Protein AF-A0A947HGM8-F1 (afdb_monomer_lite)

Sequence (646 aa):
MRASSTRLSTFVVLLTSCIVPALTVAAPITVQGALRVGALPAPDGNYGVVFALYADETSGSPVWSESVPNLTVNDGLFATELGKAGGAPPDSSLFASGQAAWFGVKVGGEPELPRRPLGSVPYAVAADLASDLACTGCVEPGALSSDTPFAVIKVGSDAITLTKAFPTLTFAATGGASVGLDPTTGVVTIGADVFDPATLTAQDIAVSVPGLPSNLGDALTQLALRNGNPTVGWGASHPVPGADSGEGPPNLWVYTGKRARFIKRRADTLLKITLSDTLRINGTTKWARLEVRINGASVGCWADQYVHTLGSSNNDWHVPHSNICMLGSNTVGAGAHEAELWMYSSGGNGYEGWSTHELVLVEELEPSDRRVYQTFTAVSGEMSGAWAPVPGRQLDYTKKEDGTTLRLTVADTFRVAANLNAVWQYLEVRMDGAMMPQRCYFGRYDHVGGSSGVDFHHPFVTQCIVTGVSKGNHTFTLWRSAEGGSTAYVGWQRASALMMVEELNEATAGLAYSTAGTPTGEYGSVEWAQANGRQVQFAATSVAQVFKVSYSDTIRGSYFCNGGQALVQLELDGQPTHCIRGVHHSTDIGSGQDHHMPFHHTCLLSNLTPGSHTLTVHQRAGGCGTMYLGVNRSYPLLQVEPLAIP

Foldseek 3Di:
DDDDDDDDDDDDDPPPDPPDPDPQPFDWDKDKDFPDDPPAGDDWFFWWKKKFKDLDQDDPDGQAIDIDHGFTADSRIGMDIACDPPGNGRGLVSLQVVGFMWMWMDIDPDDIDRIDTDDCPSNVSNVVVVVPDPDPDDQDPVNPPPPDPDWDFDDDPQDTWTFDDDPDDDDDADDDWDWDADPVRRGIDTDPVPDDVVPDDPVGDDDDDPDDDPCVVVVVVVVCQVVVPQFFQKWKWDFPQPQKQAQDAAQDKGFSNTKIKTFNNALQWKKKKKWKWKKWFWAAQKKKKKFKAKPNHGLQFMFMKHWHFPPRWIKTKIDIAIFMDMHGSNSDHGGIIMITIMMHMNHSGIMIDDRAGTMIMMHTGGDDLLKDKDWDAFDWDWAEQDKDFAPPAKDKHFADDAFWKKKKKWKWKKWPWPQHAFKKKKKWKDKPPHAAPQIQMAMKHKHDFPTSTITIIGIAMGMDMHHRDDGGMIMITMMMHIDDPGIMTIRDPGGRTMIMMGGGHCVVFQKKKDLDADKQPWAWAQDKDFGGGAKIKGFDQDLAWKKKKKKKWKKKFFAFFAFKKKKKFKAKQNHTPSRMDIITIHIPVGTGIIIIDIHMGMDMDGRDDGTMMMITMIMGMDDDTTMMIDDPRRRTMIMMTTRDRD

Radius of gyration: 31.48 Å; chains: 1; bounding box: 82×60×131 Å

Secondary structure (DSSP, 8-state):
--------------------------PPEEEEEE-EETTEEPPSEEEEEEEEEESSTT-SS-SEEEEEEEEEEBTTEEEEEESSSSSPPPPTHHHHT----EEEEEETTSPPPPPEE--HHHHHHHHHHTTS---TT---TTT--TT-SS-EEEE-SS-EEEES--S------SS-PPEEE-TTT--EEE-GGG--TTT--TTS-----TT--THHHHHHHHHHHHTT-----EEEB---TT----SBPTT-EEEEEEEEEEEE--TTSEEEEEEEEEEEEESTTEEEEEEEEETTEEEEEEEEEEE-BSSSPPEEEEEEEEEEEEE-GGGS-SEEEEEEEEEEESSTTEEE-SSS--EEEEEEE---TTEEEEE---------SS-EEEEEEEEEEEE-STTPEEEEEEEEEEEE-BT-SSEEEEEEEEETTEEEEEEEEEEEEEEETT-S-B-EEEEEEEEEEE-SPPSEEEEEEEEEEE-TT---EE--SSB--EEEEEEE-HHHHT-EEE--------B--SS-EEEEEEEEEEEES-TT--EEEEEEEEEEEEEEESSEEEEEEEEETTEEEEEEEEEEEEETT-PPEEEEEEEEEEEEE-SPPSEEEEEEEEEEEESSS-EEE-SSSB--EEEEEE----

Structure (mmCIF, N/CA/C/O backbone):
data_AF-A0A947HGM8-F1
#
_entry.id   AF-A0A947HGM8-F1
#
loop_
_atom_site.group_PDB
_atom_site.id
_atom_site.type_symbol
_atom_site.label_atom_id
_atom_site.label_alt_id
_atom_site.label_comp_id
_atom_site.label_asym_id
_atom_site.label_entity_id
_atom_site.label_seq_id
_atom_site.pdbx_PDB_ins_code
_atom_site.Cartn_x
_atom_site.Cartn_y
_atom_site.Cartn_z
_atom_site.occupancy
_atom_site.B_iso_or_equiv
_atom_site.auth_seq_id
_atom_site.auth_comp_id
_atom_site.auth_asym_id
_atom_site.auth_atom_id
_atom_site.pdbx_PDB_model_num
ATOM 1 N N . MET A 1 1 ? 23.329 -33.423 103.323 1.00 47.56 1 MET A N 1
ATOM 2 C CA . MET A 1 1 ? 24.549 -32.925 102.651 1.00 47.56 1 MET A CA 1
ATOM 3 C C . MET A 1 1 ? 24.786 -33.724 101.381 1.00 47.56 1 MET A C 1
ATOM 5 O O . MET A 1 1 ? 25.091 -34.903 101.484 1.00 47.56 1 MET A O 1
ATOM 9 N N . ARG A 1 2 ? 24.585 -33.090 100.222 1.00 35.94 2 ARG A N 1
ATOM 10 C CA . ARG A 1 2 ? 25.231 -33.322 98.913 1.00 35.94 2 ARG A CA 1
ATOM 11 C C . ARG A 1 2 ? 24.490 -32.420 97.921 1.00 35.94 2 ARG A C 1
ATOM 13 O O . ARG A 1 2 ? 23.399 -32.749 97.473 1.00 35.94 2 ARG A O 1
ATOM 20 N N . ALA A 1 3 ? 25.043 -31.231 97.698 1.00 36.16 3 ALA A N 1
ATOM 21 C CA . ALA A 1 3 ? 24.584 -30.303 96.675 1.00 36.16 3 ALA A CA 1
ATOM 22 C C . ALA A 1 3 ? 25.072 -30.811 95.311 1.00 36.16 3 ALA A C 1
ATOM 24 O O . ALA A 1 3 ? 26.260 -31.083 95.148 1.00 36.16 3 ALA A O 1
ATOM 25 N N . SER A 1 4 ? 24.153 -30.971 94.362 1.00 36.91 4 SER A N 1
ATOM 26 C CA . SER A 1 4 ? 24.437 -31.302 92.965 1.00 36.91 4 SER A CA 1
ATOM 27 C C . SER A 1 4 ? 24.287 -30.028 92.141 1.00 36.91 4 SER A C 1
ATOM 29 O O . SER A 1 4 ? 23.190 -29.481 92.058 1.00 36.91 4 SER A O 1
ATOM 31 N N . SER A 1 5 ? 25.388 -29.546 91.564 1.00 37.75 5 SER A N 1
ATOM 32 C CA . SER A 1 5 ? 25.415 -28.414 90.641 1.00 37.75 5 SER A CA 1
ATOM 33 C C . SER A 1 5 ? 25.005 -28.868 89.237 1.00 37.75 5 SER A C 1
ATOM 35 O O . SER A 1 5 ? 25.731 -29.580 88.546 1.00 37.75 5 SER A O 1
ATOM 37 N N . THR A 1 6 ? 23.822 -28.457 88.793 1.00 39.41 6 THR A N 1
ATOM 38 C CA . THR A 1 6 ? 23.373 -28.622 87.407 1.00 39.41 6 THR A CA 1
ATOM 39 C C . THR A 1 6 ? 23.951 -27.497 86.550 1.00 39.41 6 THR A C 1
ATOM 41 O O . THR A 1 6 ? 23.663 -26.319 86.753 1.00 39.41 6 THR A O 1
ATOM 44 N N . ARG A 1 7 ? 24.816 -27.869 85.600 1.00 40.16 7 ARG A N 1
ATOM 45 C CA . ARG A 1 7 ? 25.403 -26.973 84.598 1.00 40.16 7 ARG A CA 1
ATOM 46 C C . ARG A 1 7 ? 24.333 -26.542 83.592 1.00 40.16 7 ARG A C 1
ATOM 48 O O . ARG A 1 7 ? 23.725 -27.387 82.940 1.00 40.16 7 ARG A O 1
ATOM 55 N N . LEU A 1 8 ? 24.145 -25.234 83.449 1.00 37.16 8 LEU A N 1
ATOM 56 C CA . LEU A 1 8 ? 23.326 -24.613 82.413 1.00 37.16 8 LEU A CA 1
ATOM 57 C C . LEU A 1 8 ? 24.117 -24.659 81.091 1.00 37.16 8 LEU A C 1
ATOM 59 O O . LEU A 1 8 ? 25.147 -24.000 80.973 1.00 37.16 8 LEU A O 1
ATOM 63 N N . SER A 1 9 ? 23.697 -25.488 80.130 1.00 38.22 9 SER A N 1
ATOM 64 C CA . SER A 1 9 ? 24.278 -25.501 78.779 1.00 38.22 9 SER A CA 1
ATOM 65 C C . SER A 1 9 ? 23.534 -24.502 77.899 1.00 38.22 9 SER A C 1
ATOM 67 O O . SER A 1 9 ? 22.366 -24.701 77.574 1.00 38.22 9 SER A O 1
ATOM 69 N N . THR A 1 10 ? 24.219 -23.425 77.530 1.00 39.19 10 THR A N 1
ATOM 70 C CA . THR A 1 10 ? 23.776 -22.431 76.550 1.00 39.19 10 THR A CA 1
ATOM 71 C C . THR A 1 10 ? 23.762 -23.068 75.156 1.00 39.19 10 THR A C 1
ATOM 73 O O . THR A 1 10 ? 24.817 -23.384 74.612 1.00 39.19 10 THR A O 1
ATOM 76 N N . PHE A 1 11 ? 22.578 -23.268 74.572 1.00 38.00 11 PHE A N 1
ATOM 77 C CA . PHE A 1 11 ? 22.432 -23.629 73.158 1.00 38.00 11 PHE A CA 1
ATOM 78 C C . PHE A 1 11 ? 22.641 -22.371 72.303 1.00 38.00 11 PHE A C 1
ATOM 80 O O . PHE A 1 11 ? 21.795 -21.480 72.280 1.00 38.00 11 PHE A O 1
ATOM 87 N N . VAL A 1 12 ? 23.781 -22.284 71.616 1.00 42.16 12 VAL A N 1
ATOM 88 C CA . VAL A 1 12 ? 24.017 -21.297 70.553 1.00 42.16 12 VAL A CA 1
ATOM 89 C C . VAL A 1 12 ? 23.365 -21.836 69.281 1.00 42.16 12 VAL A C 1
ATOM 91 O O . VAL A 1 12 ? 23.826 -22.825 68.715 1.00 42.16 12 VAL A O 1
ATOM 94 N N . VAL A 1 13 ? 22.276 -21.206 68.843 1.00 39.62 13 VAL A N 1
ATOM 95 C CA . VAL A 1 13 ? 21.693 -21.447 67.517 1.00 39.62 13 VAL A CA 1
ATOM 96 C C . VAL A 1 13 ? 22.571 -20.719 66.501 1.00 39.62 13 VAL A C 1
ATOM 98 O O . VAL A 1 13 ? 22.510 -19.498 66.374 1.00 39.62 13 VAL A O 1
ATOM 101 N N . LEU A 1 14 ? 23.433 -21.466 65.812 1.00 36.00 14 LEU A N 1
ATOM 102 C CA . LEU A 1 14 ? 24.202 -20.965 64.678 1.00 36.00 14 LEU A CA 1
ATOM 103 C C . LEU A 1 14 ? 23.242 -20.848 63.479 1.00 36.00 14 LEU A C 1
ATOM 105 O O . LEU A 1 14 ? 22.938 -21.846 62.829 1.00 36.00 14 LEU A O 1
ATOM 109 N N . LEU A 1 15 ? 22.727 -19.645 63.202 1.00 38.31 15 LEU A N 1
ATOM 110 C CA . LEU A 1 15 ? 22.106 -19.348 61.908 1.00 38.31 15 LEU A CA 1
ATOM 111 C C . LEU A 1 15 ? 23.211 -19.370 60.843 1.00 38.31 15 LEU A C 1
ATOM 113 O O . LEU A 1 15 ? 23.902 -18.378 60.616 1.00 38.31 15 LEU A O 1
ATOM 117 N N . THR A 1 16 ? 23.394 -20.508 60.182 1.00 40.19 16 THR A N 1
ATOM 118 C CA . THR A 1 16 ? 24.078 -20.556 58.889 1.00 40.19 16 THR A CA 1
ATOM 119 C C . THR A 1 16 ? 23.208 -19.842 57.862 1.00 40.19 16 THR A C 1
ATOM 121 O O . THR A 1 16 ? 22.245 -20.410 57.349 1.00 40.19 16 THR A O 1
ATOM 124 N N . SER A 1 17 ? 23.542 -18.580 57.590 1.00 38.34 17 SER A N 1
ATOM 125 C CA . SER A 1 17 ? 23.081 -17.861 56.405 1.00 38.34 17 SER A CA 1
ATOM 126 C C . SER A 1 17 ? 23.585 -18.611 55.172 1.00 38.34 17 SER A C 1
ATOM 128 O O . SER A 1 17 ? 24.792 -18.695 54.935 1.00 38.34 17 SER A O 1
ATOM 130 N N . CYS A 1 18 ? 22.669 -19.220 54.423 1.00 29.30 18 CYS A N 1
ATOM 131 C CA . CYS A 1 18 ? 22.963 -19.755 53.105 1.00 29.30 18 CYS A CA 1
ATOM 132 C C . CYS A 1 18 ? 23.077 -18.551 52.166 1.00 29.30 18 CYS A C 1
ATOM 134 O O . CYS A 1 18 ? 22.073 -18.042 51.674 1.00 29.30 18 CYS A O 1
ATOM 136 N N . ILE A 1 19 ? 24.298 -18.042 51.986 1.00 33.81 19 ILE A N 1
ATOM 137 C CA . ILE A 1 19 ? 24.594 -17.107 50.902 1.00 33.81 19 ILE A CA 1
ATOM 138 C C . ILE A 1 19 ? 24.477 -17.931 49.624 1.00 33.81 19 ILE A C 1
ATOM 140 O O . ILE A 1 19 ? 25.372 -18.705 49.290 1.00 33.81 19 ILE A O 1
ATOM 144 N N . VAL A 1 20 ? 23.334 -17.817 48.956 1.00 31.59 20 VAL A N 1
ATOM 145 C CA . VAL A 1 20 ? 23.180 -18.287 47.583 1.00 31.59 20 VAL A CA 1
ATOM 146 C C . VAL A 1 20 ? 24.058 -17.362 46.738 1.00 31.59 20 VAL A C 1
ATOM 148 O O . VAL A 1 20 ? 23.806 -16.156 46.745 1.00 31.59 20 VAL A O 1
ATOM 151 N N . PRO A 1 21 ? 25.123 -17.844 46.072 1.00 35.69 21 PRO A N 1
ATOM 152 C CA . PRO A 1 21 ? 25.822 -17.001 45.117 1.00 35.69 21 PRO A CA 1
ATOM 153 C C . PRO A 1 21 ? 24.826 -16.624 44.017 1.00 35.69 21 PRO A C 1
ATOM 155 O O . PRO A 1 21 ? 24.151 -17.499 43.472 1.00 35.69 21 PRO A O 1
ATOM 158 N N . ALA A 1 22 ? 24.715 -15.327 43.724 1.00 37.62 22 ALA A N 1
ATOM 159 C CA . ALA A 1 22 ? 24.023 -14.861 42.532 1.00 37.62 22 ALA A CA 1
ATOM 160 C C . ALA A 1 22 ? 24.635 -15.590 41.328 1.00 37.62 22 ALA A C 1
ATOM 162 O O . ALA A 1 22 ? 25.853 -15.576 41.134 1.00 37.62 22 ALA A O 1
ATOM 163 N N . LEU A 1 23 ? 23.802 -16.304 40.576 1.00 37.00 23 LEU A N 1
ATOM 164 C CA . LEU A 1 23 ? 24.221 -16.933 39.334 1.00 37.00 23 LEU A CA 1
ATOM 165 C C . LEU A 1 23 ? 24.445 -15.811 38.323 1.00 37.00 23 LEU A C 1
ATOM 167 O O . LEU A 1 23 ? 23.492 -15.191 37.866 1.00 37.00 23 LEU A O 1
ATOM 171 N N . THR A 1 24 ? 25.703 -15.537 37.987 1.00 44.16 24 THR A N 1
ATOM 172 C CA . THR A 1 24 ? 26.034 -14.646 36.877 1.00 44.16 24 THR A CA 1
ATOM 173 C C . THR A 1 24 ? 25.548 -15.287 35.576 1.00 44.16 24 THR A C 1
ATOM 175 O O . THR A 1 24 ? 25.920 -16.416 35.243 1.00 44.16 24 THR A O 1
ATOM 178 N N . VAL A 1 25 ? 24.684 -14.589 34.834 1.00 49.59 25 VAL A N 1
ATOM 179 C CA . VAL A 1 25 ? 24.285 -15.005 33.483 1.00 49.59 25 VAL A CA 1
ATOM 180 C C . VAL A 1 25 ? 25.453 -14.709 32.557 1.00 49.59 25 VAL A C 1
ATOM 182 O O . VAL A 1 25 ? 25.658 -13.589 32.095 1.00 49.59 25 VAL A O 1
ATOM 185 N N . ALA A 1 26 ? 26.270 -15.725 32.324 1.00 57.22 26 ALA A N 1
ATOM 186 C CA . ALA A 1 26 ? 27.408 -15.615 31.441 1.00 57.22 26 ALA A CA 1
ATOM 187 C C . ALA A 1 26 ? 26.984 -16.027 30.019 1.00 57.22 26 ALA A C 1
ATOM 189 O O . ALA A 1 26 ? 26.688 -17.195 29.760 1.00 57.22 26 ALA A O 1
ATOM 190 N N . ALA A 1 27 ? 26.888 -15.049 29.114 1.00 64.56 27 ALA A N 1
ATOM 191 C CA . ALA A 1 27 ? 26.436 -15.250 27.738 1.00 64.56 27 ALA A CA 1
ATOM 192 C C . ALA A 1 27 ? 27.628 -15.342 26.762 1.00 64.56 27 ALA A C 1
ATOM 194 O O . ALA A 1 27 ? 28.596 -14.590 26.906 1.00 64.56 27 ALA A O 1
ATOM 195 N N . PRO A 1 28 ? 27.579 -16.236 25.757 1.00 73.12 28 PRO A N 1
ATOM 196 C CA . PRO A 1 28 ? 28.629 -16.331 24.751 1.00 73.12 28 PRO A CA 1
ATOM 197 C C . PRO A 1 28 ? 28.675 -15.085 23.852 1.00 73.12 28 PRO A C 1
ATOM 199 O O . PRO A 1 28 ? 27.642 -14.506 23.516 1.00 73.12 28 PRO A O 1
ATOM 202 N N . ILE A 1 29 ? 29.877 -14.691 23.418 1.00 80.69 29 ILE A N 1
ATOM 203 C CA . ILE A 1 29 ? 30.090 -13.545 22.519 1.00 80.69 29 ILE A CA 1
ATOM 204 C C . ILE A 1 29 ? 30.316 -14.052 21.097 1.00 80.69 29 ILE A C 1
ATOM 206 O O . ILE A 1 29 ? 31.269 -14.782 20.837 1.00 80.69 29 ILE A O 1
ATOM 210 N N . THR A 1 30 ? 29.476 -13.631 20.151 1.00 84.25 30 THR A N 1
ATOM 211 C CA . THR A 1 30 ? 29.704 -13.923 18.728 1.00 84.25 30 THR A CA 1
ATOM 212 C C . THR A 1 30 ? 30.728 -12.949 18.148 1.00 84.25 30 THR A C 1
ATOM 214 O O . THR A 1 30 ? 30.546 -11.735 18.219 1.00 84.25 30 THR A O 1
ATOM 217 N N . VAL A 1 31 ? 31.787 -13.478 17.536 1.00 85.62 31 VAL A N 1
ATOM 218 C CA . VAL A 1 31 ? 32.835 -12.711 16.855 1.00 85.62 31 VAL A CA 1
ATOM 219 C C . VAL A 1 31 ? 32.912 -13.145 15.400 1.00 85.62 31 VAL A C 1
ATOM 221 O O . VAL A 1 31 ? 33.033 -14.331 15.099 1.00 85.62 31 VAL A O 1
ATOM 224 N N . GLN A 1 32 ? 32.873 -12.173 14.494 1.00 87.88 32 GLN A N 1
ATOM 225 C CA . GLN A 1 32 ? 33.035 -12.388 13.059 1.00 87.88 32 GLN A CA 1
ATOM 226 C C . GLN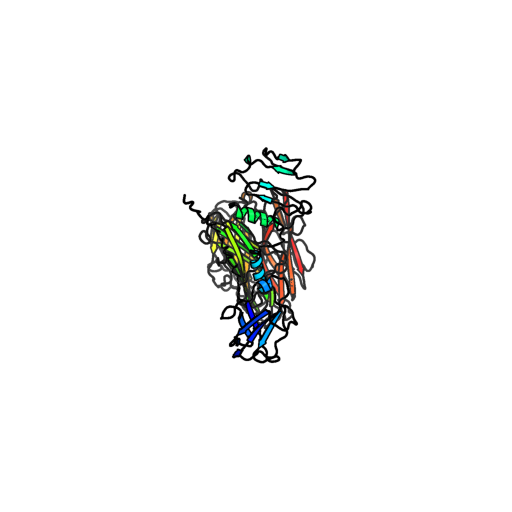 A 1 32 ? 34.061 -11.406 12.505 1.00 87.88 32 GLN A C 1
ATOM 228 O O . GLN A 1 32 ? 34.163 -10.270 12.976 1.00 87.88 32 GLN A O 1
ATOM 233 N N . GLY A 1 33 ? 34.830 -11.828 11.508 1.00 86.06 33 GLY A N 1
ATOM 234 C CA . GLY A 1 33 ? 35.865 -10.977 10.941 1.00 86.06 33 GLY A CA 1
ATOM 235 C C . GLY A 1 33 ? 36.484 -11.523 9.667 1.00 86.06 33 GLY A C 1
ATOM 236 O O . GLY A 1 33 ? 36.166 -12.620 9.215 1.00 86.06 33 GLY A O 1
ATOM 237 N N . ALA A 1 34 ? 37.385 -10.720 9.099 1.00 86.38 34 ALA A N 1
ATOM 238 C CA . ALA A 1 34 ? 38.190 -11.090 7.947 1.00 86.38 34 ALA A CA 1
ATOM 239 C C . ALA A 1 34 ? 39.681 -11.089 8.320 1.00 86.38 34 ALA A C 1
ATOM 241 O O . ALA A 1 34 ? 40.205 -10.065 8.764 1.00 86.38 34 ALA A O 1
ATOM 242 N N . LEU A 1 35 ? 40.367 -12.210 8.115 1.00 86.19 35 LEU A N 1
ATOM 243 C CA . LEU A 1 35 ? 41.820 -12.313 8.151 1.00 86.19 35 LEU A CA 1
ATOM 244 C C . LEU A 1 35 ? 42.401 -12.000 6.771 1.00 86.19 35 LEU A C 1
ATOM 246 O O . LEU A 1 35 ? 41.884 -12.420 5.735 1.00 86.19 35 LEU A O 1
ATOM 250 N N . ARG A 1 36 ? 43.503 -11.251 6.765 1.00 83.31 36 ARG A N 1
ATOM 251 C CA . ARG A 1 36 ? 44.210 -10.833 5.552 1.00 83.31 36 ARG A CA 1
ATOM 252 C C . ARG A 1 36 ? 45.706 -11.055 5.707 1.00 83.31 36 ARG A C 1
ATOM 254 O O . ARG A 1 36 ? 46.250 -10.864 6.792 1.00 83.31 36 ARG A O 1
ATOM 261 N N . VAL A 1 37 ? 46.363 -11.394 4.603 1.00 80.38 37 VAL A N 1
ATOM 262 C CA . VAL A 1 37 ? 47.825 -11.434 4.481 1.00 80.38 37 VAL A CA 1
ATOM 263 C C . VAL A 1 37 ? 48.218 -10.345 3.483 1.00 80.38 37 VAL A C 1
ATOM 265 O O . VAL A 1 37 ? 48.076 -10.497 2.269 1.00 80.38 37 VAL A O 1
ATOM 268 N N . GLY A 1 38 ? 48.639 -9.188 3.999 1.00 80.06 38 GLY A N 1
ATOM 269 C CA . GLY A 1 38 ? 48.801 -7.978 3.188 1.00 80.06 38 GLY A CA 1
ATOM 270 C C . GLY A 1 38 ? 47.456 -7.470 2.652 1.00 80.06 38 GLY A C 1
ATOM 271 O O . GLY A 1 38 ? 46.509 -7.283 3.413 1.00 80.06 38 GLY A O 1
ATOM 272 N N . ALA A 1 39 ? 47.361 -7.238 1.339 1.00 75.81 39 ALA A N 1
ATOM 273 C CA . ALA A 1 39 ? 46.126 -6.773 0.695 1.00 75.81 39 ALA A CA 1
ATOM 274 C C . ALA A 1 39 ? 45.136 -7.906 0.352 1.00 75.81 39 ALA A C 1
ATOM 276 O O . ALA A 1 39 ? 43.976 -7.629 0.037 1.00 75.81 39 ALA A O 1
ATOM 277 N N . LEU A 1 40 ? 45.572 -9.168 0.417 1.00 76.44 40 LEU A N 1
ATOM 278 C CA . LEU A 1 40 ? 44.784 -10.331 0.009 1.00 76.44 40 LEU A CA 1
ATOM 279 C C . LEU A 1 40 ? 44.092 -10.999 1.212 1.00 76.44 40 LEU A C 1
ATOM 281 O O . LEU A 1 40 ? 44.611 -10.916 2.331 1.00 76.44 40 LEU A O 1
ATOM 285 N N . PRO A 1 41 ? 42.936 -11.660 1.011 1.00 84.06 41 PRO A N 1
ATOM 286 C CA . PRO A 1 41 ? 42.342 -12.536 2.020 1.00 84.06 41 PRO A CA 1
ATOM 287 C C . PRO A 1 41 ? 43.328 -13.618 2.477 1.00 84.06 41 PRO A C 1
ATOM 289 O O . PRO A 1 41 ? 44.172 -14.068 1.698 1.00 84.06 41 PRO A O 1
ATOM 292 N N . ALA A 1 42 ? 43.242 -14.017 3.746 1.00 86.81 42 ALA A N 1
ATOM 293 C CA . ALA A 1 42 ? 43.998 -15.162 4.236 1.00 86.81 42 ALA A CA 1
ATOM 294 C C . ALA A 1 42 ? 43.541 -16.449 3.512 1.00 86.81 42 ALA A C 1
ATOM 296 O O . ALA A 1 42 ? 42.343 -16.582 3.255 1.00 86.81 42 ALA A O 1
ATOM 297 N N . PRO A 1 43 ? 44.463 -17.373 3.175 1.00 90.62 43 PRO A N 1
ATOM 298 C CA . PRO A 1 43 ? 44.110 -18.662 2.583 1.00 90.62 43 PRO A CA 1
ATOM 299 C C . PRO A 1 43 ? 43.113 -19.463 3.425 1.00 90.62 43 PRO A C 1
ATOM 301 O O . PRO A 1 43 ? 43.096 -19.358 4.650 1.00 90.62 43 PRO A O 1
ATOM 304 N N . ASP A 1 44 ? 42.334 -20.317 2.768 1.00 92.06 44 ASP A N 1
ATOM 305 C CA . ASP A 1 44 ? 41.412 -21.212 3.462 1.00 92.06 44 ASP A CA 1
ATOM 306 C C . ASP A 1 44 ? 42.171 -22.197 4.350 1.00 92.06 44 ASP A C 1
ATOM 308 O O . ASP A 1 44 ? 43.169 -22.803 3.942 1.00 92.06 44 ASP A O 1
ATOM 312 N N . GLY A 1 45 ? 41.692 -22.376 5.577 1.00 90.88 45 GLY A N 1
ATOM 313 C CA . GLY A 1 45 ? 42.328 -23.272 6.530 1.00 90.88 45 GLY A CA 1
ATOM 314 C C . GLY A 1 45 ? 41.949 -22.999 7.976 1.00 90.88 45 GLY A C 1
ATOM 315 O O . GLY A 1 45 ? 41.099 -22.164 8.282 1.00 90.88 45 GLY A O 1
ATOM 316 N N . ASN A 1 46 ? 42.600 -23.729 8.879 1.00 93.25 46 ASN A N 1
ATOM 317 C CA . ASN A 1 46 ? 42.423 -23.558 10.315 1.00 93.25 46 ASN A CA 1
ATOM 318 C C . ASN A 1 46 ? 43.572 -22.734 10.895 1.00 93.25 46 ASN A C 1
ATOM 320 O O . ASN A 1 46 ? 44.744 -23.051 10.685 1.00 93.25 46 ASN A O 1
ATOM 324 N N . TYR A 1 47 ? 43.219 -21.716 11.670 1.00 91.75 47 TYR A N 1
ATOM 325 C CA . TYR A 1 47 ? 44.155 -20.814 12.326 1.00 91.75 47 TYR A CA 1
ATOM 326 C C . TYR A 1 47 ? 44.014 -20.924 13.842 1.00 91.75 47 TYR A C 1
ATOM 328 O O . TYR A 1 47 ? 42.906 -20.960 14.373 1.00 91.75 47 TYR A O 1
ATOM 336 N N . GLY A 1 48 ? 45.140 -20.941 14.555 1.00 92.69 48 GLY A N 1
ATOM 337 C CA . GLY A 1 48 ? 45.128 -20.733 16.000 1.00 92.69 48 GLY A CA 1
ATOM 338 C C . GLY A 1 48 ? 44.939 -19.248 16.287 1.00 92.69 48 GLY A C 1
ATOM 339 O O . GLY A 1 48 ? 45.780 -18.452 15.877 1.00 92.69 48 GLY A O 1
ATOM 340 N N . VAL A 1 49 ? 43.862 -18.860 16.964 1.00 93.00 49 VAL A N 1
ATOM 341 C CA . VAL A 1 49 ? 43.572 -17.455 17.282 1.00 93.00 49 VAL A CA 1
ATOM 342 C C . VAL A 1 49 ? 43.305 -17.303 18.769 1.00 93.00 49 VAL A C 1
ATOM 344 O O . VAL A 1 49 ? 42.515 -18.045 19.342 1.00 93.00 49 VAL A O 1
ATOM 347 N N . VAL A 1 50 ? 43.963 -16.333 19.395 1.00 92.81 50 VAL A N 1
ATOM 348 C CA . VAL A 1 50 ? 43.694 -15.924 20.772 1.00 92.81 50 VAL A CA 1
ATOM 349 C C . VAL A 1 50 ? 42.897 -14.629 20.733 1.00 92.81 50 VAL A C 1
ATOM 351 O O . VAL A 1 50 ? 43.344 -13.634 20.159 1.00 92.81 50 VAL A O 1
ATOM 354 N N . PHE A 1 51 ? 41.723 -14.660 21.348 1.00 91.88 51 PHE A N 1
ATOM 355 C CA . PHE A 1 51 ? 40.875 -13.498 21.571 1.00 91.88 51 PHE A CA 1
ATOM 356 C C . PHE A 1 51 ? 41.044 -13.032 23.007 1.00 91.88 51 PHE A C 1
ATOM 358 O O . PHE A 1 51 ? 41.110 -13.853 23.921 1.00 91.88 51 PHE A O 1
ATOM 365 N N . ALA A 1 52 ? 41.113 -11.723 23.209 1.00 91.38 52 ALA A N 1
ATOM 366 C CA . ALA A 1 52 ? 41.328 -11.147 24.522 1.00 91.38 52 ALA A CA 1
ATOM 367 C C . ALA A 1 52 ? 40.496 -9.881 24.728 1.00 91.38 52 ALA A C 1
ATOM 369 O O . ALA A 1 52 ? 40.218 -9.131 23.793 1.00 91.38 52 ALA A O 1
ATOM 370 N N . LEU A 1 53 ? 40.108 -9.651 25.977 1.00 88.75 53 LEU A N 1
ATOM 371 C CA . LEU A 1 53 ? 39.489 -8.423 26.445 1.00 88.75 53 LEU A CA 1
ATOM 372 C C . LEU A 1 53 ? 40.441 -7.712 27.395 1.00 88.75 53 LEU A C 1
ATOM 374 O O . LEU A 1 53 ? 41.119 -8.350 28.202 1.00 88.75 53 LEU A O 1
ATOM 378 N N . TYR A 1 54 ? 40.456 -6.387 27.317 1.00 87.94 54 TYR A N 1
ATOM 379 C CA . TYR A 1 54 ? 41.304 -5.504 28.106 1.00 87.94 54 TYR A CA 1
ATOM 380 C C . TYR A 1 54 ? 40.473 -4.367 28.702 1.00 87.94 54 TYR A C 1
ATOM 382 O O . TYR A 1 54 ? 39.512 -3.905 28.088 1.00 87.94 54 TYR A O 1
ATOM 390 N N . ALA A 1 55 ? 40.865 -3.897 29.887 1.00 82.06 55 ALA A N 1
ATOM 391 C CA . ALA A 1 55 ? 40.222 -2.755 30.541 1.00 82.06 55 ALA A CA 1
ATOM 392 C C . ALA A 1 55 ? 40.532 -1.405 29.857 1.00 82.06 55 ALA A C 1
ATOM 394 O O . ALA A 1 55 ? 39.757 -0.464 29.986 1.00 82.06 55 ALA A O 1
ATOM 395 N N . ASP A 1 56 ? 41.649 -1.310 29.126 1.00 80.75 56 ASP A N 1
ATOM 396 C CA . ASP A 1 56 ? 42.052 -0.131 28.354 1.00 80.75 56 ASP A CA 1
ATOM 397 C C . ASP A 1 56 ? 42.913 -0.524 27.132 1.00 80.75 56 ASP A C 1
ATOM 399 O O . ASP A 1 56 ? 43.361 -1.670 27.002 1.00 80.75 56 ASP A O 1
ATOM 403 N N . GLU A 1 57 ? 43.139 0.428 26.223 1.00 81.75 57 GLU A N 1
ATOM 404 C CA . GLU A 1 57 ? 43.869 0.227 24.961 1.00 81.75 57 GLU A CA 1
ATOM 405 C C . GLU A 1 57 ? 45.328 -0.210 25.164 1.00 81.75 57 GLU A C 1
ATOM 407 O O . GLU A 1 57 ? 45.891 -0.908 24.324 1.00 81.75 57 GLU A O 1
ATOM 412 N N . THR A 1 58 ? 45.942 0.167 26.287 1.00 80.50 58 THR A N 1
ATOM 413 C CA . THR A 1 58 ? 47.390 0.059 26.528 1.00 80.50 58 THR A CA 1
ATOM 414 C C . THR A 1 58 ? 47.782 -0.973 27.584 1.00 80.50 58 THR A C 1
ATOM 416 O O . THR A 1 58 ? 48.971 -1.244 27.761 1.00 80.50 58 THR A O 1
ATOM 419 N N . SER A 1 59 ? 46.820 -1.565 28.293 1.00 76.00 59 SER A N 1
ATOM 420 C CA . SER A 1 59 ? 47.105 -2.456 29.416 1.00 76.00 59 SER A CA 1
ATOM 421 C C . SER A 1 59 ? 47.877 -3.708 28.989 1.00 76.00 59 SER A C 1
ATOM 423 O O . SER A 1 59 ? 47.632 -4.303 27.937 1.00 76.00 59 SER A O 1
ATOM 425 N N . GLY A 1 60 ? 48.839 -4.128 29.814 1.00 72.69 60 GLY A N 1
ATOM 426 C CA . GLY A 1 60 ? 49.719 -5.256 29.492 1.00 72.69 60 GLY A CA 1
ATOM 427 C C . GLY A 1 60 ? 49.084 -6.641 29.665 1.00 72.69 60 GLY A C 1
ATOM 428 O O . GLY A 1 60 ? 49.572 -7.600 29.073 1.00 72.69 60 GLY A O 1
ATOM 429 N N . SER A 1 61 ? 48.001 -6.754 30.440 1.00 84.94 61 SER A N 1
ATOM 430 C CA . SER A 1 61 ? 47.378 -8.037 30.796 1.00 84.94 61 SER A CA 1
ATOM 431 C C . SER A 1 61 ? 45.892 -8.057 30.430 1.00 84.94 61 SER A C 1
ATOM 433 O O . SER A 1 61 ? 45.186 -7.106 30.773 1.00 84.94 61 SER A O 1
ATOM 435 N N . PRO A 1 62 ? 45.395 -9.124 29.775 1.00 89.06 62 PRO A N 1
ATOM 436 C CA . PRO A 1 62 ? 43.978 -9.254 29.469 1.00 89.06 62 PRO A CA 1
ATOM 437 C C . PRO A 1 62 ? 43.163 -9.542 30.733 1.00 89.06 62 PRO A C 1
ATOM 439 O O . PRO A 1 62 ? 43.595 -10.290 31.610 1.00 89.06 62 PRO A O 1
ATOM 442 N N . VAL A 1 63 ? 41.965 -8.965 30.808 1.00 87.12 63 VAL A N 1
ATOM 443 C CA . VAL A 1 63 ? 40.962 -9.259 31.850 1.00 87.12 63 VAL A CA 1
ATOM 444 C C . VAL A 1 63 ? 40.199 -10.547 31.554 1.00 87.12 63 VAL A C 1
ATOM 446 O O . VAL A 1 63 ? 39.676 -11.188 32.459 1.00 87.12 63 VAL A O 1
ATOM 449 N N . TRP A 1 64 ? 40.164 -10.945 30.285 1.00 89.25 64 TRP A N 1
ATOM 450 C CA . TRP A 1 64 ? 39.630 -12.219 29.835 1.00 89.25 64 TRP A CA 1
ATOM 451 C C . TRP A 1 64 ? 40.317 -12.622 28.531 1.00 89.25 64 TRP A C 1
ATOM 453 O O . TRP A 1 64 ? 40.659 -11.759 27.724 1.00 89.25 64 TRP A O 1
ATOM 463 N N . SER A 1 65 ? 40.521 -13.918 28.308 1.00 90.00 65 SER A N 1
ATOM 464 C CA . SER A 1 65 ? 41.059 -14.416 27.043 1.00 90.00 65 SER A CA 1
ATOM 465 C C . SER A 1 65 ? 40.613 -15.840 26.752 1.00 90.00 65 SER A C 1
ATOM 467 O O . SER A 1 65 ? 40.541 -16.660 27.667 1.00 90.00 65 SER A O 1
ATOM 469 N N . GLU A 1 66 ? 40.441 -16.156 25.475 1.00 90.75 66 GLU A N 1
ATOM 470 C CA . GLU A 1 66 ? 40.134 -17.497 24.992 1.00 90.75 66 GLU A CA 1
ATOM 471 C C . GLU A 1 66 ? 40.998 -17.842 23.781 1.00 90.75 66 GLU A C 1
ATOM 473 O O . GLU A 1 66 ? 41.190 -17.032 22.873 1.00 90.75 66 GLU A O 1
ATOM 478 N N . SER A 1 67 ? 41.531 -19.064 23.779 1.00 91.12 67 SER A N 1
ATOM 479 C CA . SER A 1 67 ? 42.322 -19.597 22.674 1.00 91.12 67 SER A CA 1
ATOM 480 C C . SER A 1 67 ? 41.469 -20.550 21.847 1.00 91.12 67 SER A C 1
ATOM 482 O O . SER A 1 67 ? 40.988 -21.561 22.358 1.00 91.12 67 SER A O 1
ATOM 484 N N . VAL A 1 68 ? 41.316 -20.236 20.564 1.00 90.94 68 VAL A N 1
ATOM 485 C CA . VAL A 1 68 ? 40.614 -21.045 19.569 1.00 90.94 68 VAL A CA 1
ATOM 486 C C . VAL A 1 68 ? 41.669 -21.688 18.662 1.00 90.94 68 VAL A C 1
ATOM 488 O O . VAL A 1 68 ? 42.152 -21.047 17.728 1.00 90.94 68 VAL A O 1
ATOM 491 N N . PRO A 1 69 ? 42.083 -22.943 18.921 1.00 87.81 69 PRO A N 1
ATOM 492 C CA . PRO A 1 69 ? 43.236 -23.548 18.250 1.00 87.81 69 PRO A CA 1
ATOM 493 C C . PRO A 1 69 ? 42.986 -23.911 16.779 1.00 87.81 69 PRO A C 1
ATOM 495 O O . PRO A 1 69 ? 43.943 -24.053 16.026 1.00 87.81 69 PRO A O 1
ATOM 498 N N . ASN A 1 70 ? 41.722 -24.075 16.375 1.00 89.69 70 ASN A N 1
ATOM 499 C CA . ASN A 1 70 ? 41.325 -24.497 15.030 1.00 89.69 70 ASN A CA 1
ATOM 500 C C . ASN A 1 70 ? 40.189 -23.614 14.486 1.00 89.69 70 ASN A C 1
ATOM 502 O O . ASN A 1 70 ? 39.112 -24.116 14.172 1.00 89.69 70 ASN A O 1
ATOM 506 N N . LEU A 1 71 ? 40.397 -22.297 14.414 1.00 91.88 71 LEU A N 1
ATOM 507 C CA . LEU A 1 71 ? 39.421 -21.381 13.827 1.00 91.88 71 LEU A CA 1
ATOM 508 C C . LEU A 1 71 ? 39.404 -21.553 12.306 1.00 91.88 71 LEU A C 1
ATOM 510 O O . LEU A 1 71 ? 40.381 -21.215 11.638 1.00 91.88 71 LEU A O 1
ATOM 514 N N . THR A 1 72 ? 38.306 -22.077 11.769 1.00 92.38 72 THR A N 1
ATOM 515 C CA . THR A 1 72 ? 38.132 -22.245 10.323 1.00 92.38 72 THR A CA 1
ATOM 516 C C . THR A 1 72 ? 37.909 -20.898 9.646 1.00 92.38 72 THR A C 1
ATOM 518 O O . THR A 1 72 ? 37.031 -20.127 10.035 1.00 92.38 72 THR A O 1
ATOM 521 N N . VAL A 1 73 ? 38.702 -20.642 8.611 1.00 93.00 73 VAL A N 1
ATOM 522 C CA . VAL A 1 73 ? 38.664 -19.441 7.779 1.00 93.00 73 VAL A CA 1
ATOM 523 C C . VAL A 1 73 ? 38.414 -19.875 6.338 1.00 93.00 73 VAL A C 1
ATOM 525 O O . VAL A 1 73 ? 39.116 -20.758 5.848 1.00 93.00 73 VAL A O 1
ATOM 528 N N . ASN A 1 74 ? 37.426 -19.265 5.680 1.00 86.12 74 ASN A N 1
ATOM 529 C CA . ASN A 1 74 ? 37.105 -19.494 4.265 1.00 86.12 74 ASN A CA 1
ATOM 530 C C . ASN A 1 74 ? 36.978 -18.146 3.547 1.00 86.12 74 ASN A C 1
ATOM 532 O O . ASN A 1 74 ? 36.284 -17.257 4.042 1.00 86.12 74 ASN A O 1
ATOM 536 N N . ASP A 1 75 ? 37.661 -17.975 2.419 1.00 83.38 75 ASP A N 1
ATOM 537 C CA . ASP A 1 75 ? 37.817 -16.713 1.688 1.00 83.38 75 ASP A CA 1
ATOM 538 C C . ASP A 1 75 ? 38.271 -15.554 2.597 1.00 83.38 75 ASP A C 1
ATOM 540 O O . ASP A 1 75 ? 37.848 -14.400 2.479 1.00 83.38 75 ASP A O 1
ATOM 544 N N . GLY A 1 76 ? 39.132 -15.873 3.567 1.00 81.38 76 GLY A N 1
ATOM 545 C CA . GLY A 1 76 ? 39.582 -14.951 4.602 1.00 81.38 76 GLY A CA 1
ATOM 546 C C . GLY A 1 76 ? 38.532 -14.601 5.660 1.00 81.38 76 GLY A C 1
ATOM 547 O O . GLY A 1 76 ? 38.856 -13.828 6.550 1.00 81.38 76 GLY A O 1
ATOM 548 N N . LEU A 1 77 ? 37.310 -15.136 5.629 1.00 83.69 77 LEU A N 1
ATOM 549 C CA . LEU A 1 77 ? 36.249 -14.847 6.603 1.00 83.69 77 LEU A CA 1
ATOM 550 C C . LEU A 1 77 ? 36.163 -15.912 7.701 1.00 83.69 77 LEU A C 1
ATOM 552 O O . LEU A 1 77 ? 36.334 -17.101 7.439 1.00 83.69 77 LEU A O 1
ATOM 556 N N . PHE A 1 78 ? 35.832 -15.491 8.923 1.00 89.81 78 PHE A N 1
ATOM 557 C CA . PHE A 1 78 ? 35.552 -16.385 10.048 1.00 89.81 78 PHE A CA 1
ATOM 558 C C . PHE A 1 78 ? 34.368 -15.903 10.890 1.00 89.81 78 PHE A C 1
ATOM 560 O O . PHE A 1 78 ? 34.076 -14.707 10.965 1.00 89.81 78 PHE A O 1
ATOM 567 N N . ALA A 1 79 ? 33.734 -16.850 11.580 1.00 89.81 79 ALA A N 1
ATOM 568 C CA . ALA A 1 79 ? 32.736 -16.614 12.614 1.00 89.81 79 ALA A CA 1
ATOM 569 C C . ALA A 1 79 ? 32.942 -17.627 13.747 1.00 89.81 79 ALA A C 1
ATOM 571 O O . ALA A 1 79 ? 33.083 -18.819 13.485 1.00 89.81 79 ALA A O 1
ATOM 572 N N . THR A 1 80 ? 32.970 -17.166 14.996 1.00 87.62 80 THR A N 1
ATOM 573 C CA . THR A 1 80 ? 33.109 -18.025 16.178 1.00 87.62 80 THR A CA 1
ATOM 574 C C . THR A 1 80 ? 32.304 -17.481 17.349 1.00 87.62 80 THR A C 1
ATOM 576 O O . THR A 1 80 ? 32.108 -16.274 17.472 1.00 87.62 80 THR A O 1
ATOM 579 N N . GLU A 1 81 ? 31.855 -18.372 18.227 1.00 86.12 81 GLU A N 1
ATOM 580 C CA . GLU A 1 81 ? 31.262 -18.016 19.516 1.00 86.12 81 GLU A CA 1
ATOM 581 C C . GLU A 1 81 ? 32.301 -18.239 20.615 1.00 86.12 81 GLU A C 1
ATOM 583 O O . GLU A 1 81 ? 32.844 -19.334 20.752 1.00 86.12 81 GLU A O 1
ATOM 588 N N . LEU A 1 82 ? 32.579 -17.194 21.383 1.00 84.38 82 LEU A N 1
ATOM 589 C CA . LEU A 1 82 ? 33.464 -17.210 22.540 1.00 84.38 82 LEU A CA 1
ATOM 590 C C . LEU A 1 82 ? 32.656 -17.525 23.804 1.00 84.38 82 LEU A C 1
ATOM 592 O O . LEU A 1 82 ? 31.526 -17.059 23.941 1.00 84.38 82 LEU A O 1
ATOM 596 N N . GLY A 1 83 ? 33.215 -18.304 24.729 1.00 79.25 83 GLY A N 1
ATOM 597 C CA . GLY A 1 83 ? 32.579 -18.664 26.000 1.00 79.25 83 GLY A CA 1
ATOM 598 C C . GLY A 1 83 ? 31.648 -19.883 25.956 1.00 79.25 83 GLY A C 1
ATOM 599 O O . GLY A 1 83 ? 30.817 -20.037 26.849 1.00 79.25 83 GLY A O 1
ATOM 600 N N . LYS A 1 84 ? 31.733 -20.735 24.919 1.00 71.88 84 LYS A N 1
ATOM 601 C CA . LYS A 1 84 ? 30.817 -21.884 24.709 1.00 71.88 84 LYS A CA 1
ATOM 602 C C . LYS A 1 84 ? 31.508 -23.254 24.648 1.00 71.88 84 LYS A C 1
ATOM 604 O O . LYS A 1 84 ? 30.962 -24.232 25.152 1.00 71.88 84 LYS A O 1
ATOM 609 N N . ALA A 1 85 ? 32.698 -23.349 24.044 1.00 54.31 85 ALA A N 1
ATOM 610 C CA . ALA A 1 85 ? 33.391 -24.615 23.759 1.00 54.31 85 ALA A CA 1
ATOM 611 C C . ALA A 1 85 ? 34.641 -24.827 24.641 1.00 54.31 85 ALA A C 1
ATOM 613 O O . ALA A 1 85 ? 35.752 -24.982 24.144 1.00 54.31 85 ALA A O 1
ATOM 614 N N . GLY A 1 86 ? 34.462 -24.827 25.967 1.00 59.31 86 GLY A N 1
ATOM 615 C CA . GLY A 1 86 ? 35.545 -25.028 26.945 1.00 59.31 86 GLY A CA 1
ATOM 616 C C . GLY A 1 86 ? 36.250 -23.747 27.411 1.00 59.31 86 GLY A C 1
ATOM 617 O O . GLY A 1 86 ? 37.017 -23.803 28.370 1.00 59.31 86 GLY A O 1
ATOM 618 N N . GLY A 1 87 ? 35.957 -22.598 26.794 1.00 62.81 87 GLY A N 1
ATOM 619 C CA . GLY A 1 87 ? 36.262 -21.274 27.336 1.00 62.81 87 GLY A CA 1
ATOM 620 C C . GLY A 1 87 ? 35.188 -20.836 28.329 1.00 62.81 87 GLY A C 1
ATOM 621 O O . GLY A 1 87 ? 33.996 -20.950 28.042 1.00 62.81 87 GLY A O 1
ATOM 622 N N . ALA A 1 88 ? 35.596 -20.350 29.502 1.00 74.69 88 ALA A N 1
ATOM 623 C CA . ALA A 1 88 ? 34.665 -19.684 30.403 1.00 74.69 88 ALA A CA 1
ATOM 624 C C . ALA A 1 88 ? 34.228 -18.360 29.749 1.00 74.69 88 ALA A C 1
ATOM 626 O O . ALA A 1 88 ? 35.104 -17.620 29.301 1.00 74.69 88 ALA A O 1
ATOM 627 N N . PRO A 1 89 ? 32.928 -18.046 29.662 1.00 76.31 89 PRO A N 1
ATOM 628 C CA . PRO A 1 89 ? 32.465 -16.743 29.183 1.00 76.31 89 PRO A CA 1
ATOM 629 C C . PRO A 1 89 ? 33.062 -15.588 30.014 1.00 76.31 89 PRO A C 1
ATOM 631 O O . PRO A 1 89 ? 33.375 -15.792 31.193 1.00 76.31 89 PRO A O 1
ATOM 634 N N . PRO A 1 90 ? 33.244 -14.386 29.432 1.00 76.38 90 PRO A N 1
ATOM 635 C CA . PRO A 1 90 ? 33.716 -13.228 30.183 1.00 76.38 90 PRO A CA 1
ATOM 636 C C . PRO A 1 90 ? 32.781 -12.900 31.343 1.00 76.38 90 PRO A C 1
ATOM 638 O O . PRO A 1 90 ? 31.560 -12.976 31.207 1.00 76.38 90 PRO A O 1
ATOM 641 N N . ASP A 1 91 ? 33.363 -12.514 32.476 1.00 73.31 91 ASP A N 1
ATOM 642 C CA . ASP A 1 91 ? 32.596 -12.097 33.644 1.00 73.31 91 ASP A CA 1
ATOM 643 C C . ASP A 1 91 ? 31.761 -10.854 33.301 1.00 73.31 91 ASP A C 1
ATOM 645 O O . ASP A 1 91 ? 32.282 -9.857 32.795 1.00 73.31 91 ASP A O 1
ATOM 649 N N . SER A 1 92 ? 30.459 -10.904 33.581 1.00 68.38 92 SER A N 1
ATOM 650 C CA . SER A 1 92 ? 29.520 -9.815 33.310 1.00 68.38 92 SER A CA 1
ATOM 651 C C . SER A 1 92 ? 29.873 -8.518 34.049 1.00 68.38 92 SER A C 1
ATOM 653 O O . SER A 1 92 ? 29.533 -7.431 33.579 1.00 68.38 92 SER A O 1
ATOM 655 N N . SER A 1 93 ? 30.608 -8.600 35.165 1.00 66.56 93 SER A N 1
ATOM 656 C CA . SER A 1 93 ? 31.146 -7.437 35.883 1.00 66.56 93 SER A CA 1
ATOM 657 C C . SER A 1 93 ? 32.105 -6.592 35.037 1.00 66.56 93 SER A C 1
ATOM 659 O O . SER A 1 93 ? 32.198 -5.383 35.259 1.00 66.56 93 SER A O 1
ATOM 661 N N . LEU A 1 94 ? 32.739 -7.179 34.013 1.00 68.06 94 LEU A N 1
ATOM 662 C CA . LEU A 1 94 ? 33.566 -6.450 33.051 1.00 68.06 94 LEU A CA 1
ATOM 663 C C . LEU A 1 94 ? 32.762 -5.399 32.274 1.00 68.06 94 LEU A C 1
ATOM 665 O O . LEU A 1 94 ? 33.300 -4.364 31.891 1.00 68.06 94 LEU A O 1
ATOM 669 N N . PHE A 1 95 ? 31.472 -5.655 32.057 1.00 73.56 95 PHE A N 1
ATOM 670 C CA . PHE A 1 95 ? 30.582 -4.781 31.294 1.00 73.56 95 PHE A CA 1
ATOM 671 C C . PHE A 1 95 ? 29.740 -3.863 32.194 1.00 73.56 95 PHE A C 1
ATOM 673 O O . PHE A 1 95 ? 29.088 -2.947 31.698 1.00 73.56 95 PHE A O 1
ATOM 680 N N . ALA A 1 96 ? 29.767 -4.078 33.514 1.00 63.44 96 ALA A N 1
ATOM 681 C CA . ALA A 1 96 ? 28.932 -3.376 34.489 1.00 63.44 96 ALA A CA 1
ATOM 682 C C . ALA A 1 96 ? 29.471 -1.997 34.907 1.00 63.44 96 ALA A C 1
ATOM 684 O O . ALA A 1 96 ? 28.707 -1.143 35.349 1.00 63.44 96 ALA A O 1
ATOM 685 N N . SER A 1 97 ? 30.779 -1.757 34.780 1.00 60.66 97 SER A N 1
ATOM 686 C CA . SER A 1 97 ? 31.419 -0.513 35.237 1.00 60.66 97 SER A CA 1
ATOM 687 C C . SER A 1 97 ? 31.212 0.683 34.298 1.00 60.66 97 SER A C 1
ATOM 689 O O . SER A 1 97 ? 31.631 1.793 34.625 1.00 60.66 97 SER A O 1
ATOM 691 N N . GLY A 1 98 ? 30.616 0.472 33.116 1.00 56.81 98 GLY A N 1
ATOM 692 C CA . GLY A 1 98 ? 30.505 1.489 32.063 1.00 56.81 98 GLY A CA 1
ATOM 693 C C . GLY A 1 98 ? 31.849 1.909 31.450 1.00 56.81 98 GLY A C 1
ATOM 694 O O . GLY A 1 98 ? 31.888 2.840 30.647 1.00 56.81 98 GLY A O 1
ATOM 695 N N . GLN A 1 99 ? 32.957 1.251 31.815 1.00 62.09 99 GLN A N 1
ATOM 696 C CA . GLN A 1 99 ? 34.268 1.493 31.216 1.00 62.09 99 GLN A CA 1
ATOM 697 C C . GLN A 1 99 ? 34.364 0.808 29.849 1.00 62.09 99 GLN A C 1
ATOM 699 O O . GLN A 1 99 ? 33.908 -0.321 29.673 1.00 62.09 99 GLN A O 1
ATOM 704 N N . ALA A 1 100 ? 34.967 1.496 28.876 1.00 59.59 100 ALA A N 1
ATOM 705 C CA . ALA A 1 100 ? 35.160 0.959 27.536 1.00 59.59 100 ALA A CA 1
ATOM 706 C C . ALA A 1 100 ? 36.143 -0.222 27.568 1.00 59.59 100 ALA A C 1
ATOM 708 O O . ALA A 1 100 ? 37.342 -0.029 27.754 1.00 59.59 100 ALA A O 1
ATOM 709 N N . ALA A 1 101 ? 35.639 -1.436 27.360 1.00 78.56 101 ALA A N 1
ATOM 710 C CA . ALA A 1 101 ? 36.457 -2.624 27.183 1.00 78.56 101 ALA A CA 1
ATOM 711 C C . ALA A 1 101 ? 37.018 -2.696 25.751 1.00 78.56 101 ALA A C 1
ATOM 713 O O . ALA A 1 101 ? 36.354 -2.340 24.770 1.00 78.56 101 ALA A O 1
ATOM 714 N N . TRP A 1 102 ? 38.254 -3.175 25.636 1.00 86.38 102 TRP A N 1
ATOM 715 C CA . TRP A 1 102 ? 39.014 -3.252 24.390 1.00 86.38 102 TRP A CA 1
ATOM 716 C C . TRP A 1 102 ? 39.204 -4.701 23.965 1.00 86.38 102 TRP A C 1
ATOM 718 O O . TRP A 1 102 ? 39.577 -5.549 24.770 1.00 86.38 102 TRP A O 1
ATOM 728 N N . PHE A 1 103 ? 38.965 -4.978 22.690 1.00 89.25 103 PHE A N 1
ATOM 729 C CA . PHE A 1 103 ? 39.059 -6.293 22.079 1.00 89.25 103 PHE A CA 1
ATOM 730 C C . PHE A 1 103 ? 40.382 -6.453 21.331 1.00 89.25 103 PHE A C 1
ATOM 732 O O . PHE A 1 103 ? 40.700 -5.662 20.438 1.00 89.25 103 PHE A O 1
ATOM 739 N N . GLY A 1 104 ? 41.138 -7.480 21.705 1.00 90.44 104 GLY A N 1
ATOM 740 C CA . GLY A 1 104 ? 42.408 -7.867 21.108 1.00 90.44 104 GLY A CA 1
ATOM 741 C C . GLY A 1 104 ? 42.315 -9.207 20.386 1.00 90.44 104 GLY A C 1
ATOM 742 O O . GLY A 1 104 ? 41.566 -10.105 20.783 1.00 90.44 104 GLY A O 1
ATOM 743 N N . VAL A 1 105 ? 43.071 -9.326 19.294 1.00 92.56 105 VAL A N 1
ATOM 744 C CA . VAL A 1 105 ? 43.135 -10.534 18.466 1.00 92.56 105 VAL A CA 1
ATOM 745 C C . VAL A 1 105 ? 44.589 -10.828 18.135 1.00 92.56 105 VAL A C 1
ATOM 747 O O . VAL A 1 105 ? 45.290 -9.989 17.565 1.00 92.56 105 VAL A O 1
ATOM 750 N N . LYS A 1 106 ? 45.029 -12.047 18.442 1.00 92.25 106 LYS A N 1
ATOM 751 C CA . LYS A 1 106 ? 46.355 -12.556 18.095 1.00 92.25 106 LYS A CA 1
ATOM 752 C C . LYS A 1 106 ? 46.221 -13.829 17.270 1.00 92.25 106 LYS A C 1
ATOM 754 O O . LYS A 1 106 ? 45.598 -14.790 17.709 1.00 92.25 106 LYS A O 1
ATOM 759 N N . VAL A 1 107 ? 46.823 -13.846 16.085 1.00 91.50 107 VAL A N 1
ATOM 760 C CA . VAL A 1 107 ? 46.761 -14.985 15.160 1.00 91.50 107 VAL A CA 1
ATOM 761 C C . VAL A 1 107 ? 48.093 -15.733 15.198 1.00 91.50 107 VAL A C 1
ATOM 763 O O . VAL A 1 107 ? 49.131 -15.203 14.811 1.00 91.50 107 VAL A O 1
ATOM 766 N N . GLY A 1 108 ? 48.079 -16.972 15.680 1.00 86.69 108 GLY A N 1
ATOM 767 C CA . GLY A 1 108 ? 49.254 -17.833 15.775 1.00 86.69 108 GLY A CA 1
ATOM 768 C C . GLY A 1 108 ? 50.380 -17.227 16.621 1.00 86.69 108 GLY A C 1
ATOM 769 O O . GLY A 1 108 ? 50.178 -16.825 17.768 1.00 86.69 108 GLY A O 1
ATOM 770 N N . GLY A 1 109 ? 51.589 -17.201 16.053 1.00 82.38 109 GLY A N 1
ATOM 771 C CA . GLY A 1 109 ? 52.790 -16.643 16.685 1.00 82.38 109 GLY A CA 1
ATOM 772 C C . GLY A 1 109 ? 53.017 -15.146 16.441 1.00 82.38 109 GLY A C 1
ATOM 773 O O . GLY A 1 109 ? 53.979 -14.604 16.981 1.00 82.38 109 GLY A O 1
ATOM 774 N N . GLU A 1 110 ? 52.164 -14.488 15.653 1.00 84.94 110 GLU A N 1
ATOM 775 C CA . GLU A 1 110 ? 52.339 -13.087 15.250 1.00 84.94 110 GLU A CA 1
ATOM 776 C C . GLU A 1 110 ? 52.093 -12.103 16.408 1.00 84.94 110 GLU A C 1
ATOM 778 O O . GLU A 1 110 ? 51.435 -12.459 17.394 1.00 84.94 110 GLU A O 1
ATOM 783 N N . PRO A 1 111 ? 52.595 -10.855 16.319 1.00 86.31 111 PRO A N 1
ATOM 784 C CA . PRO A 1 111 ? 52.213 -9.792 17.242 1.00 86.31 111 PRO A CA 1
ATOM 785 C C . PRO A 1 111 ? 50.690 -9.609 17.309 1.00 86.31 111 PRO A C 1
ATOM 787 O O . PRO A 1 111 ? 49.978 -9.814 16.326 1.00 86.31 111 PRO A O 1
ATOM 790 N N . GLU A 1 112 ? 50.189 -9.211 18.479 1.00 89.12 112 GLU A N 1
ATOM 791 C CA . GLU A 1 112 ? 48.774 -8.868 18.640 1.00 89.12 112 GLU A CA 1
ATOM 792 C C . GLU A 1 112 ? 48.401 -7.691 17.721 1.00 89.12 112 GLU A C 1
ATOM 794 O O . GLU A 1 112 ? 49.165 -6.733 17.576 1.00 89.12 112 GLU A O 1
ATOM 799 N N . LEU A 1 113 ? 47.232 -7.772 17.080 1.00 87.69 113 LEU A N 1
ATOM 800 C CA . LEU A 1 113 ? 46.715 -6.699 16.233 1.00 87.69 113 LEU A CA 1
ATOM 801 C C . LEU A 1 113 ? 46.305 -5.477 17.078 1.00 87.69 113 LEU A C 1
ATOM 803 O O . LEU A 1 113 ? 45.997 -5.632 18.262 1.00 87.69 113 LEU A O 1
ATOM 807 N N . PRO A 1 114 ? 46.228 -4.266 16.487 1.00 87.31 114 PRO A N 1
ATOM 808 C CA . PRO A 1 114 ? 45.713 -3.095 17.189 1.00 87.31 114 PRO A CA 1
ATOM 809 C C . PRO A 1 114 ? 44.341 -3.377 17.805 1.00 87.31 114 PRO A C 1
ATOM 811 O O . PRO A 1 114 ? 43.416 -3.819 17.111 1.00 87.31 114 PRO A O 1
ATOM 814 N N . ARG A 1 115 ? 44.227 -3.122 19.110 1.00 90.88 115 ARG A N 1
ATOM 815 C CA . ARG A 1 115 ? 42.997 -3.351 19.866 1.00 90.88 115 ARG A CA 1
ATOM 816 C C . ARG A 1 115 ? 41.899 -2.423 19.374 1.00 90.88 115 ARG A C 1
ATOM 818 O O . ARG A 1 115 ? 42.159 -1.323 18.890 1.00 90.88 115 ARG A O 1
ATOM 825 N N . ARG A 1 116 ? 40.655 -2.867 19.498 1.00 84.94 116 ARG A N 1
ATOM 826 C CA . ARG A 1 116 ? 39.485 -2.081 19.097 1.00 84.94 116 ARG A CA 1
ATOM 827 C C . ARG A 1 116 ? 38.520 -1.930 20.262 1.00 84.94 116 ARG A C 1
ATOM 829 O O . ARG A 1 116 ? 38.355 -2.891 21.009 1.00 84.94 116 ARG A O 1
ATOM 836 N N . PRO A 1 117 ? 37.853 -0.780 20.415 1.00 83.44 117 PRO A N 1
ATOM 837 C CA . PRO A 1 117 ? 36.799 -0.651 21.410 1.00 83.44 117 PRO A CA 1
ATOM 838 C C . PRO A 1 117 ? 35.656 -1.625 21.091 1.00 83.44 117 PRO A C 1
ATOM 840 O O . PRO A 1 117 ? 35.304 -1.825 19.924 1.00 83.44 117 PRO A O 1
ATOM 843 N N . LEU A 1 118 ? 35.077 -2.239 22.121 1.00 78.50 118 LEU A N 1
ATOM 844 C CA . LEU A 1 118 ? 33.887 -3.075 21.971 1.00 78.50 118 LEU A CA 1
ATOM 845 C C . LEU A 1 118 ? 32.647 -2.228 21.643 1.00 78.50 118 LEU A C 1
ATOM 847 O O . LEU A 1 118 ? 32.440 -1.163 22.221 1.00 78.50 118 LEU A O 1
ATOM 851 N N . GLY A 1 119 ? 31.807 -2.726 20.728 1.00 70.62 119 GLY A N 1
ATOM 852 C CA . GLY A 1 119 ? 30.506 -2.129 20.391 1.00 70.62 119 GLY A CA 1
ATOM 853 C C . GLY A 1 119 ? 29.425 -2.404 21.444 1.00 70.62 119 GLY A C 1
ATOM 854 O O . GLY A 1 119 ? 29.678 -3.085 22.428 1.00 70.62 119 GLY A O 1
ATOM 855 N N . SER A 1 120 ? 28.201 -1.911 21.234 1.00 67.88 120 SER A N 1
ATOM 856 C CA . SER A 1 120 ? 27.104 -1.939 22.224 1.00 67.88 120 SER A CA 1
ATOM 857 C C . SER A 1 120 ? 26.557 -3.333 22.573 1.00 67.88 120 SER A C 1
ATOM 859 O O . SER A 1 120 ? 25.971 -3.499 23.640 1.00 67.88 120 SER A O 1
ATOM 861 N N . VAL A 1 121 ? 26.753 -4.339 21.713 1.00 70.50 121 VAL A N 1
ATOM 862 C CA . VAL A 1 121 ? 26.131 -5.671 21.857 1.00 70.50 121 VAL A CA 1
ATOM 863 C C . VAL A 1 121 ? 26.593 -6.424 23.122 1.00 70.50 121 VAL A C 1
ATOM 865 O O . VAL A 1 121 ? 25.724 -6.854 23.875 1.00 70.50 121 VAL A O 1
ATOM 868 N N . PRO A 1 122 ? 27.897 -6.544 23.452 1.00 65.56 122 PRO A N 1
ATOM 869 C CA . PRO A 1 122 ? 28.330 -7.172 24.709 1.00 65.56 122 PRO A CA 1
ATOM 870 C C . PRO A 1 122 ? 27.905 -6.420 25.981 1.00 65.56 122 PRO A C 1
ATOM 872 O O . PRO A 1 122 ? 27.737 -7.044 27.024 1.00 65.56 122 PRO A O 1
ATOM 875 N N . TYR A 1 123 ? 27.663 -5.104 25.904 1.00 63.59 123 TYR A N 1
ATOM 876 C CA . TYR A 1 123 ? 27.157 -4.322 27.043 1.00 63.59 123 TYR A CA 1
ATOM 877 C C . TYR A 1 123 ? 25.666 -4.553 27.315 1.00 63.59 123 TYR A C 1
ATOM 879 O O . TYR A 1 123 ? 25.192 -4.216 28.397 1.00 63.59 123 TYR A O 1
ATOM 887 N N . ALA A 1 124 ? 24.919 -5.166 26.390 1.00 65.00 124 ALA A N 1
ATOM 888 C CA . ALA A 1 124 ? 23.519 -5.517 26.628 1.00 65.00 124 ALA A CA 1
ATOM 889 C C . ALA A 1 124 ? 23.361 -6.542 27.769 1.00 65.00 124 ALA A C 1
ATOM 891 O O . ALA A 1 124 ? 22.345 -6.531 28.456 1.00 65.00 124 ALA A O 1
ATOM 892 N N . VAL A 1 125 ? 24.385 -7.364 28.038 1.00 60.44 125 VAL A N 1
ATOM 893 C CA . VAL A 1 125 ? 24.402 -8.309 29.174 1.00 60.44 125 VAL A CA 1
ATOM 894 C C . VAL A 1 125 ? 24.486 -7.572 30.521 1.00 60.44 125 VAL A C 1
ATOM 896 O O . VAL A 1 125 ? 23.970 -8.054 31.524 1.00 60.44 125 VAL A O 1
ATOM 899 N N . ALA A 1 126 ? 25.050 -6.357 30.557 1.00 56.66 126 ALA A N 1
ATOM 900 C CA . ALA A 1 126 ? 25.051 -5.524 31.762 1.00 56.66 126 ALA A CA 1
ATOM 901 C C . ALA A 1 126 ? 23.648 -5.002 32.129 1.00 56.66 126 ALA A C 1
ATOM 903 O O . ALA A 1 126 ? 23.406 -4.690 33.293 1.00 56.66 126 ALA A O 1
ATOM 904 N N . ALA A 1 127 ? 22.714 -4.940 31.168 1.00 55.09 127 ALA A N 1
ATOM 905 C CA . ALA A 1 127 ? 21.326 -4.565 31.436 1.00 55.09 127 ALA A CA 1
ATOM 906 C C . ALA A 1 127 ? 20.581 -5.636 32.251 1.00 55.09 127 ALA A C 1
ATOM 908 O O . ALA A 1 127 ? 19.705 -5.288 33.037 1.00 55.09 127 ALA A O 1
ATOM 909 N N . ASP A 1 128 ? 20.971 -6.908 32.118 1.00 55.47 128 ASP A N 1
ATOM 910 C CA . ASP A 1 128 ? 20.454 -8.002 32.949 1.00 55.47 128 ASP A CA 1
ATOM 911 C C . ASP A 1 128 ? 21.066 -7.944 34.361 1.00 55.47 128 ASP A C 1
ATOM 913 O O . ASP A 1 128 ? 20.382 -8.159 35.350 1.00 55.47 128 ASP A O 1
ATOM 917 N N . LEU A 1 129 ? 22.325 -7.498 34.503 1.00 52.81 129 LEU A N 1
ATOM 918 C CA . LEU A 1 129 ? 22.960 -7.294 35.816 1.00 52.81 129 LEU A CA 1
ATOM 919 C C . LEU A 1 129 ? 22.277 -6.204 36.672 1.00 52.81 129 LEU A C 1
ATOM 921 O O . LEU A 1 129 ? 22.451 -6.171 37.892 1.00 52.81 129 LEU A O 1
ATOM 925 N N . ALA A 1 130 ? 21.491 -5.317 36.053 1.00 49.00 130 ALA A N 1
ATOM 926 C CA . ALA A 1 130 ? 20.692 -4.320 36.761 1.00 49.00 130 ALA A CA 1
ATOM 927 C C . ALA A 1 130 ? 19.459 -4.919 37.469 1.00 49.00 130 ALA A C 1
ATOM 929 O O . ALA A 1 130 ? 18.878 -4.235 38.312 1.00 49.00 130 ALA A O 1
ATOM 930 N N . SER A 1 131 ? 19.068 -6.171 37.180 1.00 49.25 131 SER A N 1
ATOM 931 C CA . SER A 1 131 ? 17.958 -6.837 37.880 1.00 49.25 131 SER A CA 1
ATOM 932 C C . SER A 1 131 ? 18.321 -7.283 39.299 1.00 49.25 131 SER A C 1
ATOM 934 O O . SER A 1 131 ? 17.434 -7.365 40.147 1.00 49.25 131 SER A O 1
ATOM 936 N N . ASP A 1 132 ? 19.613 -7.511 39.570 1.00 48.62 132 ASP A N 1
ATOM 937 C CA . ASP A 1 132 ? 20.094 -8.166 40.797 1.00 48.62 132 ASP A CA 1
ATOM 938 C C . ASP A 1 132 ? 20.962 -7.251 41.683 1.00 48.62 132 ASP A C 1
ATOM 940 O O . ASP A 1 132 ? 21.537 -7.686 42.687 1.00 48.62 132 ASP A O 1
ATOM 944 N N . LEU A 1 133 ? 21.071 -5.961 41.344 1.00 43.66 133 LEU A N 1
ATOM 945 C CA . LEU A 1 133 ? 21.878 -5.013 42.105 1.00 43.66 133 LEU A CA 1
ATOM 946 C C . LEU A 1 133 ? 21.234 -4.720 43.473 1.00 43.66 133 LEU A C 1
ATOM 948 O O . LEU A 1 133 ? 20.367 -3.857 43.603 1.00 43.66 133 LEU A O 1
ATOM 952 N N . ALA A 1 134 ? 21.733 -5.368 44.529 1.00 50.88 134 ALA A N 1
ATOM 953 C CA . ALA A 1 134 ? 21.581 -4.888 45.903 1.00 50.88 134 ALA A CA 1
ATOM 954 C C . ALA A 1 134 ? 22.413 -3.604 46.070 1.00 50.88 134 ALA A C 1
ATOM 956 O O . ALA A 1 134 ? 23.543 -3.619 46.556 1.00 50.88 134 ALA A O 1
ATOM 957 N N . CYS A 1 135 ? 21.900 -2.481 45.579 1.00 48.47 135 CYS A N 1
ATOM 958 C CA . CYS A 1 135 ? 22.638 -1.230 45.595 1.00 48.47 135 CYS A CA 1
ATOM 959 C C . CYS A 1 135 ? 22.757 -0.667 47.016 1.00 48.47 135 CYS A C 1
ATOM 961 O O . CYS A 1 135 ? 21.797 -0.219 47.643 1.00 48.47 135 CYS A O 1
ATOM 963 N N . THR A 1 136 ? 23.984 -0.570 47.509 1.00 45.03 136 THR A N 1
ATOM 964 C CA . THR A 1 136 ? 24.313 0.349 48.597 1.00 45.03 136 THR A CA 1
ATOM 965 C C . THR A 1 136 ? 24.385 1.759 48.017 1.00 45.03 136 THR A C 1
ATOM 967 O O . THR A 1 136 ? 25.442 2.195 47.567 1.00 45.03 136 THR A O 1
ATOM 970 N N . GLY A 1 137 ? 23.235 2.437 47.963 1.00 46.09 137 GLY A N 1
ATOM 971 C CA . GLY A 1 137 ? 23.120 3.814 47.476 1.00 46.09 137 GLY A CA 1
ATOM 972 C C . GLY A 1 137 ? 21.931 4.108 46.559 1.00 46.09 137 GLY A C 1
ATOM 973 O O . GLY A 1 137 ? 21.798 5.259 46.147 1.00 46.09 137 GLY A O 1
ATOM 974 N N . CYS A 1 138 ? 21.055 3.142 46.241 1.00 49.25 138 CYS A N 1
ATOM 975 C CA . CYS A 1 138 ? 19.794 3.533 45.610 1.00 49.25 138 CYS A CA 1
ATOM 976 C C . CYS A 1 138 ? 18.912 4.284 46.593 1.00 49.25 138 CYS A C 1
ATOM 978 O O . CYS A 1 138 ? 18.852 4.004 47.791 1.00 49.25 138 CYS A O 1
ATOM 980 N N . VAL A 1 139 ? 18.173 5.219 46.025 1.00 49.53 139 VAL A N 1
ATOM 981 C CA . VAL A 1 139 ? 17.109 5.939 46.692 1.00 49.53 139 VAL A CA 1
ATOM 982 C C . VAL A 1 139 ? 15.893 5.007 46.753 1.00 49.53 139 VAL A C 1
ATOM 984 O O . VAL A 1 139 ? 15.186 4.836 45.765 1.00 49.53 139 VAL A O 1
ATOM 987 N N . GLU A 1 140 ? 15.666 4.373 47.904 1.00 45.28 140 GLU A N 1
ATOM 988 C CA . GLU A 1 140 ? 14.408 3.679 48.231 1.00 45.28 140 GLU A CA 1
ATOM 989 C C . GLU A 1 140 ? 13.197 4.620 48.010 1.00 45.28 140 GLU A C 1
ATOM 991 O O . GLU A 1 140 ? 13.356 5.840 48.104 1.00 45.28 140 GLU A O 1
ATOM 996 N N . PRO A 1 141 ? 11.957 4.132 47.795 1.00 43.97 141 PRO A N 1
ATOM 997 C CA . PRO A 1 141 ? 10.770 4.981 47.581 1.00 43.97 141 PRO A CA 1
ATOM 998 C C . PRO A 1 141 ? 10.483 6.029 48.677 1.00 43.97 141 PRO A C 1
ATOM 1000 O O . PRO A 1 141 ? 9.660 6.926 48.460 1.00 43.97 141 PRO A O 1
ATOM 1003 N N . GLY A 1 142 ? 11.127 5.904 49.846 1.00 47.47 142 GLY A N 1
ATOM 1004 C CA . GLY A 1 142 ? 11.115 6.871 50.949 1.00 47.47 142 GLY A CA 1
ATOM 1005 C C . GLY A 1 142 ? 12.296 7.855 50.991 1.00 47.47 142 GLY A C 1
ATOM 1006 O O . GLY A 1 142 ? 12.269 8.779 51.794 1.00 47.47 142 GLY A O 1
ATOM 1007 N N . ALA A 1 143 ? 13.318 7.688 50.148 1.00 45.66 143 ALA A N 1
ATOM 1008 C CA . ALA A 1 143 ? 14.496 8.557 50.071 1.00 45.66 143 ALA A CA 1
ATOM 1009 C C . ALA A 1 143 ? 14.381 9.651 48.988 1.00 45.66 143 ALA A C 1
ATOM 1011 O O . ALA A 1 143 ? 15.261 10.505 48.878 1.00 45.66 143 ALA A O 1
ATOM 1012 N N . LEU A 1 144 ? 13.290 9.673 48.212 1.00 47.84 144 LEU A N 1
ATOM 1013 C CA . LEU A 1 144 ? 12.930 10.827 47.389 1.00 47.84 144 LEU A CA 1
ATOM 1014 C C . LEU A 1 144 ? 12.476 11.953 48.327 1.00 47.84 144 LEU A C 1
ATOM 1016 O O . LEU A 1 144 ? 11.317 11.995 48.744 1.00 47.84 144 LEU A O 1
ATOM 1020 N N . SER A 1 145 ? 13.400 12.838 48.706 1.00 46.09 145 SER A N 1
ATOM 1021 C CA . SER A 1 145 ? 13.043 14.064 49.412 1.00 46.09 145 SER A CA 1
ATOM 1022 C C . SER A 1 145 ? 12.158 14.937 48.518 1.00 46.09 145 SER A C 1
ATOM 1024 O O . SER A 1 145 ? 12.254 14.930 47.289 1.00 46.09 145 SER A O 1
ATOM 1026 N N . SER A 1 146 ? 11.264 15.680 49.160 1.00 44.72 146 SER A N 1
ATOM 1027 C CA . SER A 1 146 ? 10.158 16.458 48.598 1.00 44.72 146 SER A CA 1
ATOM 1028 C C . SER A 1 146 ? 10.540 17.658 47.710 1.00 44.72 146 SER A C 1
ATOM 1030 O O . SER A 1 146 ? 9.707 18.536 47.517 1.00 44.72 146 SER A O 1
ATOM 1032 N N . ASP A 1 147 ? 11.760 17.703 47.169 1.00 41.81 147 ASP A N 1
ATOM 1033 C CA . ASP A 1 147 ? 12.321 18.863 46.456 1.00 41.81 147 ASP A CA 1
ATOM 1034 C C . ASP A 1 147 ? 12.712 18.574 44.993 1.00 41.81 147 ASP A C 1
ATOM 1036 O O . ASP A 1 147 ? 13.473 19.326 44.382 1.00 41.81 147 ASP A O 1
ATOM 1040 N N . THR A 1 148 ? 12.190 17.507 44.379 1.00 38.53 148 THR A N 1
ATOM 1041 C CA . THR A 1 148 ? 12.400 17.279 42.938 1.00 38.53 148 THR A CA 1
ATOM 1042 C C . THR A 1 148 ? 11.317 17.962 42.082 1.00 38.53 148 THR A C 1
ATOM 1044 O O . THR A 1 148 ? 10.140 17.910 42.430 1.00 38.53 148 THR A O 1
ATOM 1047 N N . PRO A 1 149 ? 11.674 18.609 40.951 1.00 37.19 149 PRO A N 1
ATOM 1048 C CA . PRO A 1 149 ? 10.756 19.425 40.142 1.00 37.19 149 PRO A CA 1
ATOM 1049 C C . PRO A 1 149 ? 9.867 18.622 39.172 1.00 37.19 149 PRO A C 1
ATOM 1051 O O . PRO A 1 149 ? 9.258 19.203 38.275 1.00 37.19 149 PRO A O 1
ATOM 1054 N N . PHE A 1 150 ? 9.807 17.297 39.301 1.00 35.59 150 PHE A N 1
ATOM 1055 C CA . PHE A 1 150 ? 9.044 16.423 38.411 1.00 35.59 150 PHE A CA 1
ATOM 1056 C C . PHE A 1 150 ? 7.865 15.779 39.141 1.00 35.59 150 PHE A C 1
ATOM 1058 O O . PHE A 1 150 ? 7.978 15.342 40.284 1.00 35.59 150 PHE A O 1
ATOM 1065 N N . ALA A 1 151 ? 6.724 15.705 38.453 1.00 43.09 151 ALA A N 1
ATOM 1066 C CA . ALA A 1 151 ? 5.533 15.043 38.960 1.00 43.09 151 ALA A CA 1
ATOM 1067 C C . ALA A 1 151 ? 5.809 13.546 39.161 1.00 43.09 151 ALA A C 1
ATOM 1069 O O . ALA A 1 151 ? 6.085 12.818 38.207 1.00 43.09 151 ALA A O 1
ATOM 1070 N N . VAL A 1 152 ? 5.712 13.081 40.405 1.00 38.78 152 VAL A N 1
ATOM 1071 C CA . VAL A 1 152 ? 5.765 11.655 40.734 1.00 38.78 152 VAL A CA 1
ATOM 1072 C C . VAL A 1 152 ? 4.333 11.128 40.749 1.00 38.78 152 VAL A C 1
ATOM 1074 O O . VAL A 1 152 ? 3.541 11.495 41.616 1.00 38.78 152 VAL A O 1
ATOM 1077 N N . ILE A 1 153 ? 3.999 10.266 39.788 1.00 43.28 153 ILE A N 1
ATOM 1078 C CA . ILE A 1 153 ? 2.743 9.510 39.786 1.00 43.28 153 ILE A CA 1
ATOM 1079 C C . ILE A 1 153 ? 3.018 8.187 40.499 1.00 43.28 153 ILE A C 1
ATOM 1081 O O . ILE A 1 153 ? 3.720 7.329 39.963 1.00 43.28 153 ILE A O 1
ATOM 1085 N N . LYS A 1 154 ? 2.481 8.014 41.711 1.00 37.56 154 LYS A N 1
ATOM 1086 C CA . LYS A 1 154 ? 2.468 6.705 42.380 1.00 37.56 154 LYS A CA 1
ATOM 1087 C C . LYS A 1 154 ? 1.130 6.030 42.091 1.00 37.56 154 LYS A C 1
ATOM 1089 O O . LYS A 1 154 ? 0.080 6.569 42.441 1.00 37.56 154 LYS A O 1
ATOM 1094 N N . VAL A 1 155 ? 1.182 4.862 41.454 1.00 39.19 155 VAL A N 1
ATOM 1095 C CA . VAL A 1 155 ? 0.013 4.007 41.208 1.00 39.19 155 VAL A CA 1
ATOM 1096 C C . VAL A 1 155 ? 0.077 2.834 42.184 1.00 39.19 155 VAL A C 1
ATOM 1098 O O . VAL A 1 155 ? 0.960 1.985 42.073 1.00 39.19 155 VAL A O 1
ATOM 1101 N N . GLY A 1 156 ? -0.814 2.831 43.177 1.00 35.84 156 GLY A N 1
ATOM 1102 C CA . GLY A 1 156 ? -1.059 1.684 44.054 1.00 35.84 156 GLY A CA 1
ATOM 1103 C C . GLY A 1 156 ? -2.189 0.811 43.507 1.00 35.84 156 GLY A C 1
ATOM 1104 O O . GLY A 1 156 ? -2.868 1.207 42.563 1.00 35.84 156 GLY A O 1
ATOM 1105 N N . SER A 1 157 ? -2.424 -0.353 44.119 1.00 31.42 157 SER A N 1
ATOM 1106 C CA . SER A 1 157 ? -3.546 -1.243 43.773 1.00 31.42 157 SER A CA 1
ATOM 1107 C C . SER A 1 157 ? -4.913 -0.555 43.840 1.00 31.42 157 SER A C 1
ATOM 1109 O O . SER A 1 157 ? -5.804 -0.926 43.086 1.00 31.42 157 SER A O 1
ATOM 1111 N N . ASP A 1 158 ? -5.053 0.461 44.700 1.00 32.59 158 ASP A N 1
ATOM 1112 C CA . ASP A 1 158 ? -6.356 1.021 45.083 1.00 32.59 158 ASP A CA 1
ATOM 1113 C C . ASP A 1 158 ? -6.453 2.551 44.920 1.00 32.59 158 ASP A C 1
ATOM 1115 O O . ASP A 1 158 ? -7.503 3.133 45.185 1.00 32.59 158 ASP A O 1
ATOM 1119 N N . ALA A 1 159 ? -5.375 3.237 44.513 1.00 35.50 159 ALA A N 1
ATOM 1120 C CA . ALA A 1 159 ? -5.387 4.691 44.329 1.00 35.50 159 ALA A CA 1
ATOM 1121 C C . ALA A 1 159 ? -4.253 5.202 43.424 1.00 35.50 159 ALA A C 1
ATOM 1123 O O . ALA A 1 159 ? -3.149 4.651 43.394 1.00 35.50 159 ALA A O 1
ATOM 1124 N N . ILE A 1 160 ? -4.513 6.330 42.754 1.00 38.09 160 ILE A N 1
ATOM 1125 C CA . ILE A 1 160 ? -3.503 7.156 42.082 1.00 38.09 160 ILE A CA 1
ATOM 1126 C C . ILE A 1 160 ? -3.232 8.361 42.981 1.00 38.09 160 ILE A C 1
ATOM 1128 O O . ILE A 1 160 ? -4.139 9.138 43.270 1.00 38.09 160 ILE A O 1
ATOM 1132 N N . THR A 1 161 ? -1.992 8.526 43.438 1.00 39.62 161 THR A N 1
ATOM 1133 C CA . THR A 1 161 ? -1.591 9.677 44.260 1.00 39.62 161 THR A CA 1
ATOM 1134 C C . THR A 1 161 ? -0.674 10.594 43.454 1.00 39.62 161 THR A C 1
ATOM 1136 O O . THR A 1 161 ? 0.352 10.152 42.933 1.00 39.62 161 THR A O 1
ATOM 1139 N N . LEU A 1 162 ? -1.051 11.873 43.356 1.00 42.09 162 LEU A N 1
ATOM 1140 C CA . LEU A 1 162 ? -0.278 12.941 42.717 1.00 42.09 162 LEU A CA 1
ATOM 1141 C C . LEU A 1 162 ? 0.267 13.886 43.793 1.00 42.09 162 LEU A C 1
ATOM 1143 O O . LEU A 1 162 ? -0.505 14.386 44.608 1.00 42.09 162 LEU A O 1
ATOM 1147 N N . THR A 1 163 ? 1.566 14.190 43.768 1.00 39.62 163 THR A N 1
ATOM 1148 C CA . THR A 1 163 ? 2.192 15.100 44.745 1.00 39.62 163 THR A CA 1
ATOM 1149 C C . THR A 1 163 ? 2.771 16.345 44.039 1.00 39.62 163 THR A C 1
ATOM 1151 O O . THR A 1 163 ? 3.845 16.245 43.465 1.00 39.62 163 THR A O 1
ATOM 1154 N N . LYS A 1 164 ? 2.001 17.464 44.081 1.00 42.97 164 LYS A N 1
ATOM 1155 C CA . LYS A 1 164 ? 2.198 18.924 43.749 1.00 42.97 164 LYS A CA 1
ATOM 1156 C C . LYS A 1 164 ? 3.118 19.368 42.570 1.00 42.97 164 LYS A C 1
ATOM 1158 O O . LYS A 1 164 ? 4.158 18.785 42.344 1.00 42.97 164 LYS A O 1
ATOM 1163 N N . ALA A 1 165 ? 2.899 20.472 41.830 1.00 38.12 165 ALA A N 1
ATOM 1164 C CA . ALA A 1 165 ? 1.908 21.559 41.859 1.00 38.12 165 ALA A CA 1
ATOM 1165 C C . ALA A 1 165 ? 1.621 22.084 40.429 1.00 38.12 165 ALA A C 1
ATOM 1167 O O . ALA A 1 165 ? 2.537 22.527 39.742 1.00 38.12 165 ALA A O 1
ATOM 1168 N N . PHE A 1 166 ? 0.350 22.148 40.026 1.00 36.03 166 PHE A N 1
ATOM 1169 C CA . PHE A 1 166 ? -0.114 23.105 39.014 1.00 36.03 166 PHE A CA 1
ATOM 1170 C C . PHE A 1 166 ? -1.076 24.088 39.697 1.00 36.03 166 PHE A C 1
ATOM 1172 O O . PHE A 1 166 ? -1.777 23.684 40.628 1.00 36.03 166 PHE A O 1
ATOM 1179 N N . PRO A 1 167 ? -1.134 25.366 39.281 1.00 35.66 167 PRO A N 1
ATOM 1180 C CA . PRO A 1 167 ? -2.010 26.358 39.906 1.00 35.66 167 PRO A CA 1
ATOM 1181 C C . PRO A 1 167 ? -3.506 26.069 39.698 1.00 35.66 167 PRO A C 1
ATOM 1183 O O . PRO A 1 167 ? -4.335 26.602 40.432 1.00 35.66 167 PRO A O 1
ATOM 1186 N N . THR A 1 168 ? -3.887 25.222 38.737 1.00 36.72 168 THR A N 1
ATOM 1187 C CA . THR A 1 168 ? -5.268 24.743 38.586 1.00 36.72 168 THR A CA 1
ATOM 1188 C C . THR A 1 168 ? -5.268 23.396 37.865 1.00 36.72 168 THR A C 1
ATOM 1190 O O . THR A 1 168 ? -4.645 23.262 36.814 1.00 36.72 168 THR A O 1
ATOM 1193 N N . LEU A 1 169 ? -5.951 22.401 38.432 1.00 35.84 169 LEU A N 1
ATOM 1194 C CA . LEU A 1 169 ? -6.221 21.101 37.817 1.00 35.84 169 LEU A CA 1
ATOM 1195 C C . LEU A 1 169 ? -7.745 20.946 37.814 1.00 35.84 169 LEU A C 1
ATOM 1197 O O . LEU A 1 169 ? -8.354 20.832 38.876 1.00 35.84 169 LEU A O 1
ATOM 1201 N N . THR A 1 170 ? -8.368 21.056 36.642 1.00 34.91 170 THR A N 1
ATOM 1202 C CA . THR A 1 170 ? -9.832 21.050 36.512 1.00 34.91 170 THR A CA 1
ATOM 1203 C C . THR A 1 170 ? -10.286 19.676 36.039 1.00 34.91 170 THR A C 1
ATOM 1205 O O . THR A 1 170 ? -9.978 19.279 34.919 1.00 34.91 170 THR A O 1
ATOM 1208 N N . PHE A 1 171 ? -11.038 18.960 36.873 1.00 37.25 171 PHE A N 1
ATOM 1209 C CA . PHE A 1 171 ? -11.740 17.743 36.473 1.00 37.25 171 PHE A CA 1
ATOM 1210 C C . PHE A 1 171 ? -13.164 18.121 36.059 1.00 37.25 171 PHE A C 1
ATOM 1212 O O . PHE A 1 171 ? -13.922 18.648 36.872 1.00 37.25 171 PHE A O 1
ATOM 1219 N N . ALA A 1 172 ? -13.536 17.872 34.805 1.00 35.53 172 ALA A N 1
ATOM 1220 C CA . ALA A 1 172 ? -14.922 17.963 34.361 1.00 35.53 172 ALA A CA 1
ATOM 1221 C C . ALA A 1 172 ? -15.518 16.550 34.358 1.00 35.53 172 ALA A C 1
ATOM 1223 O O . ALA A 1 172 ? -15.443 15.844 33.359 1.00 35.53 172 ALA A O 1
ATOM 1224 N N . ALA A 1 173 ? -16.069 16.115 35.493 1.00 36.09 173 ALA A N 1
ATOM 1225 C CA . ALA A 1 173 ? -16.893 14.913 35.533 1.00 36.09 173 ALA A CA 1
ATOM 1226 C C . ALA A 1 173 ? -18.329 15.297 35.163 1.00 36.09 173 ALA A C 1
ATOM 1228 O O . ALA A 1 173 ? -18.954 16.125 35.831 1.00 36.09 173 ALA A O 1
ATOM 1229 N N . THR A 1 174 ? -18.870 14.691 34.113 1.00 35.09 174 THR A N 1
ATOM 1230 C CA . THR A 1 174 ? -20.301 14.796 33.806 1.00 35.09 174 THR A CA 1
ATOM 1231 C C . THR A 1 174 ? -20.945 13.593 34.483 1.00 35.09 174 THR A C 1
ATOM 1233 O O . THR A 1 174 ? -20.700 12.474 34.058 1.00 35.09 174 THR A O 1
ATOM 1236 N N . GLY A 1 175 ? -21.684 13.795 35.582 1.00 40.88 175 GLY A N 1
ATOM 1237 C CA . GLY A 1 175 ? -22.340 12.674 36.282 1.00 40.88 175 GLY A CA 1
ATOM 1238 C C . GLY A 1 175 ? -22.262 12.628 37.812 1.00 40.88 175 GLY A C 1
ATOM 1239 O O . GLY A 1 175 ? -22.486 11.569 38.381 1.00 40.88 175 GLY A O 1
ATOM 1240 N N . GLY A 1 176 ? -21.982 13.735 38.509 1.00 37.47 176 GLY A N 1
ATOM 1241 C CA . GLY A 1 176 ? -22.181 13.800 39.968 1.00 37.47 176 GLY A CA 1
ATOM 1242 C C . GLY A 1 176 ? -21.095 13.153 40.839 1.00 37.47 176 GLY A C 1
ATOM 1243 O O . GLY A 1 176 ? -21.318 12.975 42.033 1.00 37.47 176 GLY A O 1
ATOM 1244 N N . ALA A 1 177 ? -19.917 12.845 40.291 1.00 44.19 177 ALA A N 1
ATOM 1245 C CA . ALA A 1 177 ? -18.772 12.409 41.089 1.00 44.19 177 ALA A CA 1
ATOM 1246 C C . ALA A 1 177 ? -18.294 13.531 42.034 1.00 44.19 177 ALA A C 1
ATOM 1248 O O . ALA A 1 177 ? -18.016 14.650 41.592 1.00 44.19 177 ALA A O 1
ATOM 1249 N N . SER A 1 178 ? -18.156 13.244 43.331 1.00 39.97 178 SER A N 1
ATOM 1250 C CA . SER A 1 178 ? -17.502 14.155 44.275 1.00 39.97 178 SER A CA 1
ATOM 1251 C C . SER A 1 178 ? -15.990 13.931 44.261 1.00 39.97 178 SER A C 1
ATOM 1253 O O . SER A 1 178 ? -15.519 12.848 44.609 1.00 39.97 178 SER A O 1
ATOM 1255 N N . VAL A 1 179 ? -15.235 14.966 43.894 1.00 43.41 179 VAL A N 1
ATOM 1256 C CA . VAL A 1 179 ? -13.771 14.999 43.997 1.00 43.41 179 VAL A CA 1
ATOM 1257 C C . VAL A 1 179 ? -13.401 15.673 45.316 1.00 43.41 179 VAL A C 1
ATOM 1259 O O . VAL A 1 179 ? -13.719 16.844 45.528 1.00 43.41 179 VAL A O 1
ATOM 1262 N N . GLY A 1 180 ? -12.757 14.932 46.218 1.00 42.19 180 GLY A N 1
ATOM 1263 C CA . GLY A 1 180 ? -12.239 15.471 47.473 1.00 42.19 180 GLY A CA 1
ATOM 1264 C C . GLY A 1 180 ? -10.814 15.989 47.298 1.00 42.19 180 GLY A C 1
ATOM 1265 O O . GLY A 1 180 ? -9.977 15.292 46.732 1.00 42.19 180 GLY A O 1
ATOM 1266 N N . LEU A 1 181 ? -10.534 17.194 47.794 1.00 39.56 181 LEU A N 1
ATOM 1267 C CA . LEU A 1 181 ? -9.184 17.749 47.917 1.00 39.56 181 LEU A CA 1
ATOM 1268 C C . LEU A 1 181 ? -8.846 17.863 49.401 1.00 39.56 181 LEU A C 1
ATOM 1270 O O . LEU A 1 181 ? -9.539 18.578 50.125 1.00 39.56 181 LEU A O 1
ATOM 1274 N N . ASP A 1 182 ? -7.779 17.206 49.849 1.00 41.62 182 ASP A N 1
ATOM 1275 C CA . ASP A 1 182 ? -7.193 17.500 51.157 1.00 41.62 182 ASP A CA 1
ATOM 1276 C C . ASP A 1 182 ? -6.273 18.729 51.022 1.00 41.62 182 ASP A C 1
ATOM 1278 O O . ASP A 1 182 ? -5.213 18.644 50.393 1.00 41.62 182 ASP A O 1
ATOM 1282 N N . PRO A 1 183 ? -6.637 19.888 51.600 1.00 35.28 183 PRO A N 1
ATOM 1283 C CA . PRO A 1 183 ? -5.871 21.124 51.447 1.00 35.28 183 PRO A CA 1
ATOM 1284 C C . PRO A 1 183 ? -4.514 21.093 52.168 1.00 35.28 183 PRO A C 1
ATOM 1286 O O . PRO A 1 183 ? -3.675 21.962 51.935 1.00 35.28 183 PRO A O 1
ATOM 1289 N N . THR A 1 184 ? -4.289 20.105 53.033 1.00 36.66 184 THR A N 1
ATOM 1290 C CA . THR A 1 184 ? -3.070 19.947 53.835 1.00 36.66 184 THR A CA 1
ATOM 1291 C C . THR A 1 184 ? -2.036 19.095 53.111 1.00 36.66 184 THR A C 1
ATOM 1293 O O . THR A 1 184 ? -0.847 19.408 53.130 1.00 36.66 184 THR A O 1
ATOM 1296 N N . THR A 1 185 ? -2.487 18.027 52.454 1.00 40.50 185 THR A N 1
ATOM 1297 C CA . THR A 1 185 ? -1.618 17.051 51.776 1.00 40.50 185 THR A CA 1
ATOM 1298 C C . THR A 1 185 ? -1.609 17.215 50.256 1.00 40.50 185 THR A C 1
ATOM 1300 O O . THR A 1 185 ? -0.715 16.702 49.587 1.00 40.50 185 THR A O 1
ATOM 1303 N N . GLY A 1 186 ? -2.573 17.952 49.695 1.00 40.03 186 GLY A N 1
ATOM 1304 C CA . GLY A 1 186 ? -2.774 18.086 48.252 1.00 40.03 186 GLY A CA 1
ATOM 1305 C C . GLY A 1 186 ? -3.313 16.817 47.587 1.00 40.03 186 GLY A C 1
ATOM 1306 O O . GLY A 1 186 ? -3.351 16.754 46.360 1.00 40.03 186 GLY A O 1
ATOM 1307 N N . VAL A 1 187 ? -3.709 15.811 48.375 1.00 39.75 187 VAL A N 1
ATOM 1308 C CA . VAL A 1 187 ? -4.234 14.540 47.876 1.00 39.75 187 VAL A CA 1
ATOM 1309 C C . VAL A 1 187 ? -5.629 14.759 47.297 1.00 39.75 187 VAL A C 1
ATOM 1311 O O . VAL A 1 187 ? -6.513 15.316 47.951 1.00 39.75 187 VAL A O 1
ATOM 1314 N N . VAL A 1 188 ? -5.804 14.310 46.054 1.00 42.38 188 VAL A N 1
ATOM 1315 C CA . VAL A 1 188 ? -7.098 14.231 45.377 1.00 42.38 188 VAL A CA 1
ATOM 1316 C C . VAL A 1 188 ? -7.643 12.823 45.579 1.00 42.38 188 VAL A C 1
ATOM 1318 O O . VAL A 1 188 ? -7.026 11.858 45.131 1.00 42.38 188 VAL A O 1
ATOM 1321 N N . THR A 1 189 ? -8.796 12.700 46.227 1.00 41.03 189 THR A N 1
ATOM 1322 C CA . THR A 1 189 ? -9.490 11.420 46.407 1.00 41.03 189 THR A CA 1
ATOM 1323 C C . THR A 1 189 ? -10.689 11.365 45.467 1.00 41.03 189 THR A C 1
ATOM 1325 O O . THR A 1 189 ? -11.553 12.245 45.505 1.00 41.03 189 THR A O 1
ATOM 1328 N N . ILE A 1 190 ? -10.752 10.328 44.632 1.00 45.91 190 ILE A N 1
ATOM 1329 C CA . ILE A 1 190 ? -11.928 9.995 43.819 1.00 45.91 190 ILE A CA 1
ATOM 1330 C C . ILE A 1 190 ? -12.618 8.820 44.521 1.00 45.91 190 ILE A C 1
ATOM 1332 O O . ILE A 1 190 ? -11.965 7.818 44.808 1.00 45.91 190 ILE A O 1
ATOM 1336 N N . GLY A 1 191 ? -13.899 8.970 44.872 1.00 40.72 191 GLY A N 1
ATOM 1337 C CA . GLY A 1 191 ? -14.657 7.937 45.590 1.00 40.72 191 GLY A CA 1
ATOM 1338 C C . GLY A 1 191 ? -14.727 6.616 44.813 1.00 40.72 191 GLY A C 1
ATOM 1339 O O . GLY A 1 191 ? -14.865 6.620 43.592 1.00 40.72 191 GLY A O 1
ATOM 1340 N N . ALA A 1 192 ? -14.625 5.490 45.526 1.00 37.31 192 ALA A N 1
ATOM 1341 C CA . ALA A 1 192 ? -14.595 4.134 44.962 1.00 37.31 192 ALA A CA 1
ATOM 1342 C C . ALA A 1 192 ? -15.919 3.703 44.294 1.00 37.31 192 ALA A C 1
ATOM 1344 O O . ALA A 1 192 ? -15.948 2.741 43.534 1.00 37.31 192 ALA A O 1
ATOM 1345 N N . ASP A 1 193 ? -16.993 4.457 44.513 1.00 41.25 193 ASP A N 1
ATOM 1346 C CA . ASP A 1 193 ? -18.336 4.289 43.951 1.00 41.25 193 ASP A CA 1
ATOM 1347 C C . ASP A 1 193 ? -18.371 4.455 42.410 1.00 41.25 193 ASP A C 1
ATOM 1349 O O . ASP A 1 193 ? -19.416 4.294 41.786 1.00 41.25 193 ASP A O 1
ATOM 1353 N N . VAL A 1 194 ? -17.231 4.808 41.803 1.00 39.62 194 VAL A N 1
ATOM 1354 C CA . VAL A 1 194 ? -17.054 5.177 40.388 1.00 39.62 194 VAL A CA 1
ATOM 1355 C C . VAL A 1 194 ? -16.458 4.033 39.543 1.00 39.62 194 VAL A C 1
ATOM 1357 O O . VAL A 1 194 ? -16.396 4.138 38.321 1.00 39.62 194 VAL A O 1
ATOM 1360 N N . PHE A 1 195 ? -16.048 2.916 40.151 1.00 39.59 195 PHE A N 1
ATOM 1361 C CA . PHE A 1 195 ? -15.387 1.811 39.445 1.00 39.59 195 PHE A CA 1
ATOM 1362 C C . PHE A 1 195 ? -16.283 0.573 39.322 1.00 39.59 195 PHE A C 1
ATOM 1364 O O . PHE A 1 195 ? -16.025 -0.454 39.946 1.00 39.59 195 PHE A O 1
ATOM 1371 N N . ASP A 1 196 ? -17.312 0.650 38.476 1.00 38.31 196 ASP A N 1
ATOM 1372 C CA . ASP A 1 196 ? -17.864 -0.557 37.856 1.00 38.31 196 ASP A CA 1
ATOM 1373 C C . ASP A 1 196 ? -17.143 -0.790 36.509 1.00 38.31 196 ASP A C 1
ATOM 1375 O O . ASP A 1 196 ? -17.348 -0.033 35.553 1.00 38.31 196 ASP A O 1
ATOM 1379 N N . PRO A 1 197 ? -16.269 -1.810 36.394 1.00 36.50 197 PRO A N 1
ATOM 1380 C CA . PRO A 1 197 ? -15.569 -2.119 35.148 1.00 36.50 197 PRO A CA 1
ATOM 1381 C C . PRO A 1 197 ? -16.508 -2.519 33.996 1.00 36.50 197 PRO A C 1
ATOM 1383 O O . PRO A 1 197 ? -16.055 -2.579 32.855 1.00 36.50 197 PRO A O 1
ATOM 1386 N N . ALA A 1 198 ? -17.798 -2.767 34.256 1.00 33.62 198 ALA A N 1
ATOM 1387 C CA . ALA A 1 198 ? -18.797 -3.035 33.225 1.00 33.62 198 ALA A CA 1
ATOM 1388 C C . ALA A 1 198 ? -19.368 -1.768 32.555 1.00 33.62 198 ALA A C 1
ATOM 1390 O O . ALA A 1 198 ? -20.007 -1.889 31.510 1.00 33.62 198 ALA A O 1
ATOM 1391 N N . THR A 1 199 ? -19.163 -0.571 33.123 1.00 37.16 199 THR A N 1
ATOM 1392 C CA . THR A 1 199 ? -19.800 0.675 32.643 1.00 37.16 199 THR A CA 1
ATOM 1393 C C . THR A 1 199 ? -18.829 1.735 32.123 1.00 37.16 199 THR A C 1
ATOM 1395 O O . THR A 1 199 ? -19.282 2.780 31.664 1.00 37.16 199 THR A O 1
ATOM 1398 N N . LEU A 1 200 ? -17.515 1.497 32.173 1.00 35.84 200 LEU A N 1
ATOM 1399 C CA . LEU A 1 200 ? -16.510 2.436 31.662 1.00 35.84 200 LEU A CA 1
ATOM 1400 C C . LEU A 1 200 ? -16.493 2.454 30.129 1.00 35.84 200 LEU A C 1
ATOM 1402 O O . LEU A 1 200 ? -16.235 1.432 29.490 1.00 35.84 200 LEU A O 1
ATOM 1406 N N . THR A 1 201 ? -16.684 3.633 29.538 1.00 32.44 201 THR A N 1
ATOM 1407 C CA . THR A 1 201 ? -16.438 3.866 28.108 1.00 32.44 201 THR A CA 1
ATOM 1408 C C . THR A 1 201 ? -15.218 4.771 27.933 1.00 32.44 201 THR A C 1
ATOM 1410 O O . THR A 1 201 ? -14.848 5.528 28.830 1.00 32.44 201 THR A O 1
ATOM 1413 N N . ALA A 1 202 ? -14.564 4.731 26.768 1.00 32.66 202 ALA A N 1
ATOM 1414 C CA . ALA A 1 202 ? -13.398 5.577 26.473 1.00 32.66 202 ALA A CA 1
ATOM 1415 C C . ALA A 1 202 ? -13.684 7.100 26.558 1.00 32.66 202 ALA A C 1
ATOM 1417 O O . ALA A 1 202 ? -12.756 7.903 26.476 1.00 32.66 202 ALA A O 1
ATOM 1418 N N . GLN A 1 203 ? -14.947 7.508 26.740 1.00 33.16 203 GLN A N 1
ATOM 1419 C CA . GLN A 1 203 ? -15.359 8.894 26.980 1.00 33.16 203 GLN A CA 1
ATOM 1420 C C . GLN A 1 203 ? -15.051 9.410 28.396 1.00 33.16 203 GLN A C 1
ATOM 1422 O O . GLN A 1 203 ? -14.997 10.626 28.577 1.00 33.16 203 GLN A O 1
ATOM 1427 N N . ASP A 1 204 ? -14.807 8.537 29.378 1.00 29.78 204 ASP A N 1
ATOM 1428 C CA . ASP A 1 204 ? -14.806 8.929 30.797 1.00 29.78 204 ASP A CA 1
ATOM 1429 C C . ASP A 1 204 ? -13.451 9.446 31.322 1.00 29.78 204 ASP A C 1
ATOM 1431 O O . ASP A 1 204 ? -13.374 9.987 32.426 1.00 29.78 204 ASP A O 1
ATOM 1435 N N . ILE A 1 205 ? -12.370 9.337 30.535 1.00 33.06 205 ILE A N 1
ATOM 1436 C CA . ILE A 1 205 ? -11.038 9.854 30.897 1.00 33.06 205 ILE A CA 1
ATOM 1437 C C . ILE A 1 205 ? -10.403 10.558 29.692 1.00 33.06 205 ILE A C 1
ATOM 1439 O O . ILE A 1 205 ? -9.607 9.988 28.949 1.00 33.06 205 ILE A O 1
ATOM 1443 N N . ALA A 1 206 ? -10.721 11.840 29.515 1.00 30.27 206 ALA A N 1
ATOM 1444 C CA . ALA A 1 206 ? -9.982 12.721 28.616 1.00 30.27 206 ALA A CA 1
ATOM 1445 C C . ALA A 1 206 ? -8.916 13.494 29.411 1.00 30.27 206 ALA A C 1
ATOM 1447 O O . ALA A 1 206 ? -9.220 14.479 30.082 1.00 30.27 206 ALA A O 1
ATOM 1448 N N . VAL A 1 207 ? -7.650 13.069 29.330 1.00 31.56 207 VAL A N 1
ATOM 1449 C CA . VAL A 1 207 ? -6.514 13.872 29.815 1.00 31.56 207 VAL A CA 1
ATOM 1450 C C . VAL A 1 207 ? -5.987 14.700 28.647 1.00 31.56 207 VAL A C 1
ATOM 1452 O O . VAL A 1 207 ? -5.193 14.234 27.836 1.00 31.56 207 VAL A O 1
ATOM 1455 N N . SER A 1 208 ? -6.451 15.943 28.549 1.00 30.72 208 SER A N 1
ATOM 1456 C CA . SER A 1 208 ? -5.912 16.939 27.622 1.00 30.72 208 SER A CA 1
ATOM 1457 C C . SER A 1 208 ? -4.898 17.806 28.368 1.00 30.72 208 SER A C 1
ATOM 1459 O O . SER A 1 208 ? -5.288 18.648 29.179 1.00 30.72 208 SER A O 1
ATOM 1461 N N . VAL A 1 209 ? -3.607 17.644 28.071 1.00 30.55 209 VAL A N 1
ATOM 1462 C CA . VAL A 1 209 ? -2.573 18.622 28.442 1.00 30.55 209 VAL A CA 1
ATOM 1463 C C . VAL A 1 209 ? -1.848 19.050 27.162 1.00 30.55 209 VAL A C 1
ATOM 1465 O O . VAL A 1 209 ? -1.250 18.204 26.496 1.00 30.55 209 VAL A O 1
ATOM 1468 N N . PRO A 1 210 ? -1.888 20.337 26.782 1.00 28.06 210 PRO A N 1
ATOM 1469 C CA . PRO A 1 210 ? -1.141 20.828 25.629 1.00 28.06 210 PRO A CA 1
ATOM 1470 C C . PRO A 1 210 ? 0.373 20.654 25.834 1.00 28.06 210 PRO A C 1
ATOM 1472 O O . PRO A 1 210 ? 0.913 21.115 26.838 1.00 28.06 210 PRO A O 1
ATOM 1475 N N . GLY A 1 211 ? 1.062 20.028 24.871 1.00 33.06 211 GLY A N 1
ATOM 1476 C CA . GLY A 1 211 ? 2.532 20.002 24.804 1.00 33.06 211 GLY A CA 1
ATOM 1477 C C . GLY A 1 211 ? 3.252 18.773 25.381 1.00 33.06 211 GLY A C 1
ATOM 1478 O O . GLY A 1 211 ? 4.441 18.874 25.675 1.00 33.06 211 GLY A O 1
ATOM 1479 N N . LEU A 1 212 ? 2.590 17.623 25.544 1.00 34.00 212 LEU A N 1
ATOM 1480 C CA . LEU A 1 212 ? 3.246 16.386 26.001 1.00 34.00 212 LEU A CA 1
ATOM 1481 C C . LEU A 1 212 ? 3.841 15.543 24.846 1.00 34.00 212 LEU A C 1
ATOM 1483 O O . LEU A 1 212 ? 3.257 15.501 23.762 1.00 34.00 212 LEU A O 1
ATOM 1487 N N . PRO A 1 213 ? 4.978 14.847 25.068 1.00 30.72 213 PRO A N 1
ATOM 1488 C CA . PRO A 1 213 ? 5.582 13.940 24.091 1.00 30.72 213 PRO A CA 1
ATOM 1489 C C . PRO A 1 213 ? 4.738 12.672 23.833 1.00 30.72 213 PRO A C 1
ATOM 1491 O O . PRO A 1 213 ? 3.944 12.226 24.662 1.00 30.72 213 PRO A O 1
ATOM 1494 N N . SER A 1 214 ? 4.922 12.095 22.641 1.00 37.22 214 SER A N 1
ATOM 1495 C CA . SER A 1 214 ? 4.142 11.013 22.002 1.00 37.22 214 SER A CA 1
ATOM 1496 C C . SER A 1 214 ? 4.117 9.657 22.727 1.00 37.22 214 SER A C 1
ATOM 1498 O O . SER A 1 214 ? 3.372 8.758 22.348 1.00 37.22 214 SER A O 1
ATOM 1500 N N . ASN A 1 215 ? 4.894 9.502 23.791 1.00 35.03 215 ASN A N 1
ATOM 1501 C CA . ASN A 1 215 ? 5.086 8.276 24.566 1.00 35.03 215 ASN A CA 1
ATOM 1502 C C . ASN A 1 215 ? 3.999 8.013 25.631 1.00 35.03 215 ASN A C 1
ATOM 1504 O O . ASN A 1 215 ? 3.942 6.917 26.188 1.00 35.03 215 ASN A O 1
ATOM 1508 N N . LEU A 1 216 ? 3.104 8.970 25.911 1.00 34.91 216 LEU A N 1
ATOM 1509 C CA . LEU A 1 216 ? 2.006 8.763 26.870 1.00 34.91 216 LEU A CA 1
ATOM 1510 C C . LEU A 1 216 ? 0.824 7.969 26.274 1.00 34.91 216 LEU A C 1
ATOM 1512 O O . LEU A 1 216 ? 0.156 7.228 26.994 1.00 34.91 216 LEU A O 1
ATOM 1516 N N . GLY A 1 217 ? 0.599 8.063 24.957 1.00 36.19 217 GLY A N 1
ATOM 1517 C CA . GLY A 1 217 ? -0.382 7.228 24.245 1.00 36.19 217 GLY A CA 1
ATOM 1518 C C . GLY A 1 217 ? -0.007 5.743 24.274 1.00 36.19 217 GLY A C 1
ATOM 1519 O O . GLY A 1 217 ? -0.869 4.881 24.439 1.00 36.19 217 GLY A O 1
ATOM 1520 N N . ASP A 1 218 ? 1.295 5.456 24.238 1.00 38.03 218 ASP A N 1
ATOM 1521 C CA . ASP A 1 218 ? 1.868 4.124 24.437 1.00 38.03 218 ASP A CA 1
ATOM 1522 C C . ASP A 1 218 ? 1.631 3.612 25.863 1.00 38.03 218 ASP A C 1
ATOM 1524 O O . ASP A 1 218 ? 1.265 2.457 26.059 1.00 38.03 218 ASP A O 1
ATOM 1528 N N . ALA A 1 219 ? 1.780 4.475 26.873 1.00 34.03 219 ALA A N 1
ATOM 1529 C CA . ALA A 1 219 ? 1.523 4.118 28.266 1.00 34.03 219 ALA A CA 1
ATOM 1530 C C . ALA A 1 219 ? 0.036 3.816 28.523 1.00 34.03 219 ALA A C 1
ATOM 1532 O O . ALA A 1 219 ? -0.276 2.855 29.222 1.00 34.03 219 ALA A O 1
ATOM 1533 N N . LEU A 1 220 ? -0.883 4.579 27.920 1.00 37.22 220 LEU A N 1
ATOM 1534 C CA . LEU A 1 220 ? -2.330 4.340 28.007 1.00 37.22 220 LEU A CA 1
ATOM 1535 C C . LEU A 1 220 ? -2.757 3.082 27.240 1.00 37.22 220 LEU A C 1
ATOM 1537 O O . LEU A 1 220 ? -3.571 2.308 27.741 1.00 37.22 220 LEU A O 1
ATOM 1541 N N . THR A 1 221 ? -2.150 2.821 26.079 1.00 37.69 221 THR A N 1
ATOM 1542 C CA . THR A 1 221 ? -2.345 1.576 25.322 1.00 37.69 221 THR A CA 1
ATOM 1543 C C . THR A 1 221 ? -1.793 0.382 26.103 1.00 37.69 221 THR A C 1
ATOM 1545 O O . THR A 1 221 ? -2.469 -0.632 26.237 1.00 37.69 221 THR A O 1
ATOM 1548 N N . GLN A 1 222 ? -0.617 0.505 26.726 1.00 39.47 222 GLN A N 1
ATOM 1549 C CA . GLN A 1 222 ? -0.068 -0.514 27.626 1.00 39.47 222 GLN A CA 1
ATOM 1550 C C . GLN A 1 222 ? -0.921 -0.721 28.886 1.00 39.47 222 GLN A C 1
ATOM 1552 O O . GLN A 1 222 ? -1.006 -1.850 29.366 1.00 39.47 222 GLN A O 1
ATOM 1557 N N . LEU A 1 223 ? -1.576 0.321 29.406 1.00 35.81 223 LEU A N 1
ATOM 1558 C CA . LEU A 1 223 ? -2.486 0.236 30.552 1.00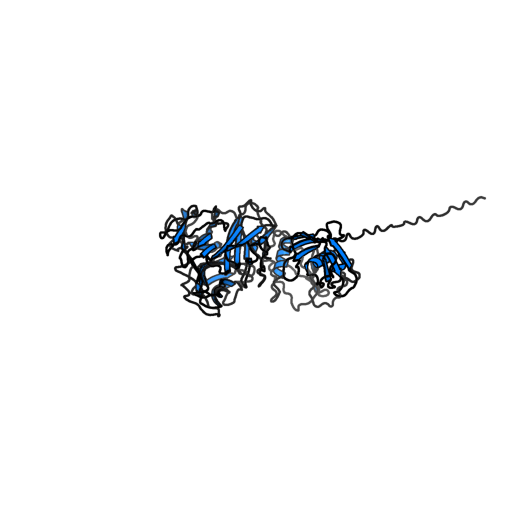 35.81 223 LEU A CA 1
ATOM 1559 C C . LEU A 1 223 ? -3.806 -0.462 30.177 1.00 35.81 223 LEU A C 1
ATOM 1561 O O . LEU A 1 223 ? -4.270 -1.326 30.920 1.00 35.81 223 LEU A O 1
ATOM 1565 N N . ALA A 1 224 ? -4.367 -0.168 28.999 1.00 37.12 224 ALA A N 1
ATOM 1566 C CA . ALA A 1 224 ? -5.539 -0.858 28.454 1.00 37.12 224 ALA A CA 1
ATOM 1567 C C . ALA A 1 224 ? -5.246 -2.338 28.129 1.00 37.12 224 ALA A C 1
ATOM 1569 O O . ALA A 1 224 ? -6.058 -3.211 28.441 1.00 37.12 224 ALA A O 1
ATOM 1570 N N . LEU A 1 225 ? -4.054 -2.624 27.585 1.00 37.78 225 LEU A N 1
ATOM 1571 C CA . LEU A 1 225 ? -3.558 -3.977 27.305 1.00 37.78 225 LEU A CA 1
ATOM 1572 C C . LEU A 1 225 ? -3.264 -4.781 28.589 1.00 37.78 225 LEU A C 1
ATOM 1574 O O . LEU A 1 225 ? -3.522 -5.982 28.616 1.00 37.78 225 LEU A O 1
ATOM 1578 N N . ARG A 1 226 ? -2.747 -4.150 29.660 1.00 34.56 226 ARG A N 1
ATOM 1579 C CA . ARG A 1 226 ? -2.456 -4.817 30.950 1.00 34.56 226 ARG A CA 1
ATOM 1580 C C . ARG A 1 226 ? -3.697 -5.072 31.805 1.00 34.56 226 ARG A C 1
ATOM 1582 O O . ARG A 1 226 ? -3.720 -6.068 32.519 1.00 34.56 226 ARG A O 1
ATOM 1589 N N . ASN A 1 227 ? -4.719 -4.222 31.713 1.00 32.38 227 ASN A N 1
ATOM 1590 C CA . ASN A 1 227 ? -5.961 -4.372 32.481 1.00 32.38 227 ASN A CA 1
ATOM 1591 C C . ASN A 1 227 ? -7.041 -5.190 31.751 1.00 32.38 227 ASN A C 1
ATOM 1593 O O . ASN A 1 227 ? -8.172 -5.259 32.224 1.00 32.38 227 ASN A O 1
ATOM 1597 N N . GLY A 1 228 ? -6.716 -5.813 30.610 1.00 32.03 228 GLY A N 1
ATOM 1598 C CA . GLY A 1 228 ? -7.657 -6.661 29.877 1.00 32.03 228 GLY A CA 1
ATOM 1599 C C . GLY A 1 228 ? -8.886 -5.909 29.365 1.00 32.03 228 GLY A C 1
ATOM 1600 O O . GLY A 1 228 ? -9.962 -6.497 29.316 1.00 32.03 228 GLY A O 1
ATOM 1601 N N . ASN A 1 229 ? -8.751 -4.627 28.999 1.00 37.34 229 ASN A N 1
ATOM 1602 C CA . ASN A 1 229 ? -9.859 -3.858 28.440 1.00 37.34 229 ASN A CA 1
ATOM 1603 C C . ASN A 1 229 ? -10.074 -4.274 26.962 1.00 37.34 229 ASN A C 1
ATOM 1605 O O . ASN A 1 229 ? -9.211 -4.001 26.126 1.00 37.34 229 ASN A O 1
ATOM 1609 N N . PRO A 1 230 ? -11.181 -4.957 26.609 1.00 39.22 230 PRO A N 1
ATOM 1610 C CA . PRO A 1 230 ? -11.376 -5.637 25.320 1.00 39.22 230 PRO A CA 1
ATOM 1611 C C . PRO A 1 230 ? -11.761 -4.695 24.159 1.00 39.22 230 PRO A C 1
ATOM 1613 O O . PRO A 1 230 ? -12.346 -5.125 23.165 1.00 39.22 230 PRO A O 1
ATOM 1616 N N . THR A 1 231 ? -11.474 -3.400 24.270 1.00 46.81 231 THR A N 1
ATOM 1617 C CA . THR A 1 231 ? -12.117 -2.339 23.479 1.00 46.81 231 THR A CA 1
ATOM 1618 C C . THR A 1 231 ? -11.286 -1.813 22.308 1.00 46.81 231 THR A C 1
ATOM 1620 O O . THR A 1 231 ? -11.648 -0.806 21.715 1.00 46.81 231 THR A O 1
ATOM 1623 N N . VAL A 1 232 ? -10.203 -2.474 21.892 1.00 51.56 232 VAL A N 1
ATOM 1624 C CA . VAL A 1 232 ? -9.496 -2.061 20.664 1.00 51.56 232 VAL A CA 1
ATOM 1625 C C . VAL A 1 232 ? -9.305 -3.256 19.739 1.00 51.56 232 VAL A C 1
ATOM 1627 O O . VAL A 1 232 ? -8.306 -3.969 19.795 1.00 51.56 232 VAL A O 1
ATOM 1630 N N . GLY A 1 233 ? -10.300 -3.464 18.870 1.00 55.69 233 GLY A N 1
ATOM 1631 C CA . GLY A 1 233 ? -10.271 -4.440 17.775 1.00 55.69 233 GLY A CA 1
ATOM 1632 C C . GLY A 1 233 ? -9.376 -4.010 16.609 1.00 55.69 233 GLY A C 1
ATOM 1633 O O . GLY A 1 233 ? -9.585 -4.437 15.484 1.00 55.69 233 GLY A O 1
ATOM 1634 N N . TRP A 1 234 ? -8.416 -3.116 16.823 1.00 69.31 234 TRP A N 1
ATOM 1635 C CA . TRP A 1 234 ? -7.449 -2.712 15.811 1.00 69.31 234 TRP A CA 1
ATOM 1636 C C . TRP A 1 234 ? -6.128 -2.317 16.472 1.00 69.31 234 TRP A C 1
ATOM 1638 O O . TRP A 1 234 ? -6.060 -2.087 17.676 1.00 69.31 234 TRP A O 1
ATOM 1648 N N . GLY A 1 235 ? -5.056 -2.275 15.694 1.00 62.50 235 GLY A N 1
ATOM 1649 C CA . GLY A 1 235 ? -3.750 -1.825 16.158 1.00 62.50 235 GLY A CA 1
ATOM 1650 C C . GLY A 1 235 ? -2.933 -1.294 15.002 1.00 62.50 235 GLY A C 1
ATOM 1651 O O . GLY A 1 235 ? -3.050 -1.788 13.882 1.00 62.50 235 GLY A O 1
ATOM 1652 N N . ALA A 1 236 ? -2.098 -0.297 15.262 1.00 67.38 236 ALA A N 1
ATOM 1653 C CA . ALA A 1 236 ? -1.258 0.318 14.248 1.00 67.38 236 ALA A CA 1
ATOM 1654 C C . ALA A 1 236 ? 0.184 0.439 14.730 1.00 67.38 236 ALA A C 1
ATOM 1656 O O . ALA A 1 236 ? 0.431 0.596 15.926 1.00 67.38 236 ALA A O 1
ATOM 1657 N N . SER A 1 237 ? 1.137 0.367 13.804 1.00 67.88 237 SER A N 1
ATOM 1658 C CA . SER A 1 237 ? 2.522 0.699 14.104 1.00 67.88 237 SER A CA 1
ATOM 1659 C C . SER A 1 237 ? 2.671 2.193 14.319 1.00 67.88 237 SER A C 1
ATOM 1661 O O . SER A 1 237 ? 2.141 2.988 13.542 1.00 67.88 237 SER A O 1
ATOM 1663 N N . HIS A 1 238 ? 3.438 2.580 15.336 1.00 57.78 238 HIS A N 1
ATOM 1664 C CA . HIS A 1 238 ? 3.828 3.972 15.490 1.00 57.78 238 HIS A CA 1
ATOM 1665 C C . HIS A 1 238 ? 4.771 4.370 14.347 1.00 57.78 238 HIS A C 1
ATOM 1667 O O . HIS A 1 238 ? 5.807 3.720 14.173 1.00 57.78 238 HIS A O 1
ATOM 1673 N N . PRO A 1 239 ? 4.457 5.430 13.581 1.00 49.41 239 PRO A N 1
ATOM 1674 C CA . PRO A 1 239 ? 5.453 6.048 12.728 1.00 49.41 239 PRO A CA 1
ATOM 1675 C C . PRO A 1 239 ? 6.482 6.685 13.662 1.00 49.41 239 PRO A C 1
ATOM 1677 O O . PRO A 1 239 ? 6.171 7.627 14.389 1.00 49.41 239 PRO A O 1
ATOM 1680 N N . VAL A 1 240 ? 7.694 6.141 13.702 1.00 46.81 240 VAL A N 1
ATOM 1681 C CA . VAL A 1 240 ? 8.833 6.837 14.304 1.00 46.81 240 VAL A CA 1
ATOM 1682 C C . VAL A 1 240 ? 9.471 7.623 13.162 1.00 46.81 240 VAL A C 1
ATOM 1684 O O . VAL A 1 240 ? 10.047 6.997 12.270 1.00 46.81 240 VAL A O 1
ATOM 1687 N N . PRO A 1 241 ? 9.348 8.964 13.123 1.00 41.88 241 PRO A N 1
ATOM 1688 C CA . PRO A 1 241 ? 9.890 9.746 12.020 1.00 41.88 241 PRO A CA 1
ATOM 1689 C C . PRO A 1 241 ? 11.394 9.490 11.868 1.00 41.88 241 PRO A C 1
ATOM 1691 O O . PRO A 1 241 ? 12.157 9.723 12.805 1.00 41.88 241 PRO A O 1
ATOM 1694 N N . GLY A 1 242 ? 11.813 8.995 10.700 1.00 42.56 242 GLY A N 1
ATOM 1695 C CA . GLY A 1 242 ? 13.219 8.699 10.398 1.00 42.56 242 GLY A CA 1
ATOM 1696 C C . GLY A 1 242 ? 13.761 7.383 10.972 1.00 42.56 242 GLY A C 1
ATOM 1697 O O . GLY A 1 242 ? 14.972 7.170 10.924 1.00 42.56 242 GLY A O 1
ATOM 1698 N N . ALA A 1 243 ? 12.912 6.502 11.513 1.00 49.34 243 ALA A N 1
ATOM 1699 C CA . ALA A 1 243 ? 13.310 5.132 11.836 1.00 49.34 243 ALA A CA 1
ATOM 1700 C C . ALA A 1 243 ? 13.279 4.270 10.574 1.00 49.34 243 ALA A C 1
ATOM 1702 O O . ALA A 1 243 ? 12.347 3.497 10.349 1.00 49.34 243 ALA A O 1
ATOM 1703 N N . ASP A 1 244 ? 14.301 4.437 9.751 1.00 57.16 244 ASP A N 1
ATOM 1704 C CA . ASP A 1 244 ? 14.534 3.567 8.611 1.00 57.16 244 ASP A CA 1
ATOM 1705 C C . ASP A 1 244 ? 15.147 2.238 9.089 1.00 57.16 244 ASP A C 1
ATOM 1707 O O . ASP A 1 244 ? 15.885 2.205 10.081 1.00 57.16 244 ASP A O 1
ATOM 1711 N N . SER A 1 245 ? 14.889 1.133 8.382 1.00 57.03 245 SER A N 1
ATOM 1712 C CA . SER A 1 245 ? 15.409 -0.188 8.779 1.00 57.03 245 SER A CA 1
ATOM 1713 C C . SER A 1 245 ? 16.940 -0.296 8.734 1.00 57.03 245 SER A C 1
ATOM 1715 O O . SER A 1 245 ? 17.509 -1.281 9.207 1.00 57.03 245 SER A O 1
ATOM 1717 N N . GLY A 1 246 ? 17.609 0.674 8.101 1.00 62.50 246 GLY A N 1
ATOM 1718 C CA . GLY A 1 246 ? 18.970 0.514 7.604 1.00 62.50 246 GLY A CA 1
ATOM 1719 C C . GLY A 1 246 ? 19.034 -0.499 6.455 1.00 62.50 246 GLY A C 1
ATOM 1720 O O . GLY A 1 246 ? 18.025 -1.089 6.060 1.00 62.50 246 GLY A O 1
ATOM 1721 N N . GLU A 1 247 ? 20.230 -0.694 5.897 1.00 68.56 247 GLU A N 1
ATOM 1722 C CA . GLU A 1 247 ? 20.461 -1.749 4.902 1.00 68.56 247 GLU A CA 1
ATOM 1723 C C . GLU A 1 247 ? 20.343 -3.118 5.578 1.00 68.56 247 GLU A C 1
ATOM 1725 O O . GLU A 1 247 ? 21.109 -3.450 6.488 1.00 68.56 247 GLU A O 1
ATOM 1730 N N . GLY A 1 248 ? 19.383 -3.926 5.131 1.00 60.75 248 GLY A N 1
ATOM 1731 C CA . GLY A 1 248 ? 19.213 -5.282 5.634 1.00 60.75 248 GLY A CA 1
ATOM 1732 C C . GLY A 1 248 ? 20.362 -6.190 5.172 1.00 60.75 248 GLY A C 1
ATOM 1733 O O . GLY A 1 248 ? 20.672 -6.189 3.976 1.00 60.75 248 GLY A O 1
ATOM 1734 N N . PRO A 1 249 ? 20.996 -6.995 6.053 1.00 64.94 249 PRO A N 1
ATOM 1735 C CA . PRO A 1 249 ? 21.953 -8.015 5.638 1.00 64.94 249 PRO A CA 1
ATOM 1736 C C . PRO A 1 249 ? 21.384 -8.940 4.549 1.00 64.94 249 PRO A C 1
ATOM 1738 O O . PRO A 1 249 ? 20.220 -9.343 4.616 1.00 64.94 249 PRO A O 1
ATOM 1741 N N . PRO A 1 250 ? 22.208 -9.322 3.554 1.00 75.88 250 PRO A N 1
ATOM 1742 C CA . PRO A 1 250 ? 21.776 -10.196 2.475 1.00 75.88 250 PRO A CA 1
ATOM 1743 C C . PRO A 1 250 ? 21.280 -11.540 3.005 1.00 75.88 250 PRO A C 1
ATOM 1745 O O . PRO A 1 250 ? 21.958 -12.198 3.790 1.00 75.88 250 PRO A O 1
ATOM 1748 N N . ASN A 1 251 ? 20.151 -11.995 2.470 1.00 82.31 251 ASN A N 1
ATOM 1749 C CA . ASN A 1 251 ? 19.564 -13.310 2.709 1.00 82.31 251 ASN A CA 1
ATOM 1750 C C . ASN A 1 251 ? 19.210 -13.599 4.175 1.00 82.31 251 ASN A C 1
ATOM 1752 O O . ASN A 1 251 ? 19.209 -14.756 4.600 1.00 82.31 251 ASN A O 1
ATOM 1756 N N . LEU A 1 252 ? 18.888 -12.558 4.943 1.00 82.25 252 LEU A N 1
ATOM 1757 C CA . LEU A 1 252 ? 18.461 -12.676 6.329 1.00 82.25 252 LEU A CA 1
ATOM 1758 C C . LEU A 1 252 ? 17.153 -11.915 6.551 1.00 82.25 252 LEU A C 1
ATOM 1760 O O . LEU A 1 252 ? 16.934 -10.845 5.993 1.00 82.25 252 LEU A O 1
ATOM 1764 N N . TRP A 1 253 ? 16.285 -12.486 7.385 1.00 83.56 253 TRP A N 1
ATOM 1765 C CA . TRP A 1 253 ? 15.094 -11.802 7.871 1.00 83.56 253 TRP A CA 1
ATOM 1766 C C . TRP A 1 253 ? 15.460 -10.812 8.970 1.00 83.56 253 TRP A C 1
ATOM 1768 O O . TRP A 1 253 ? 16.085 -11.186 9.961 1.00 83.56 253 TRP A O 1
ATOM 1778 N N . VAL A 1 254 ? 15.018 -9.571 8.811 1.00 80.81 254 VAL A N 1
ATOM 1779 C CA . VAL A 1 254 ? 15.291 -8.467 9.729 1.00 80.81 254 VAL A CA 1
ATOM 1780 C C . VAL A 1 254 ? 13.971 -7.850 10.150 1.00 80.81 254 VAL A C 1
ATOM 1782 O O . VAL A 1 254 ? 13.127 -7.541 9.313 1.00 80.81 254 VAL A O 1
ATOM 1785 N N . TYR A 1 255 ? 13.783 -7.671 11.450 1.00 80.38 255 TYR A N 1
ATOM 1786 C CA . TYR A 1 255 ? 12.664 -6.901 11.973 1.00 80.38 255 TYR A CA 1
ATOM 1787 C C . TYR A 1 255 ? 12.892 -5.413 11.680 1.00 80.38 255 TYR A C 1
ATOM 1789 O O . TYR A 1 255 ? 13.946 -4.882 12.024 1.00 80.38 255 TYR A O 1
ATOM 1797 N N . THR A 1 256 ? 11.924 -4.731 11.062 1.00 76.00 256 THR A N 1
ATOM 1798 C CA . THR A 1 256 ? 12.099 -3.329 10.624 1.00 76.00 256 THR A CA 1
ATOM 1799 C C . THR A 1 256 ? 11.904 -2.310 11.750 1.00 76.00 256 THR A C 1
ATOM 1801 O O . THR A 1 256 ? 11.961 -1.104 11.525 1.00 76.00 256 THR A O 1
ATOM 1804 N N . GLY A 1 257 ? 11.618 -2.765 12.973 1.00 72.94 257 GLY A N 1
ATOM 1805 C CA . GLY A 1 257 ? 11.240 -1.883 14.077 1.00 72.94 257 GLY A CA 1
ATOM 1806 C C . GLY A 1 257 ? 9.751 -1.521 14.096 1.00 72.94 257 GLY A C 1
ATOM 1807 O O . GLY A 1 257 ? 9.288 -0.977 15.099 1.00 72.94 257 GLY A O 1
ATOM 1808 N N . LYS A 1 258 ? 8.985 -1.842 13.041 1.00 76.50 258 LYS A N 1
ATOM 1809 C CA . LYS A 1 258 ? 7.555 -1.512 12.945 1.00 76.50 258 LYS A CA 1
ATOM 1810 C C . LYS A 1 258 ? 6.679 -2.621 13.518 1.00 76.50 258 LYS A C 1
ATOM 1812 O O . LYS A 1 258 ? 6.764 -3.783 13.118 1.00 76.50 258 LYS A O 1
ATOM 1817 N N . ARG A 1 259 ? 5.788 -2.236 14.431 1.00 78.06 259 ARG A N 1
ATOM 1818 C CA . ARG A 1 259 ? 4.940 -3.167 15.177 1.00 78.06 259 ARG A CA 1
ATOM 1819 C C . ARG A 1 259 ? 3.613 -2.554 15.579 1.00 78.06 259 ARG A C 1
ATOM 1821 O O . ARG A 1 259 ? 3.598 -1.511 16.218 1.00 78.06 259 ARG A O 1
ATOM 1828 N N . ALA A 1 260 ? 2.531 -3.261 15.286 1.00 80.50 260 ALA A N 1
ATOM 1829 C CA . ALA A 1 260 ? 1.178 -2.970 15.730 1.00 80.50 260 ALA A CA 1
ATOM 1830 C C . ALA A 1 260 ? 0.757 -3.964 16.822 1.00 80.50 260 ALA A C 1
ATOM 1832 O O . ALA A 1 260 ? 0.786 -5.175 16.611 1.00 80.50 260 ALA A O 1
ATOM 1833 N N . ARG A 1 261 ? 0.329 -3.468 17.984 1.00 74.69 261 ARG A N 1
ATOM 1834 C CA . ARG A 1 261 ? -0.273 -4.298 19.041 1.00 74.69 261 ARG A CA 1
ATOM 1835 C C . ARG A 1 261 ? -1.787 -4.177 18.980 1.00 74.69 261 ARG A C 1
ATOM 1837 O O . ARG A 1 261 ? -2.293 -3.068 18.850 1.00 74.69 261 ARG A O 1
ATOM 1844 N N . PHE A 1 262 ? -2.495 -5.298 19.069 1.00 76.94 262 PHE A N 1
ATOM 1845 C CA . PHE A 1 262 ? -3.955 -5.330 18.981 1.00 76.94 262 PHE A CA 1
ATOM 1846 C C . PHE A 1 262 ? -4.545 -6.450 19.841 1.00 76.94 262 PHE A C 1
ATOM 1848 O O . PHE A 1 262 ? -3.865 -7.425 20.169 1.00 76.94 262 PHE A O 1
ATOM 1855 N N . ILE A 1 263 ? -5.827 -6.322 20.186 1.00 75.62 263 ILE A N 1
ATOM 1856 C CA . ILE A 1 263 ? -6.605 -7.402 20.794 1.00 75.62 263 ILE A CA 1
ATOM 1857 C C . ILE A 1 263 ? -7.582 -7.917 19.743 1.00 75.62 263 ILE A C 1
ATOM 1859 O O . ILE A 1 263 ? -8.444 -7.184 19.267 1.00 75.62 263 ILE A O 1
ATOM 1863 N N . LYS A 1 264 ? -7.477 -9.200 19.400 1.00 82.38 264 LYS A N 1
ATOM 1864 C CA . LYS A 1 264 ? -8.512 -9.888 18.634 1.00 82.38 264 LYS A CA 1
ATOM 1865 C C . LYS A 1 264 ? -9.625 -10.290 19.596 1.00 82.38 264 LYS A C 1
ATOM 1867 O O . LYS A 1 264 ? -9.426 -11.173 20.431 1.00 82.38 264 LYS A O 1
ATOM 1872 N N . ARG A 1 265 ? -10.781 -9.631 19.515 1.00 81.69 265 ARG A N 1
ATOM 1873 C CA . ARG A 1 265 ? -11.893 -9.808 20.462 1.00 81.69 265 ARG A CA 1
ATOM 1874 C C . ARG A 1 265 ? -12.523 -11.189 20.349 1.00 81.69 265 ARG A C 1
ATOM 1876 O O . ARG A 1 265 ? -12.885 -11.781 21.363 1.00 81.69 265 ARG A O 1
ATOM 1883 N N . ARG A 1 266 ? -12.655 -11.715 19.130 1.00 84.00 266 ARG A N 1
ATOM 1884 C CA . ARG A 1 266 ? -13.286 -13.018 18.885 1.00 84.00 266 ARG A CA 1
ATOM 1885 C C . ARG A 1 266 ? -12.469 -13.875 17.928 1.00 84.00 266 ARG A C 1
ATOM 1887 O O . ARG A 1 266 ? -11.851 -13.390 16.985 1.00 84.00 266 ARG A O 1
ATOM 1894 N N . ALA A 1 267 ? -12.500 -15.185 18.143 1.00 84.81 267 ALA A N 1
ATOM 1895 C CA . ALA A 1 267 ? -11.814 -16.135 17.270 1.00 84.81 267 ALA A CA 1
ATOM 1896 C C . ALA A 1 267 ? -12.516 -16.297 15.909 1.00 84.81 267 ALA A C 1
ATOM 1898 O O . ALA A 1 267 ? -11.900 -16.755 14.963 1.00 84.81 267 ALA A O 1
ATOM 1899 N N . ASP A 1 268 ? -13.792 -15.927 15.782 1.00 85.56 268 ASP A N 1
ATOM 1900 C CA . ASP A 1 268 ? -14.564 -16.090 14.546 1.00 85.56 268 ASP A CA 1
ATOM 1901 C C . ASP A 1 268 ? -14.559 -14.850 13.630 1.00 85.56 268 ASP A C 1
ATOM 1903 O O . ASP A 1 268 ? -15.062 -14.920 12.510 1.00 85.56 268 ASP A O 1
ATOM 1907 N N . THR A 1 269 ? -13.968 -13.733 14.061 1.00 88.56 269 THR A N 1
ATOM 1908 C CA . THR A 1 269 ? -13.820 -12.499 13.265 1.00 88.56 269 THR A CA 1
ATOM 1909 C C . THR A 1 269 ? -12.649 -12.594 12.289 1.00 88.56 269 THR A C 1
ATOM 1911 O O . THR A 1 269 ? -11.748 -13.413 12.453 1.00 88.56 269 THR A O 1
ATOM 1914 N N . LEU A 1 270 ? -12.619 -11.749 11.265 1.00 91.56 270 LEU A N 1
ATOM 1915 C CA . LEU A 1 270 ? -11.511 -11.666 10.308 1.00 91.56 270 LEU A CA 1
ATOM 1916 C C . LEU A 1 270 ? -10.465 -10.649 10.782 1.00 91.56 270 LEU A C 1
ATOM 1918 O O . LEU A 1 270 ? -10.776 -9.785 11.600 1.00 91.56 270 LEU A O 1
ATOM 1922 N N . LEU A 1 271 ? -9.247 -10.715 10.240 1.00 92.69 271 LEU A N 1
ATOM 1923 C CA . LEU A 1 271 ? -8.279 -9.616 10.345 1.00 92.69 271 LEU A CA 1
ATOM 1924 C C . LEU A 1 271 ? -7.961 -9.073 8.951 1.00 92.69 271 LEU A C 1
ATOM 1926 O O . LEU A 1 271 ? -7.634 -9.842 8.048 1.00 92.69 271 LEU A O 1
ATOM 1930 N N . LYS A 1 272 ? -8.019 -7.753 8.787 1.00 93.75 272 LYS A N 1
ATOM 1931 C CA . LYS A 1 272 ? -7.505 -7.038 7.617 1.00 93.75 272 LYS A CA 1
ATOM 1932 C C . LYS A 1 272 ? -6.193 -6.378 7.997 1.00 93.75 272 LYS A C 1
ATOM 1934 O O . LYS A 1 272 ? -6.144 -5.586 8.931 1.00 93.75 272 LYS A O 1
ATOM 1939 N N . ILE A 1 273 ? -5.137 -6.721 7.276 1.00 93.88 273 ILE A N 1
ATOM 1940 C CA . ILE A 1 273 ? -3.806 -6.156 7.474 1.00 93.88 273 ILE A CA 1
ATOM 1941 C C . ILE A 1 273 ? -3.529 -5.221 6.309 1.00 93.88 273 ILE A C 1
ATOM 1943 O O . ILE A 1 273 ? -3.586 -5.645 5.157 1.00 93.88 273 ILE A O 1
ATOM 1947 N N . THR A 1 274 ? -3.225 -3.966 6.613 1.00 92.38 274 THR A N 1
ATOM 1948 C CA . THR A 1 274 ? -2.800 -2.961 5.642 1.00 92.38 274 THR A CA 1
ATOM 1949 C C . THR A 1 274 ? -1.342 -2.623 5.902 1.00 92.38 274 THR A C 1
ATOM 1951 O O . THR A 1 274 ? -0.993 -2.156 6.983 1.00 92.38 274 THR A O 1
ATOM 1954 N N . LEU A 1 275 ? -0.505 -2.863 4.899 1.00 89.94 275 LEU A N 1
ATOM 1955 C CA . LEU A 1 275 ? 0.873 -2.403 4.830 1.00 89.94 275 LEU A CA 1
ATOM 1956 C C . LEU A 1 275 ? 0.925 -1.208 3.881 1.00 89.94 275 LEU A C 1
ATOM 1958 O O . LEU A 1 275 ? 0.470 -1.302 2.740 1.00 89.94 275 LEU A O 1
ATOM 1962 N N . SER A 1 276 ? 1.492 -0.102 4.343 1.00 87.00 276 SER A N 1
ATOM 1963 C CA . SER A 1 276 ? 1.757 1.082 3.534 1.00 87.00 276 SER A CA 1
ATOM 1964 C C . SER A 1 276 ? 3.167 1.563 3.845 1.00 87.00 276 SER A C 1
ATOM 1966 O O . SER A 1 276 ? 3.394 2.225 4.855 1.00 87.00 276 SER A O 1
ATOM 1968 N N . ASP A 1 277 ? 4.108 1.296 2.948 1.00 84.06 277 ASP A N 1
ATOM 1969 C CA . ASP A 1 277 ? 5.534 1.549 3.153 1.00 84.06 277 ASP A CA 1
ATOM 1970 C C . ASP A 1 277 ? 6.241 2.045 1.879 1.00 84.06 277 ASP A C 1
ATOM 1972 O O . ASP A 1 277 ? 5.631 2.152 0.814 1.00 84.06 277 ASP A O 1
ATOM 1976 N N . THR A 1 278 ? 7.500 2.452 2.002 1.00 80.62 278 THR A N 1
ATOM 1977 C CA . THR A 1 278 ? 8.415 2.743 0.901 1.00 80.62 278 THR A CA 1
ATOM 1978 C C . THR A 1 278 ? 9.538 1.723 0.975 1.00 80.62 278 THR A C 1
ATOM 1980 O O . THR A 1 278 ? 10.249 1.649 1.973 1.00 80.62 278 THR A O 1
ATOM 1983 N N . LEU A 1 279 ? 9.709 0.942 -0.088 1.00 82.12 279 LEU A N 1
ATOM 1984 C CA . LEU A 1 279 ? 10.769 -0.054 -0.158 1.00 82.12 279 LEU A CA 1
ATOM 1985 C C . LEU A 1 279 ? 11.819 0.398 -1.165 1.00 82.12 279 LEU A C 1
ATOM 1987 O O . LEU A 1 279 ? 11.521 0.688 -2.330 1.00 82.12 279 LEU A O 1
ATOM 1991 N N . ARG A 1 280 ? 13.061 0.452 -0.697 1.00 81.69 280 ARG A N 1
ATOM 1992 C CA . ARG A 1 280 ? 14.234 0.669 -1.524 1.00 81.69 280 ARG A CA 1
ATOM 1993 C C . ARG A 1 280 ? 14.857 -0.661 -1.907 1.00 81.69 280 ARG A C 1
ATOM 1995 O O . ARG A 1 280 ? 15.049 -1.542 -1.067 1.00 81.69 280 ARG A O 1
ATOM 2002 N N . ILE A 1 281 ? 15.221 -0.765 -3.180 1.00 77.94 281 ILE A N 1
ATOM 2003 C CA . ILE A 1 281 ? 16.075 -1.834 -3.691 1.00 77.94 281 ILE A CA 1
ATOM 2004 C C . ILE A 1 281 ? 17.270 -1.210 -4.394 1.00 77.94 281 ILE A C 1
ATOM 2006 O O . ILE A 1 281 ? 17.113 -0.477 -5.372 1.00 77.94 281 ILE A O 1
ATOM 2010 N N . ASN A 1 282 ? 18.457 -1.550 -3.901 1.00 76.50 282 ASN A N 1
ATOM 2011 C CA . ASN A 1 282 ? 19.725 -1.289 -4.559 1.00 76.50 282 ASN A CA 1
ATOM 2012 C C . ASN A 1 282 ? 20.149 -2.534 -5.387 1.00 76.50 282 ASN A C 1
ATOM 2014 O O . ASN A 1 282 ? 19.874 -3.672 -4.998 1.00 76.50 282 ASN A O 1
ATOM 2018 N N . GLY A 1 283 ? 20.815 -2.412 -6.533 1.00 74.81 283 GLY A N 1
ATOM 2019 C CA . GLY A 1 283 ? 21.210 -3.597 -7.324 1.00 74.81 283 GLY A CA 1
ATOM 2020 C C . GLY A 1 283 ? 20.345 -3.921 -8.538 1.00 74.81 283 GLY A C 1
ATOM 2021 O O . GLY A 1 283 ? 19.124 -3.791 -8.518 1.00 74.81 283 GLY A O 1
ATOM 2022 N N . THR A 1 284 ? 20.980 -4.459 -9.583 1.00 77.19 284 THR A N 1
ATOM 2023 C CA . THR A 1 284 ? 20.286 -5.216 -10.640 1.00 77.19 284 THR A CA 1
ATOM 2024 C C . THR A 1 284 ? 20.088 -6.675 -10.215 1.00 77.19 284 THR A C 1
ATOM 2026 O O . THR A 1 284 ? 20.916 -7.233 -9.490 1.00 77.19 284 THR A O 1
ATOM 2029 N N . THR A 1 285 ? 19.002 -7.315 -10.662 1.00 80.56 285 THR A N 1
ATOM 2030 C CA . THR A 1 285 ? 18.587 -8.694 -10.311 1.00 80.56 285 THR A CA 1
ATOM 2031 C C . THR A 1 285 ? 18.282 -8.920 -8.825 1.00 80.56 285 THR A C 1
ATOM 2033 O O . THR A 1 285 ? 18.249 -10.064 -8.363 1.00 80.56 285 THR A O 1
ATOM 2036 N N . LYS A 1 286 ? 18.054 -7.851 -8.056 1.00 82.06 286 LYS A N 1
ATOM 2037 C CA . LYS A 1 286 ? 17.777 -7.932 -6.617 1.00 82.06 286 LYS A CA 1
ATOM 2038 C C . LYS A 1 286 ? 16.288 -7.829 -6.329 1.00 82.06 286 LYS A C 1
ATOM 2040 O O . LYS A 1 286 ? 15.530 -7.206 -7.072 1.00 82.06 286 LYS A O 1
ATOM 2045 N N . TRP A 1 287 ? 15.876 -8.461 -5.237 1.00 84.62 287 TRP A N 1
ATOM 2046 C CA . TRP A 1 287 ? 14.548 -8.294 -4.668 1.00 84.62 287 TRP A CA 1
ATOM 2047 C C . TRP A 1 287 ? 14.612 -8.108 -3.162 1.00 84.62 287 TRP A C 1
ATOM 2049 O O . TRP A 1 287 ? 15.534 -8.587 -2.497 1.00 84.62 287 TRP A O 1
ATOM 2059 N N . ALA A 1 288 ? 13.589 -7.441 -2.646 1.00 86.00 288 ALA A N 1
ATOM 2060 C CA . ALA A 1 288 ? 13.295 -7.375 -1.230 1.00 86.00 288 ALA A CA 1
ATOM 2061 C C . ALA A 1 288 ? 11.816 -7.699 -1.001 1.00 86.00 288 ALA A C 1
ATOM 2063 O O . ALA A 1 288 ? 10.970 -7.448 -1.861 1.00 86.00 288 ALA A O 1
ATOM 2064 N N . ARG A 1 289 ? 11.536 -8.305 0.147 1.00 88.50 289 ARG A N 1
ATOM 2065 C CA . ARG A 1 289 ? 10.222 -8.722 0.618 1.00 88.50 289 ARG A CA 1
ATOM 2066 C C . ARG A 1 289 ? 9.922 -7.999 1.911 1.00 88.50 289 ARG A C 1
ATOM 2068 O O . ARG A 1 289 ? 10.756 -8.021 2.811 1.00 88.50 289 ARG A O 1
ATOM 2075 N N . LEU A 1 290 ? 8.717 -7.461 2.009 1.00 89.12 290 LEU A N 1
ATOM 2076 C CA . LEU A 1 290 ? 8.098 -7.094 3.270 1.00 89.12 290 LEU A CA 1
ATOM 2077 C C . LEU A 1 290 ? 7.062 -8.154 3.639 1.00 89.12 290 LEU A C 1
ATOM 2079 O O . LEU A 1 290 ? 6.265 -8.581 2.804 1.00 89.12 290 LEU A O 1
ATOM 2083 N N . GLU A 1 291 ? 7.084 -8.598 4.887 1.00 91.56 291 GLU A N 1
ATOM 2084 C CA . GLU A 1 291 ? 6.170 -9.601 5.418 1.00 91.56 291 GLU A CA 1
ATOM 2085 C C . GLU A 1 291 ? 5.685 -9.192 6.801 1.00 91.56 291 GLU A C 1
ATOM 2087 O O . GLU A 1 291 ? 6.479 -8.889 7.690 1.00 91.56 291 GLU A O 1
ATOM 2092 N N . VAL A 1 292 ? 4.368 -9.228 6.989 1.00 92.44 292 VAL A N 1
ATOM 2093 C CA . VAL A 1 292 ? 3.770 -9.078 8.309 1.00 92.44 292 VAL A CA 1
ATOM 2094 C C . VAL A 1 292 ? 3.749 -10.438 8.991 1.00 92.44 292 VAL A C 1
ATOM 2096 O O . VAL A 1 292 ? 3.237 -11.422 8.448 1.00 92.44 292 VAL A O 1
ATOM 2099 N N . ARG A 1 293 ? 4.290 -10.480 10.205 1.00 91.81 293 ARG A N 1
ATOM 2100 C CA . ARG A 1 293 ? 4.279 -11.645 11.089 1.00 91.81 293 ARG A CA 1
ATOM 2101 C C . ARG A 1 293 ? 3.451 -11.343 12.319 1.00 91.81 293 ARG A C 1
ATOM 2103 O O . ARG A 1 293 ? 3.524 -10.238 12.835 1.00 91.81 293 ARG A O 1
ATOM 2110 N N . ILE A 1 294 ? 2.680 -12.311 12.798 1.00 89.94 294 ILE A N 1
ATOM 2111 C CA . ILE A 1 294 ? 1.930 -12.174 14.047 1.00 89.94 294 ILE A CA 1
ATOM 2112 C C . ILE A 1 294 ? 2.592 -13.046 15.104 1.00 89.94 294 ILE A C 1
ATOM 2114 O O . ILE A 1 294 ? 2.736 -14.253 14.913 1.00 89.94 294 ILE A O 1
ATOM 2118 N N . ASN A 1 295 ? 3.010 -12.430 16.210 1.00 86.25 295 ASN A N 1
ATOM 2119 C CA . ASN A 1 295 ? 3.755 -13.066 17.297 1.00 86.25 295 ASN A CA 1
ATOM 2120 C C . ASN A 1 295 ? 5.000 -13.820 16.777 1.00 86.25 295 ASN A C 1
ATOM 2122 O O . ASN A 1 295 ? 5.256 -14.962 17.159 1.00 86.25 295 ASN A O 1
ATOM 2126 N N . GLY A 1 296 ? 5.726 -13.209 15.834 1.00 84.62 296 GLY A N 1
ATOM 2127 C CA . GLY A 1 296 ? 6.900 -13.790 15.174 1.00 84.62 296 GLY A CA 1
ATOM 2128 C C . GLY A 1 296 ? 6.609 -14.847 14.096 1.00 84.62 296 GLY A C 1
ATOM 2129 O O . GLY A 1 296 ? 7.526 -15.233 13.369 1.00 84.62 296 GLY A O 1
ATOM 2130 N N . ALA A 1 297 ? 5.361 -15.298 13.933 1.00 88.94 297 ALA A N 1
ATOM 2131 C CA . ALA A 1 297 ? 4.980 -16.299 12.937 1.00 88.94 297 ALA A CA 1
ATOM 2132 C C . ALA A 1 297 ? 4.482 -15.664 11.630 1.00 88.94 297 ALA A C 1
ATOM 2134 O O . ALA A 1 297 ? 3.732 -14.689 11.640 1.00 88.94 297 ALA A O 1
ATOM 2135 N N . SER A 1 298 ? 4.859 -16.249 10.489 1.00 91.62 298 SER A N 1
ATOM 2136 C CA . SER A 1 298 ? 4.316 -15.852 9.185 1.00 91.62 298 SER A CA 1
ATOM 2137 C C . SER A 1 298 ? 2.811 -16.097 9.127 1.00 91.62 298 SER A C 1
ATOM 2139 O O . SER A 1 298 ? 2.346 -17.192 9.445 1.00 91.62 298 SER A O 1
ATOM 2141 N N . VAL A 1 299 ? 2.057 -15.100 8.664 1.00 91.12 299 VAL A N 1
ATOM 2142 C CA . VAL A 1 299 ? 0.604 -15.209 8.438 1.00 91.12 299 VAL A CA 1
ATOM 2143 C C . VAL A 1 299 ? 0.233 -15.130 6.960 1.00 91.12 299 VAL A C 1
ATOM 2145 O O . VAL A 1 299 ? -0.924 -14.917 6.609 1.00 91.12 299 VAL A O 1
ATOM 2148 N N . GLY A 1 300 ? 1.218 -15.289 6.070 1.00 88.31 300 GLY A N 1
ATOM 2149 C CA . GLY A 1 300 ? 0.981 -15.259 4.629 1.00 88.31 300 GLY A CA 1
ATOM 2150 C C . GLY A 1 300 ? 0.561 -13.885 4.103 1.00 88.31 300 GLY A C 1
ATOM 2151 O O . GLY A 1 300 ? -0.068 -13.823 3.050 1.00 88.31 300 GLY A O 1
ATOM 2152 N N . CYS A 1 301 ? 0.903 -12.799 4.803 1.00 91.31 301 CYS A N 1
ATOM 2153 C CA . CYS A 1 301 ? 0.747 -11.429 4.320 1.00 91.31 301 CYS A CA 1
ATOM 2154 C C . CYS A 1 301 ? 2.114 -10.842 3.967 1.00 91.31 301 CYS A C 1
ATOM 2156 O O . CYS A 1 301 ? 2.837 -10.369 4.842 1.00 91.31 301 CYS A O 1
ATOM 2158 N N . TRP A 1 302 ? 2.488 -10.913 2.692 1.00 90.25 302 TRP A N 1
ATOM 2159 C CA . TRP A 1 302 ? 3.794 -10.470 2.213 1.00 90.25 302 TRP A CA 1
ATOM 2160 C C . TRP A 1 302 ? 3.707 -9.895 0.804 1.00 90.25 302 TRP A C 1
ATOM 2162 O O . TRP A 1 302 ? 2.769 -10.173 0.053 1.00 90.25 302 TRP A O 1
ATOM 2172 N N . ALA A 1 303 ? 4.687 -9.074 0.453 1.00 88.94 303 ALA A N 1
ATOM 2173 C CA . ALA A 1 303 ? 4.863 -8.529 -0.878 1.00 88.94 303 ALA A CA 1
ATOM 2174 C C . ALA A 1 303 ? 6.351 -8.336 -1.194 1.00 88.94 303 ALA A C 1
ATOM 2176 O O . ALA A 1 303 ? 7.140 -7.897 -0.362 1.00 88.94 303 ALA A O 1
ATOM 2177 N N . ASP A 1 304 ? 6.714 -8.676 -2.423 1.00 87.25 304 ASP A N 1
ATOM 2178 C CA . ASP A 1 304 ? 8.053 -8.648 -2.980 1.00 87.25 304 ASP A CA 1
ATOM 2179 C C . ASP A 1 304 ? 8.109 -7.578 -4.044 1.00 87.25 304 ASP A C 1
ATOM 2181 O O . ASP A 1 304 ? 7.264 -7.511 -4.939 1.00 87.25 304 ASP A O 1
ATOM 2185 N N . GLN A 1 305 ? 9.192 -6.827 -4.022 1.00 85.19 305 GLN A N 1
ATOM 2186 C CA . GLN A 1 305 ? 9.581 -5.985 -5.128 1.00 85.19 305 GLN A CA 1
ATOM 2187 C C . GLN A 1 305 ? 10.859 -6.545 -5.743 1.00 85.19 305 GLN A C 1
ATOM 2189 O O . GLN A 1 305 ? 11.760 -6.993 -5.037 1.00 85.19 305 GLN A O 1
ATOM 2194 N N . TYR A 1 306 ? 10.934 -6.548 -7.070 1.00 85.44 306 TYR A N 1
ATOM 2195 C CA . TYR A 1 306 ? 12.094 -7.006 -7.830 1.00 85.44 306 TYR A CA 1
ATOM 2196 C C . TYR A 1 306 ? 12.434 -5.997 -8.912 1.00 85.44 306 TYR A C 1
ATOM 2198 O O . TYR A 1 306 ? 11.554 -5.577 -9.669 1.00 85.44 306 TYR A O 1
ATOM 2206 N N . VAL A 1 307 ? 13.718 -5.652 -8.988 1.00 78.69 307 VAL A N 1
ATOM 2207 C CA . VAL A 1 307 ? 14.241 -4.681 -9.945 1.00 78.69 307 VAL A CA 1
ATOM 2208 C C . VAL A 1 307 ? 15.338 -5.332 -10.786 1.00 78.69 307 VAL A C 1
ATOM 2210 O O . VAL A 1 307 ? 16.329 -5.851 -10.264 1.00 78.69 307 VAL A O 1
ATOM 2213 N N . HIS A 1 308 ? 15.172 -5.300 -12.107 1.00 81.00 308 HIS A N 1
ATOM 2214 C CA . HIS A 1 308 ? 16.165 -5.777 -13.061 1.00 81.00 308 HIS A CA 1
ATOM 2215 C C . HIS A 1 308 ? 16.240 -4.886 -14.297 1.00 81.00 308 HIS A C 1
ATOM 2217 O O . HIS A 1 308 ? 15.227 -4.525 -14.891 1.00 81.00 308 HIS A O 1
ATOM 2223 N N . THR A 1 309 ? 17.465 -4.580 -14.704 1.00 75.62 309 THR A N 1
ATOM 2224 C CA . THR A 1 309 ? 17.809 -3.878 -15.942 1.00 75.62 309 THR A CA 1
ATOM 2225 C C . THR A 1 309 ? 18.759 -4.770 -16.740 1.00 75.62 309 THR A C 1
ATOM 2227 O O . THR A 1 309 ? 19.685 -5.334 -16.160 1.00 75.62 309 THR A O 1
ATOM 2230 N N . LEU A 1 310 ? 18.546 -4.913 -18.056 1.00 67.38 310 LEU A N 1
ATOM 2231 C CA . LEU A 1 310 ? 19.388 -5.756 -18.925 1.00 67.38 310 LEU A CA 1
ATOM 2232 C C . LEU A 1 310 ? 20.797 -5.179 -19.151 1.00 67.38 310 LEU A C 1
ATOM 2234 O O . LEU A 1 310 ? 21.714 -5.918 -19.506 1.00 67.38 310 LEU A O 1
ATOM 2238 N N . GLY A 1 311 ? 20.985 -3.875 -18.931 1.00 62.22 311 GLY A N 1
ATOM 2239 C CA . GLY A 1 311 ? 22.307 -3.269 -18.766 1.00 62.22 311 GLY A CA 1
ATOM 2240 C C . GLY A 1 311 ? 22.833 -3.494 -17.347 1.00 62.22 311 GLY A C 1
ATOM 2241 O O . GLY A 1 311 ? 22.053 -3.519 -16.396 1.00 62.22 311 GLY A O 1
ATOM 2242 N N . SER A 1 312 ? 24.153 -3.614 -17.184 1.00 61.62 312 SER A N 1
ATOM 2243 C CA . SER A 1 312 ? 24.840 -3.798 -15.892 1.00 61.62 312 SER A CA 1
ATOM 2244 C C . SER A 1 312 ? 24.717 -2.607 -14.924 1.00 61.62 312 SER A C 1
ATOM 2246 O O . SER A 1 312 ? 25.553 -2.462 -14.038 1.00 61.62 312 SER A O 1
ATOM 2248 N N . SER A 1 313 ? 23.722 -1.738 -15.115 1.00 68.19 313 SER A N 1
ATOM 2249 C CA . SER A 1 313 ? 23.475 -0.565 -14.295 1.00 68.19 313 SER A CA 1
ATOM 2250 C C . SER A 1 313 ? 22.962 -0.958 -12.920 1.00 68.19 313 SER A C 1
ATOM 2252 O O . SER A 1 313 ? 21.979 -1.694 -12.784 1.00 68.19 313 SER A O 1
ATOM 2254 N N . ASN A 1 314 ? 23.617 -0.440 -11.895 1.00 75.00 314 ASN A N 1
ATOM 2255 C CA . ASN A 1 314 ? 23.134 -0.493 -10.536 1.00 75.00 314 ASN A CA 1
ATOM 2256 C C . ASN A 1 314 ? 21.970 0.494 -10.351 1.00 75.00 314 ASN A C 1
ATOM 2258 O O . ASN A 1 314 ? 22.078 1.670 -10.698 1.00 75.00 314 ASN A O 1
ATOM 2262 N N . ASN A 1 315 ? 20.858 0.010 -9.803 1.00 75.56 315 ASN A N 1
ATOM 2263 C CA . ASN A 1 315 ? 19.644 0.793 -9.573 1.00 75.56 315 ASN A CA 1
ATOM 2264 C C . ASN A 1 315 ? 19.563 1.162 -8.095 1.00 75.56 315 ASN A C 1
ATOM 2266 O O . ASN A 1 315 ? 19.853 0.307 -7.270 1.00 75.56 315 ASN A O 1
ATOM 2270 N N . ASP A 1 316 ? 19.158 2.386 -7.768 1.00 79.38 316 ASP A N 1
ATOM 2271 C CA . ASP A 1 316 ? 18.809 2.805 -6.408 1.00 79.38 316 ASP A CA 1
ATOM 2272 C C . ASP A 1 316 ? 17.413 3.443 -6.413 1.00 79.38 316 ASP A C 1
ATOM 2274 O O . ASP A 1 316 ? 17.222 4.604 -6.807 1.00 79.38 316 ASP A O 1
ATOM 2278 N N . TRP A 1 317 ? 16.418 2.597 -6.141 1.00 81.00 317 TRP A N 1
ATOM 2279 C CA . TRP A 1 317 ? 15.004 2.864 -6.395 1.00 81.00 317 TRP A CA 1
ATOM 2280 C C . TRP A 1 317 ? 14.210 2.756 -5.105 1.00 81.00 317 TRP A C 1
ATOM 2282 O O . TRP A 1 317 ? 14.112 1.662 -4.557 1.00 81.00 317 TRP A O 1
ATOM 2292 N N . HIS A 1 318 ? 13.591 3.855 -4.681 1.00 82.62 318 HIS A N 1
ATOM 2293 C CA . HIS A 1 318 ? 12.632 3.903 -3.581 1.00 82.62 318 HIS A CA 1
ATOM 2294 C C . HIS A 1 318 ? 11.237 4.029 -4.172 1.00 82.62 318 HIS A C 1
ATOM 2296 O O . HIS A 1 318 ? 10.932 5.023 -4.837 1.00 82.62 318 HIS A O 1
ATOM 2302 N N . VAL A 1 319 ? 10.380 3.041 -3.939 1.00 80.44 319 VAL A N 1
ATOM 2303 C CA . VAL A 1 319 ? 9.022 3.058 -4.489 1.00 80.44 319 VAL A CA 1
ATOM 2304 C C . VAL A 1 319 ? 7.985 2.779 -3.403 1.00 80.44 319 VAL A C 1
ATOM 2306 O O . VAL A 1 319 ? 8.271 2.045 -2.452 1.00 80.44 319 VAL A O 1
ATOM 2309 N N . PRO A 1 320 ? 6.766 3.324 -3.545 1.00 82.31 320 PRO A N 1
ATOM 2310 C CA . PRO A 1 320 ? 5.619 2.945 -2.747 1.00 82.31 320 PRO A CA 1
ATOM 2311 C C . PRO A 1 320 ? 5.445 1.432 -2.771 1.00 82.31 320 PRO A C 1
ATOM 2313 O O . PRO A 1 320 ? 5.322 0.812 -3.827 1.00 82.31 320 PRO A O 1
ATOM 2316 N N . HIS A 1 321 ? 5.412 0.856 -1.584 1.00 85.12 321 HIS A N 1
ATOM 2317 C CA . HIS A 1 321 ? 5.225 -0.553 -1.341 1.00 85.12 321 HIS A CA 1
ATOM 2318 C C . HIS A 1 321 ? 4.024 -0.714 -0.415 1.00 85.12 321 HIS A C 1
ATOM 2320 O O . HIS A 1 321 ? 4.110 -0.534 0.796 1.00 85.12 321 HIS A O 1
ATOM 2326 N N . SER A 1 322 ? 2.871 -1.020 -1.001 1.00 87.75 322 SER A N 1
ATOM 2327 C CA . SER A 1 322 ? 1.643 -1.264 -0.247 1.00 87.75 322 SER A CA 1
ATOM 2328 C C . SER A 1 322 ? 1.134 -2.670 -0.494 1.00 87.75 322 SER A C 1
ATOM 2330 O O . SER A 1 322 ? 1.255 -3.191 -1.603 1.00 87.75 322 SER A O 1
ATOM 2332 N N . ASN A 1 323 ? 0.516 -3.258 0.526 1.00 91.75 323 ASN A N 1
ATOM 2333 C CA . ASN A 1 323 ? -0.247 -4.489 0.386 1.00 91.75 323 ASN A CA 1
ATOM 2334 C C . ASN A 1 323 ? -1.444 -4.494 1.350 1.00 91.75 323 ASN A C 1
ATOM 2336 O O . ASN A 1 323 ? -1.389 -3.893 2.420 1.00 91.75 323 ASN A O 1
ATOM 2340 N N . ILE A 1 324 ? -2.527 -5.174 0.975 1.00 94.06 324 ILE A N 1
ATOM 2341 C CA . ILE A 1 324 ? -3.672 -5.428 1.851 1.00 94.06 324 ILE A CA 1
ATOM 2342 C C . ILE A 1 324 ? -3.949 -6.926 1.841 1.00 94.06 324 ILE A C 1
ATOM 2344 O O . ILE A 1 324 ? -4.156 -7.518 0.785 1.00 94.06 324 ILE A O 1
ATOM 2348 N N . CYS A 1 325 ? -3.998 -7.522 3.027 1.00 93.62 325 CYS A N 1
ATOM 2349 C CA . CYS A 1 325 ? -4.232 -8.946 3.219 1.00 93.62 325 CYS A CA 1
ATOM 2350 C C . CYS A 1 325 ? -5.457 -9.182 4.099 1.00 93.62 325 CYS A C 1
ATOM 2352 O O . CYS A 1 325 ? -5.730 -8.417 5.024 1.00 93.62 325 CYS A O 1
ATOM 2354 N N . MET A 1 326 ? -6.147 -10.293 3.853 1.00 93.25 326 MET A N 1
ATOM 2355 C CA . MET A 1 326 ? -7.242 -10.777 4.690 1.00 93.25 326 MET A CA 1
ATOM 2356 C C . MET A 1 326 ? -6.840 -12.101 5.331 1.00 93.25 326 MET A C 1
ATOM 2358 O O . MET A 1 326 ? -6.514 -13.056 4.625 1.00 93.25 326 MET A O 1
ATOM 2362 N N . LEU A 1 327 ? -6.892 -12.168 6.658 1.00 92.12 327 LEU A N 1
ATOM 2363 C CA . LEU A 1 327 ? -6.716 -13.405 7.407 1.00 92.12 327 LEU A CA 1
ATOM 2364 C C . LEU A 1 327 ? -8.086 -13.972 7.772 1.00 92.12 327 LEU A C 1
ATOM 2366 O O . LEU A 1 327 ? -8.934 -13.276 8.340 1.00 92.12 327 LEU A O 1
ATOM 2370 N N . GLY A 1 328 ? -8.287 -15.249 7.443 1.00 85.75 328 GLY A N 1
ATOM 2371 C CA . GLY A 1 328 ? -9.499 -15.983 7.794 1.00 85.75 328 GLY A CA 1
ATOM 2372 C C . GLY A 1 328 ? -9.646 -16.137 9.307 1.00 85.75 328 GLY A C 1
ATOM 2373 O O . GLY A 1 328 ? -8.659 -16.055 10.043 1.00 85.75 328 GLY A O 1
ATOM 2374 N N . SER A 1 329 ? -10.867 -16.410 9.761 1.00 78.62 329 SER A N 1
ATOM 2375 C CA . SER A 1 329 ? -11.234 -16.377 11.179 1.00 78.62 329 SER A CA 1
ATOM 2376 C C . SER A 1 329 ? -10.353 -17.239 12.084 1.00 78.62 329 SER A C 1
ATOM 2378 O O . SER A 1 329 ? -9.869 -16.769 13.104 1.00 78.62 329 SER A O 1
ATOM 2380 N N . ASN A 1 330 ? -9.991 -18.440 11.639 1.00 78.44 330 ASN A N 1
ATOM 2381 C CA . ASN A 1 330 ? -9.181 -19.372 12.430 1.00 78.44 330 ASN A CA 1
ATOM 2382 C C . ASN A 1 330 ? -7.657 -19.188 12.287 1.00 78.44 330 ASN A C 1
ATOM 2384 O O . ASN A 1 330 ? -6.899 -20.035 12.754 1.00 78.44 330 ASN A O 1
ATOM 2388 N N . THR A 1 331 ? -7.191 -18.130 11.616 1.00 85.81 331 THR A N 1
ATOM 2389 C CA . THR A 1 331 ? -5.745 -17.911 11.395 1.00 85.81 331 THR A CA 1
ATOM 2390 C C . THR A 1 331 ? -5.048 -17.425 12.665 1.00 85.81 331 THR A C 1
ATOM 2392 O O . THR A 1 331 ? -3.904 -17.781 12.926 1.00 85.81 331 THR A O 1
ATOM 2395 N N . VAL A 1 332 ? -5.740 -16.604 13.459 1.00 88.88 332 VAL A N 1
ATOM 2396 C CA . VAL A 1 332 ? -5.233 -15.992 14.693 1.00 88.88 332 VAL A CA 1
ATOM 2397 C C . VAL A 1 332 ? -6.303 -16.171 15.767 1.00 88.88 332 VAL A C 1
ATOM 2399 O O . VAL A 1 332 ? -7.472 -15.896 15.510 1.00 88.88 332 VAL A O 1
ATOM 2402 N N . GLY A 1 333 ? -5.927 -16.666 16.948 1.00 86.88 333 GLY A N 1
ATOM 2403 C CA . GLY A 1 333 ? -6.862 -16.860 18.063 1.00 86.88 333 GLY A CA 1
ATOM 2404 C C . GLY A 1 333 ? -7.394 -15.541 18.635 1.00 86.88 333 GLY A C 1
ATOM 2405 O O . GLY A 1 333 ? -6.906 -14.473 18.297 1.00 86.88 333 GLY A O 1
ATOM 2406 N N . ALA A 1 334 ? -8.401 -15.599 19.507 1.00 84.31 334 ALA A N 1
ATOM 2407 C CA . ALA A 1 334 ? -8.763 -14.429 20.309 1.00 84.31 334 ALA A CA 1
ATOM 2408 C C . ALA A 1 334 ? -7.669 -14.133 21.350 1.00 84.31 334 ALA A C 1
ATOM 2410 O O . ALA A 1 334 ? -7.034 -15.060 21.858 1.00 84.31 334 ALA A O 1
ATOM 2411 N N . GLY A 1 335 ? -7.498 -12.862 21.709 1.00 74.31 335 GLY A N 1
ATOM 2412 C CA . GLY A 1 335 ? -6.525 -12.417 22.706 1.00 74.31 335 GLY A CA 1
ATOM 2413 C C . GLY A 1 335 ? -5.598 -11.315 22.204 1.00 74.31 335 GLY A C 1
ATOM 2414 O O . GLY A 1 335 ? -5.825 -10.707 21.158 1.00 74.31 335 GLY A O 1
ATOM 2415 N N . ALA A 1 336 ? -4.567 -11.022 22.995 1.00 77.88 336 ALA A N 1
ATOM 2416 C CA . ALA A 1 336 ? -3.565 -10.021 22.658 1.00 77.88 336 ALA A CA 1
ATOM 2417 C C . ALA A 1 336 ? -2.558 -10.575 21.642 1.00 77.88 336 ALA A C 1
ATOM 2419 O O . ALA A 1 336 ? -2.025 -11.676 21.804 1.00 77.88 336 ALA A O 1
ATOM 2420 N N . HIS A 1 337 ? -2.278 -9.779 20.617 1.00 80.50 337 HIS A N 1
ATOM 2421 C CA . HIS A 1 337 ? -1.374 -10.124 19.534 1.00 80.50 337 HIS A CA 1
ATOM 2422 C C . HIS A 1 337 ? -0.511 -8.939 19.134 1.00 80.50 337 HIS A C 1
ATOM 2424 O O . HIS A 1 337 ? -0.825 -7.770 19.371 1.00 80.50 337 HIS A O 1
ATOM 2430 N N . GLU A 1 338 ? 0.583 -9.274 18.472 1.00 81.50 338 GLU A N 1
ATOM 2431 C CA . GLU A 1 338 ? 1.540 -8.323 17.963 1.00 81.50 338 GLU A CA 1
ATOM 2432 C C . GLU A 1 338 ? 1.824 -8.630 16.498 1.00 81.50 338 GLU A C 1
ATOM 2434 O O . GLU A 1 338 ? 2.277 -9.722 16.169 1.00 81.50 338 GLU A O 1
ATOM 2439 N N . ALA A 1 339 ? 1.519 -7.682 15.617 1.00 84.81 339 ALA A N 1
ATOM 2440 C CA . ALA A 1 339 ? 1.867 -7.738 14.209 1.00 84.81 339 ALA A CA 1
ATOM 2441 C C . ALA A 1 339 ? 3.156 -6.949 13.973 1.00 84.81 339 ALA A C 1
ATOM 2443 O O . ALA A 1 339 ? 3.219 -5.753 14.240 1.00 84.81 339 ALA A O 1
ATOM 2444 N N . GLU A 1 340 ? 4.175 -7.616 13.462 1.00 84.38 340 GLU A N 1
ATOM 2445 C CA . GLU A 1 340 ? 5.510 -7.087 13.218 1.00 84.38 340 GLU A CA 1
ATOM 2446 C C . GLU A 1 340 ? 5.793 -7.064 11.721 1.00 84.38 340 GLU A C 1
ATOM 2448 O O . GLU A 1 340 ? 5.465 -8.020 11.014 1.00 84.38 340 GLU A O 1
ATOM 2453 N N . LEU A 1 341 ? 6.444 -6.008 11.242 1.00 86.69 341 LEU A N 1
ATOM 2454 C CA . LEU A 1 341 ? 6.953 -5.958 9.879 1.00 86.69 341 LEU A CA 1
ATOM 2455 C C . LEU A 1 341 ? 8.378 -6.501 9.830 1.00 86.69 341 LEU A C 1
ATOM 2457 O O . LEU A 1 341 ? 9.268 -6.075 10.570 1.00 86.69 341 LEU A O 1
ATOM 2461 N N . TRP A 1 342 ? 8.586 -7.447 8.929 1.00 86.38 342 TRP A N 1
ATOM 2462 C CA . TRP A 1 342 ? 9.869 -8.075 8.680 1.00 86.38 342 TRP A CA 1
ATOM 2463 C C . TRP A 1 342 ? 10.269 -7.862 7.228 1.00 86.38 342 TRP A C 1
ATOM 2465 O O . TRP A 1 342 ? 9.442 -7.956 6.322 1.00 86.38 342 TRP A O 1
ATOM 2475 N N . MET A 1 343 ? 11.553 -7.615 7.009 1.00 86.38 343 MET A N 1
ATOM 2476 C CA . MET A 1 343 ? 12.151 -7.468 5.694 1.00 86.38 343 MET A CA 1
ATOM 2477 C C . MET A 1 343 ? 13.104 -8.627 5.410 1.00 86.38 343 MET A C 1
ATOM 2479 O O . MET A 1 343 ? 13.836 -9.076 6.289 1.00 86.38 343 MET A O 1
ATOM 2483 N N . TYR A 1 344 ? 13.119 -9.089 4.165 1.00 86.50 344 TYR A N 1
ATOM 2484 C CA . TYR A 1 344 ? 14.144 -9.980 3.630 1.00 86.50 344 TYR A CA 1
ATOM 2485 C C . TYR A 1 344 ? 14.640 -9.426 2.303 1.00 86.50 344 TYR A C 1
ATOM 2487 O O . TYR A 1 344 ? 13.836 -9.008 1.476 1.00 86.50 344 TYR A O 1
ATOM 2495 N N . SER A 1 345 ? 15.940 -9.479 2.047 1.00 84.62 345 SER A N 1
ATOM 2496 C CA . SER A 1 345 ? 16.534 -9.023 0.790 1.00 84.62 345 SER A CA 1
ATOM 2497 C C . SER A 1 345 ? 17.463 -10.081 0.200 1.00 84.62 345 SER A C 1
ATOM 2499 O O . SER A 1 345 ? 18.194 -10.768 0.909 1.00 84.62 345 SER A O 1
ATOM 2501 N N . SER A 1 346 ? 17.503 -10.204 -1.127 1.00 83.00 346 SER A N 1
ATOM 2502 C CA . SER A 1 346 ? 18.403 -11.131 -1.835 1.00 83.00 346 SER A CA 1
ATOM 2503 C C . SER A 1 346 ? 19.850 -10.599 -1.969 1.00 83.00 346 SER A C 1
ATOM 2505 O O . SER A 1 346 ? 20.543 -10.872 -2.959 1.00 83.00 346 SER A O 1
ATOM 2507 N N . GLY A 1 347 ? 20.273 -9.728 -1.045 1.00 66.50 347 GLY A N 1
ATOM 2508 C CA . GLY A 1 347 ? 21.446 -8.847 -1.139 1.00 66.50 347 GLY A CA 1
ATOM 2509 C C . GLY A 1 347 ? 21.425 -7.762 -0.048 1.00 66.50 347 GLY A C 1
ATOM 2510 O O . GLY A 1 347 ? 20.347 -7.465 0.449 1.00 66.50 347 GLY A O 1
ATOM 2511 N N . GLY A 1 348 ? 22.563 -7.143 0.298 1.00 57.50 348 GLY A N 1
ATOM 2512 C CA . GLY A 1 348 ? 22.677 -6.063 1.304 1.00 57.50 348 GLY A CA 1
ATOM 2513 C C . GLY A 1 348 ? 22.073 -4.722 0.870 1.00 57.50 348 GLY A C 1
ATOM 2514 O O . GLY A 1 348 ? 22.681 -3.684 1.080 1.00 57.50 348 GLY A O 1
ATOM 2515 N N . ASN A 1 349 ? 20.956 -4.789 0.154 1.00 69.25 349 ASN A N 1
ATOM 2516 C CA . ASN A 1 349 ? 20.458 -3.761 -0.743 1.00 69.25 349 ASN A CA 1
ATOM 2517 C C . ASN A 1 349 ? 18.960 -3.461 -0.538 1.00 69.25 349 ASN A C 1
ATOM 2519 O O . ASN A 1 349 ? 18.350 -2.781 -1.362 1.00 69.25 349 ASN A O 1
ATOM 2523 N N . GLY A 1 350 ? 18.333 -4.087 0.458 1.00 63.16 350 GLY A N 1
ATOM 2524 C CA . GLY A 1 350 ? 16.946 -3.819 0.822 1.00 63.16 350 GLY A CA 1
ATOM 2525 C C . GLY A 1 350 ? 16.927 -2.841 1.983 1.00 63.16 350 GLY A C 1
ATOM 2526 O O . GLY A 1 350 ? 17.627 -3.067 2.969 1.00 63.16 350 GLY A O 1
ATOM 2527 N N . TYR A 1 351 ? 16.128 -1.787 1.863 1.00 68.25 351 TYR A N 1
ATOM 2528 C CA . TYR A 1 351 ? 15.985 -0.757 2.886 1.00 68.25 351 TYR A CA 1
ATOM 2529 C C . TYR A 1 351 ? 14.526 -0.310 2.936 1.00 68.25 351 TYR A C 1
ATOM 2531 O O . TYR A 1 351 ? 13.934 0.008 1.906 1.00 68.25 351 TYR A O 1
ATOM 2539 N N . GLU A 1 352 ? 13.939 -0.329 4.123 1.00 63.59 352 GLU A N 1
ATOM 2540 C CA . GLU A 1 352 ? 12.595 0.169 4.398 1.00 63.59 352 GLU A CA 1
ATOM 2541 C C . GLU A 1 352 ? 12.675 1.582 4.987 1.00 63.59 352 GLU A C 1
ATOM 2543 O O . GLU A 1 352 ? 13.613 1.917 5.717 1.00 63.59 352 GLU A O 1
ATOM 2548 N N . GLY A 1 353 ? 11.705 2.413 4.606 1.00 57.56 353 GLY A N 1
ATOM 2549 C CA . GLY A 1 353 ? 11.693 3.839 4.908 1.00 57.56 353 GLY A CA 1
ATOM 2550 C C . GLY A 1 353 ? 12.472 4.678 3.891 1.00 57.56 353 GLY A C 1
ATOM 2551 O O . GLY A 1 353 ? 13.073 4.146 2.954 1.00 57.56 353 GLY A O 1
ATOM 2552 N N . TRP A 1 354 ? 12.361 6.006 4.037 1.00 60.78 354 TRP A N 1
ATOM 2553 C CA . TRP A 1 354 ? 13.170 7.086 3.430 1.00 60.78 354 TRP A CA 1
ATOM 2554 C C . TRP A 1 354 ? 12.400 8.419 3.538 1.00 60.78 354 TRP A C 1
ATOM 2556 O O . TRP A 1 354 ? 11.852 8.932 2.563 1.00 60.78 354 TRP A O 1
ATOM 2566 N N . SER A 1 355 ? 12.324 8.990 4.747 1.00 55.16 355 SER A N 1
ATOM 2567 C CA . SER A 1 355 ? 11.559 10.229 5.028 1.00 55.16 355 SER A CA 1
ATOM 2568 C C . SER A 1 355 ? 10.050 10.149 4.709 1.00 55.16 355 SER A C 1
ATOM 2570 O O . SER A 1 355 ? 9.429 11.165 4.383 1.00 55.16 355 SER A O 1
ATOM 2572 N N . THR A 1 356 ? 9.451 8.957 4.790 1.00 62.03 356 THR A N 1
ATOM 2573 C CA . THR A 1 356 ? 8.022 8.719 4.523 1.00 62.03 356 THR A CA 1
ATOM 2574 C C . THR A 1 356 ? 7.262 8.291 5.781 1.00 62.03 356 THR A C 1
ATOM 2576 O O . THR A 1 356 ? 7.831 8.235 6.862 1.00 62.03 356 THR A O 1
ATOM 2579 N N . HIS A 1 357 ? 5.940 8.117 5.686 1.00 65.94 357 HIS A N 1
ATOM 2580 C CA . HIS A 1 357 ? 5.113 7.554 6.760 1.00 65.94 357 HIS A CA 1
ATOM 2581 C C . HIS A 1 357 ? 4.870 6.076 6.525 1.00 65.94 357 HIS A C 1
ATOM 2583 O O . HIS A 1 357 ? 4.110 5.723 5.623 1.00 65.94 357 HIS A O 1
ATOM 2589 N N . GLU A 1 358 ? 5.490 5.228 7.333 1.00 75.38 358 GLU A N 1
ATOM 2590 C CA . GLU A 1 358 ? 5.321 3.779 7.306 1.00 75.38 358 GLU A CA 1
ATOM 2591 C C . GLU A 1 358 ? 4.187 3.336 8.242 1.00 75.38 358 GLU A C 1
ATOM 2593 O O . GLU A 1 358 ? 4.037 3.847 9.356 1.00 75.38 358 GLU A O 1
ATOM 2598 N N . LEU A 1 359 ? 3.364 2.387 7.788 1.00 81.50 359 LEU A N 1
ATOM 2599 C CA . LEU A 1 359 ? 2.212 1.906 8.546 1.00 81.50 359 LEU A CA 1
ATOM 2600 C C . LEU A 1 359 ? 1.974 0.410 8.327 1.00 81.50 359 LEU A C 1
ATOM 2602 O O . LEU A 1 359 ? 1.706 -0.034 7.211 1.00 81.50 359 LEU A O 1
ATOM 2606 N N . VAL A 1 360 ? 1.955 -0.332 9.433 1.00 87.00 360 VAL A N 1
ATOM 2607 C CA . VAL A 1 360 ? 1.224 -1.592 9.577 1.00 87.00 360 VAL A CA 1
ATOM 2608 C C . VAL A 1 360 ? -0.042 -1.294 10.364 1.00 87.00 360 VAL A C 1
ATOM 2610 O O . VAL A 1 360 ? 0.036 -0.860 11.509 1.00 87.00 360 VAL A O 1
ATOM 2613 N N . LEU A 1 361 ? -1.203 -1.540 9.769 1.00 88.69 361 LEU A N 1
ATOM 2614 C CA . LEU A 1 361 ? -2.505 -1.431 10.419 1.00 88.69 361 LEU A CA 1
ATOM 2615 C C . LEU A 1 361 ? -3.187 -2.797 10.407 1.00 88.69 361 LEU A C 1
ATOM 2617 O O . LEU A 1 361 ? -3.304 -3.428 9.359 1.00 88.69 361 LEU A O 1
ATOM 2621 N N . VAL A 1 362 ? -3.669 -3.230 11.565 1.00 91.00 362 VAL A N 1
ATOM 2622 C CA . VAL A 1 362 ? -4.478 -4.435 11.740 1.00 91.00 362 VAL A CA 1
ATOM 2623 C C . VAL A 1 362 ? -5.877 -4.011 12.160 1.00 91.00 362 VAL A C 1
ATOM 2625 O O . VAL A 1 362 ? -6.027 -3.329 13.166 1.00 91.00 362 VAL A O 1
ATOM 2628 N N . GLU A 1 363 ? -6.892 -4.428 11.409 1.00 90.75 363 GLU A N 1
ATOM 2629 C CA . GLU A 1 363 ? -8.307 -4.185 11.696 1.00 90.75 363 GLU A CA 1
ATOM 2630 C C . GLU A 1 363 ? -9.008 -5.532 11.930 1.00 90.75 363 GLU A C 1
ATOM 2632 O O . GLU A 1 363 ? -8.985 -6.408 11.064 1.00 90.75 363 GLU A O 1
ATOM 2637 N N . GLU A 1 364 ? -9.642 -5.721 13.085 1.00 89.25 364 GLU A N 1
ATOM 2638 C CA . GLU A 1 364 ? -10.560 -6.829 13.336 1.00 89.25 364 GLU A CA 1
ATOM 2639 C C . GLU A 1 364 ? -11.913 -6.510 12.713 1.00 89.25 364 GLU A C 1
ATOM 2641 O O . GLU A 1 364 ? -12.549 -5.502 13.018 1.00 89.25 364 GLU A O 1
ATOM 2646 N N . LEU A 1 365 ? -12.367 -7.397 11.839 1.00 88.25 365 LEU A N 1
ATOM 2647 C CA . LEU A 1 365 ? -13.587 -7.204 11.082 1.00 88.25 365 LEU A CA 1
ATOM 2648 C C . LEU A 1 365 ? -14.607 -8.267 11.462 1.00 88.25 365 LEU A C 1
ATOM 2650 O O . LEU A 1 365 ? -14.335 -9.468 11.382 1.00 88.25 365 LEU A O 1
ATOM 2654 N N . GLU A 1 366 ? -15.810 -7.823 11.817 1.00 85.50 366 GLU A N 1
ATOM 2655 C CA . GLU A 1 366 ? -16.926 -8.736 12.039 1.00 85.50 366 GLU A CA 1
ATOM 2656 C C . GLU A 1 366 ? -17.231 -9.528 10.757 1.00 85.50 366 GLU A C 1
ATOM 2658 O O . GLU A 1 366 ? -17.178 -8.964 9.648 1.00 85.50 366 GLU A O 1
ATOM 2663 N N . PRO A 1 367 ? -17.571 -10.825 10.877 1.00 82.06 367 PRO A N 1
ATOM 2664 C CA . PRO A 1 367 ? -18.123 -11.580 9.767 1.00 82.06 367 PRO A CA 1
ATOM 2665 C C . PRO A 1 367 ? -19.358 -10.858 9.236 1.00 82.06 367 PRO A C 1
ATOM 2667 O O . PRO A 1 367 ? -20.261 -10.496 9.990 1.00 82.06 367 PRO A O 1
ATOM 2670 N N . SER A 1 368 ? -19.391 -10.621 7.932 1.00 86.19 368 SER A N 1
ATOM 2671 C CA . SER A 1 368 ? -20.460 -9.861 7.301 1.00 86.19 368 SER A CA 1
ATOM 2672 C C . SER A 1 368 ? -20.717 -10.394 5.906 1.00 86.19 368 SER A C 1
ATOM 2674 O O . SER A 1 368 ? -19.778 -10.651 5.157 1.00 86.19 368 SER A O 1
ATOM 2676 N N . ASP A 1 369 ? -21.989 -10.504 5.532 1.00 86.69 369 ASP A N 1
ATOM 2677 C CA . ASP A 1 369 ? -22.388 -10.780 4.154 1.00 86.69 369 ASP A CA 1
ATOM 2678 C C . ASP A 1 369 ? -22.282 -9.531 3.256 1.00 86.69 369 ASP A C 1
ATOM 2680 O O . ASP A 1 369 ? -22.460 -9.620 2.041 1.00 86.69 369 ASP A O 1
ATOM 2684 N N . ARG A 1 370 ? -21.950 -8.371 3.842 1.00 92.62 370 ARG A N 1
ATOM 2685 C CA . ARG A 1 370 ? -21.617 -7.124 3.143 1.00 92.62 370 ARG A CA 1
ATOM 2686 C C . ARG A 1 370 ? -20.146 -7.037 2.724 1.00 92.62 370 ARG A C 1
ATOM 2688 O O . ARG A 1 370 ? -19.705 -6.009 2.225 1.00 92.62 370 ARG A O 1
ATOM 2695 N N . ARG A 1 371 ? -19.379 -8.111 2.910 1.00 93.50 371 ARG A N 1
ATOM 2696 C CA . ARG A 1 371 ? -17.992 -8.218 2.461 1.00 93.50 371 ARG A CA 1
ATOM 2697 C C . ARG A 1 371 ? -17.766 -9.567 1.806 1.00 93.50 371 ARG A C 1
ATOM 2699 O O . ARG A 1 371 ? -18.174 -10.596 2.333 1.00 93.50 371 ARG A O 1
ATOM 2706 N N . VAL A 1 372 ? -17.044 -9.565 0.697 1.00 95.00 372 VAL A N 1
ATOM 2707 C CA . VAL A 1 372 ? -16.484 -10.784 0.120 1.00 95.00 372 VAL A CA 1
ATOM 2708 C C . VAL A 1 372 ? -15.060 -10.502 -0.321 1.00 95.00 372 VAL A C 1
ATOM 2710 O O . VAL A 1 372 ? -14.738 -9.403 -0.773 1.00 95.00 372 VAL A O 1
ATOM 2713 N N . TYR A 1 373 ? -14.190 -11.485 -0.159 1.00 94.19 373 TYR A N 1
ATOM 2714 C CA . TYR A 1 373 ? -12.826 -11.406 -0.637 1.00 94.19 373 TYR A CA 1
ATOM 2715 C C . TYR A 1 373 ? -12.383 -12.761 -1.159 1.00 94.19 373 TYR A C 1
ATOM 2717 O O . TYR A 1 373 ? -12.893 -13.802 -0.743 1.00 94.19 373 TYR A O 1
ATOM 2725 N N . GLN A 1 374 ? -11.408 -12.734 -2.052 1.00 91.56 374 GLN A N 1
ATOM 2726 C CA . GLN A 1 374 ? -10.756 -13.929 -2.544 1.00 91.56 374 GLN A CA 1
ATOM 2727 C C . GLN A 1 374 ? -9.259 -13.683 -2.620 1.00 91.56 374 GLN A C 1
ATOM 2729 O O . GLN A 1 374 ? -8.806 -12.644 -3.107 1.00 91.56 374 GLN A O 1
ATOM 2734 N N . THR A 1 375 ? -8.503 -14.649 -2.109 1.00 87.44 375 THR A N 1
ATOM 2735 C CA . THR A 1 375 ? -7.069 -14.732 -2.347 1.00 87.44 375 THR A CA 1
ATOM 2736 C C . THR A 1 375 ? -6.818 -15.596 -3.568 1.00 87.44 375 THR A C 1
ATOM 2738 O O . THR A 1 375 ? -7.572 -16.527 -3.864 1.00 87.44 375 THR A O 1
ATOM 2741 N N . PHE A 1 376 ? -5.759 -15.280 -4.299 1.00 81.81 376 PHE A N 1
ATOM 2742 C CA . PHE A 1 376 ? -5.478 -15.948 -5.559 1.00 81.81 376 PHE A CA 1
ATOM 2743 C C . PHE A 1 376 ? -4.121 -16.621 -5.518 1.00 81.81 376 PHE A C 1
ATOM 2745 O O . PHE A 1 376 ? -3.127 -16.047 -5.073 1.00 81.81 376 PHE A O 1
ATOM 2752 N N . THR A 1 377 ? -4.072 -17.846 -6.034 1.00 75.31 377 THR A N 1
ATOM 2753 C CA . THR A 1 377 ? -2.800 -18.460 -6.392 1.00 75.31 377 THR A CA 1
ATOM 2754 C C . THR A 1 377 ? -2.182 -17.684 -7.540 1.00 75.31 377 THR A C 1
ATOM 2756 O O . THR A 1 377 ? -2.888 -17.113 -8.376 1.00 75.31 377 THR A O 1
ATOM 2759 N N . ALA A 1 378 ? -0.858 -17.704 -7.612 1.00 67.44 378 ALA A N 1
ATOM 2760 C CA . ALA A 1 378 ? -0.188 -17.083 -8.730 1.00 67.44 378 ALA A CA 1
ATOM 2761 C C . ALA A 1 378 ? -0.619 -17.693 -10.056 1.00 67.44 378 ALA A C 1
ATOM 2763 O O . ALA A 1 378 ? -0.682 -18.909 -10.235 1.00 67.44 378 ALA A O 1
ATOM 2764 N N . VAL A 1 379 ? -0.885 -16.795 -10.981 1.00 66.75 379 VAL A N 1
ATOM 2765 C CA . VAL A 1 379 ? -1.289 -17.074 -12.344 1.00 66.75 379 VAL A CA 1
ATOM 2766 C C . VAL A 1 379 ? -0.460 -16.136 -13.189 1.00 66.75 379 VAL A C 1
ATOM 2768 O O . VAL A 1 379 ? -0.438 -14.940 -12.938 1.00 66.75 379 VAL A O 1
ATOM 2771 N N . SER A 1 380 ? 0.272 -16.666 -14.160 1.00 63.41 380 SER A N 1
ATOM 2772 C CA . SER A 1 380 ? 0.872 -15.840 -15.196 1.00 63.41 380 SER A CA 1
ATOM 2773 C C . SER A 1 380 ? -0.119 -15.742 -16.348 1.00 63.41 380 SER A C 1
ATOM 2775 O O . SER A 1 380 ? -0.836 -16.686 -16.678 1.00 63.41 380 SER A O 1
ATOM 2777 N N . GLY A 1 381 ? -0.191 -14.578 -16.974 1.00 60.91 381 GLY A N 1
ATOM 2778 C CA . GLY A 1 381 ? -0.917 -14.451 -18.220 1.00 60.91 381 GLY A CA 1
ATOM 2779 C C . GLY A 1 381 ? -0.392 -13.262 -18.985 1.00 60.91 381 GLY A C 1
ATOM 2780 O O . GLY A 1 381 ? -0.353 -12.162 -18.445 1.00 60.91 381 GLY A O 1
ATOM 2781 N N . GLU A 1 382 ? 0.009 -13.512 -20.223 1.00 64.75 382 GLU A N 1
ATOM 2782 C CA . GLU A 1 382 ? 0.529 -12.494 -21.124 1.00 64.75 382 GLU A CA 1
ATOM 2783 C C . GLU A 1 382 ? -0.575 -11.490 -21.495 1.00 64.75 382 GLU A C 1
ATOM 2785 O O . GLU A 1 382 ? -1.766 -11.826 -21.587 1.00 64.75 382 GLU A O 1
ATOM 2790 N N . MET A 1 383 ? -0.183 -10.229 -21.661 1.00 68.44 383 MET A N 1
ATOM 2791 C CA . MET A 1 383 ? -1.050 -9.177 -22.190 1.00 68.44 383 MET A CA 1
ATOM 2792 C C . MET A 1 383 ? -1.001 -9.154 -23.715 1.00 68.44 383 MET A C 1
ATOM 2794 O O . MET A 1 383 ? 0.037 -9.406 -24.314 1.00 68.44 383 MET A O 1
ATOM 2798 N N . SER A 1 384 ? -2.131 -8.795 -24.320 1.00 64.31 384 SER A N 1
ATOM 2799 C CA . SER A 1 384 ? -2.228 -8.427 -25.732 1.00 64.31 384 SER A CA 1
ATOM 2800 C C . SER A 1 384 ? -2.627 -6.952 -25.845 1.00 64.31 384 SER A C 1
ATOM 2802 O O . SER A 1 384 ? -2.992 -6.332 -24.844 1.00 64.31 384 SER A O 1
ATOM 2804 N N . GLY A 1 385 ? -2.618 -6.409 -27.065 1.00 73.56 385 GLY A N 1
ATOM 2805 C CA . GLY A 1 385 ? -3.142 -5.067 -27.346 1.00 73.56 385 GLY A CA 1
ATOM 2806 C C . GLY A 1 385 ? -4.638 -4.888 -27.058 1.00 73.56 385 GLY A C 1
ATOM 2807 O O . GLY A 1 385 ? -5.110 -3.763 -26.932 1.00 73.56 385 GLY A O 1
ATOM 2808 N N . ALA A 1 386 ? -5.396 -5.985 -26.967 1.00 85.75 386 ALA A N 1
ATOM 2809 C CA . ALA A 1 386 ? -6.815 -5.963 -26.648 1.00 85.75 386 ALA A CA 1
ATOM 2810 C C . ALA A 1 386 ? -7.058 -6.250 -25.160 1.00 85.75 386 ALA A C 1
ATOM 2812 O O . ALA A 1 386 ? -6.398 -7.103 -24.558 1.00 85.75 386 ALA A O 1
ATOM 2813 N N . TRP A 1 387 ? -8.075 -5.588 -24.603 1.00 89.44 387 TRP A N 1
ATOM 2814 C CA . TRP A 1 387 ? -8.578 -5.857 -23.260 1.00 89.44 387 TRP A CA 1
ATOM 2815 C C . TRP A 1 387 ? -9.032 -7.310 -23.114 1.00 89.44 387 TRP A C 1
ATOM 2817 O O . TRP A 1 387 ? -9.897 -7.768 -23.860 1.00 89.44 387 TRP A O 1
ATOM 2827 N N . ALA A 1 388 ? -8.501 -8.005 -22.110 1.00 89.50 388 ALA A N 1
ATOM 2828 C CA . ALA A 1 388 ? -8.880 -9.375 -21.772 1.00 89.50 388 ALA A CA 1
ATOM 2829 C C . ALA A 1 388 ? -8.969 -9.572 -20.247 1.00 89.50 388 ALA A C 1
ATOM 2831 O O . ALA A 1 388 ? -8.239 -8.902 -19.508 1.00 89.50 388 ALA A O 1
ATOM 2832 N N . PRO A 1 389 ? -9.827 -10.484 -19.753 1.00 90.19 389 PRO A N 1
ATOM 2833 C CA . PRO A 1 389 ? -9.875 -10.813 -18.334 1.00 90.19 389 PRO A CA 1
ATOM 2834 C C . PRO A 1 389 ? -8.568 -11.483 -17.892 1.00 90.19 389 PRO A C 1
ATOM 2836 O O . PRO A 1 389 ? -7.965 -12.266 -18.630 1.00 90.19 389 PRO A O 1
ATOM 2839 N N . VAL A 1 390 ? -8.133 -11.196 -16.669 1.00 87.81 390 VAL A N 1
ATOM 2840 C CA . VAL A 1 390 ? -7.005 -11.881 -16.037 1.00 87.81 390 VAL A CA 1
ATOM 2841 C C . VAL A 1 390 ? -7.501 -13.245 -15.539 1.00 87.81 390 VAL A C 1
ATOM 2843 O O . VAL A 1 390 ? -8.395 -13.283 -14.690 1.00 87.81 390 VAL A O 1
ATOM 2846 N N . PRO A 1 391 ? -6.952 -14.373 -16.037 1.00 85.44 391 PRO A N 1
ATOM 2847 C CA . PRO A 1 391 ? -7.393 -15.699 -15.620 1.00 85.44 391 PRO A CA 1
ATOM 2848 C C . PRO A 1 391 ? -7.361 -15.850 -14.102 1.00 85.44 391 PRO A C 1
ATOM 2850 O O . PRO A 1 391 ? -6.376 -15.500 -13.460 1.00 85.44 391 PRO A O 1
ATOM 2853 N N . GLY A 1 392 ? -8.453 -16.354 -13.532 1.00 84.19 392 GLY A N 1
ATOM 2854 C CA . GLY A 1 392 ? -8.571 -16.583 -12.096 1.00 84.19 392 GLY A CA 1
ATOM 2855 C C . GLY A 1 392 ? -8.771 -15.332 -11.238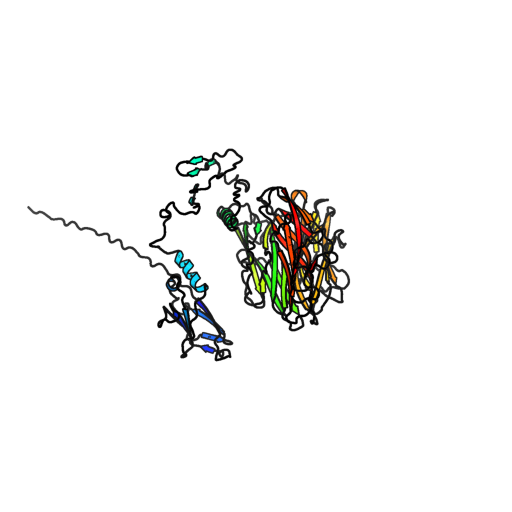 1.00 84.19 392 GLY A C 1
ATOM 2856 O O . GLY A 1 392 ? -8.912 -15.503 -10.040 1.00 84.19 392 GLY A O 1
ATOM 2857 N N . ARG A 1 393 ? -8.813 -14.106 -11.786 1.00 88.50 393 ARG A N 1
ATOM 2858 C CA . ARG A 1 393 ? -9.040 -12.866 -11.011 1.00 88.50 393 ARG A CA 1
ATOM 2859 C C . ARG A 1 393 ? -10.461 -12.351 -11.178 1.00 88.50 393 ARG A C 1
ATOM 2861 O O . ARG A 1 393 ? -10.725 -11.373 -11.879 1.00 88.50 393 ARG A O 1
ATOM 2868 N N . GLN A 1 394 ? -11.371 -13.062 -10.533 1.00 92.38 394 GLN A N 1
ATOM 2869 C CA . GLN A 1 394 ? -12.791 -12.756 -10.491 1.00 92.38 394 GLN A CA 1
ATOM 2870 C C . GLN A 1 394 ? -13.301 -12.925 -9.063 1.00 92.38 394 GLN A C 1
ATOM 2872 O O . GLN A 1 394 ? -12.775 -13.749 -8.323 1.00 92.38 394 GLN A O 1
ATOM 2877 N N . LEU A 1 395 ? -14.313 -12.147 -8.697 1.00 94.75 395 LEU A N 1
ATOM 2878 C CA . LEU A 1 395 ? -14.982 -12.186 -7.408 1.00 94.75 395 LEU A CA 1
ATOM 2879 C C . LEU A 1 395 ? -16.479 -11.941 -7.617 1.00 94.75 395 LEU A C 1
ATOM 2881 O O . LEU A 1 395 ? -16.863 -10.896 -8.142 1.00 94.75 395 LEU A O 1
ATOM 2885 N N . ASP A 1 396 ? -17.315 -12.886 -7.200 1.00 96.62 396 ASP A N 1
ATOM 2886 C CA . ASP A 1 396 ? -18.768 -12.727 -7.247 1.00 96.62 396 ASP A CA 1
ATOM 2887 C C . ASP A 1 396 ? -19.273 -12.145 -5.924 1.00 96.62 396 ASP A C 1
ATOM 2889 O O . ASP A 1 396 ? -18.855 -12.560 -4.840 1.00 96.62 396 ASP A O 1
ATOM 2893 N N . TYR A 1 397 ? -20.188 -11.182 -6.007 1.00 97.50 397 TYR A N 1
ATOM 2894 C CA . TYR A 1 397 ? -20.770 -10.521 -4.849 1.00 97.50 397 TYR A CA 1
ATOM 2895 C C . TYR A 1 397 ? -22.260 -10.253 -5.052 1.00 97.50 397 TYR A C 1
ATOM 2897 O O . TYR A 1 397 ? -22.679 -9.694 -6.064 1.00 97.50 397 TYR A O 1
ATOM 2905 N N . THR A 1 398 ? -23.072 -10.605 -4.057 1.00 97.75 398 THR A N 1
ATOM 2906 C CA . THR A 1 398 ? -24.483 -10.211 -4.015 1.00 97.75 398 THR A CA 1
ATOM 2907 C C . THR A 1 398 ? -24.609 -8.897 -3.261 1.00 97.75 398 THR A C 1
ATOM 2909 O O . THR A 1 398 ? -24.605 -8.891 -2.029 1.00 97.75 398 THR A O 1
ATOM 2912 N N . LYS A 1 399 ? -24.776 -7.797 -3.993 1.00 96.12 399 LYS A N 1
ATOM 2913 C CA . LYS A 1 399 ? -25.111 -6.496 -3.421 1.00 96.12 399 LYS A CA 1
ATOM 2914 C C . LYS A 1 399 ? -26.451 -6.574 -2.694 1.00 96.12 399 LYS A C 1
ATOM 2916 O O . LYS A 1 399 ? -27.435 -7.080 -3.238 1.00 96.12 399 LYS A O 1
ATOM 2921 N N . LYS A 1 400 ? -26.478 -6.108 -1.449 1.00 95.62 400 LYS A N 1
ATOM 2922 C CA . LYS A 1 400 ? -27.581 -6.285 -0.496 1.00 95.62 400 LYS A CA 1
ATOM 2923 C C . LYS A 1 400 ? -28.635 -5.200 -0.608 1.00 95.62 400 LYS A C 1
ATOM 2925 O O . LYS A 1 400 ? -29.821 -5.481 -0.406 1.00 95.62 400 LYS A O 1
ATOM 2930 N N . GLU A 1 401 ? -28.210 -3.992 -0.947 1.00 94.25 401 GLU A N 1
ATOM 2931 C CA . GLU A 1 401 ? -29.045 -2.802 -0.895 1.00 94.25 401 GLU A CA 1
ATOM 2932 C C . GLU A 1 401 ? -28.740 -1.851 -2.056 1.00 94.25 401 GLU A C 1
ATOM 2934 O O . GLU A 1 401 ? -27.584 -1.661 -2.443 1.00 94.25 401 GLU A O 1
ATOM 2939 N N . ASP A 1 402 ? -29.793 -1.266 -2.627 1.00 93.44 402 ASP A N 1
ATOM 2940 C CA . ASP A 1 402 ? -29.668 -0.172 -3.588 1.00 93.44 402 ASP A CA 1
ATOM 2941 C C . ASP A 1 402 ? -29.158 1.089 -2.881 1.00 93.44 402 ASP A C 1
ATOM 2943 O O . ASP A 1 402 ? -29.450 1.328 -1.714 1.00 93.44 402 ASP A O 1
ATOM 2947 N N . GLY A 1 403 ? -28.401 1.926 -3.586 1.00 90.06 403 GLY A N 1
ATOM 2948 C CA . GLY A 1 403 ? -27.935 3.207 -3.043 1.00 90.06 403 GLY A CA 1
ATOM 2949 C C . GLY A 1 403 ? -26.779 3.124 -2.037 1.00 90.06 403 GLY A C 1
ATOM 2950 O O . GLY A 1 403 ? -26.168 4.151 -1.767 1.00 90.06 403 GLY A O 1
ATOM 2951 N N . THR A 1 404 ? -26.411 1.939 -1.534 1.00 93.19 404 THR A N 1
ATOM 2952 C CA . THR A 1 404 ? -25.146 1.751 -0.802 1.00 93.19 404 THR A CA 1
ATOM 2953 C C . THR A 1 404 ? -23.958 1.747 -1.764 1.00 93.19 404 THR A C 1
ATOM 2955 O O . THR A 1 404 ? -24.084 1.444 -2.957 1.00 93.19 404 THR A O 1
ATOM 2958 N N . THR A 1 405 ? -22.776 2.029 -1.238 1.00 92.88 405 THR A N 1
ATOM 2959 C CA . THR A 1 405 ? -21.552 2.194 -2.019 1.00 92.88 405 THR A CA 1
ATOM 2960 C C . THR A 1 405 ? -20.707 0.930 -1.963 1.00 92.88 405 THR A C 1
ATOM 2962 O O . THR A 1 405 ? -20.648 0.265 -0.934 1.00 92.88 405 THR A O 1
ATOM 2965 N N . LEU A 1 406 ? -20.058 0.563 -3.069 1.00 94.69 406 LEU A N 1
ATOM 2966 C CA . LEU A 1 406 ? -19.091 -0.532 -3.084 1.00 94.69 406 LEU A CA 1
ATOM 2967 C C . LEU A 1 406 ? -17.670 0.027 -3.065 1.00 94.69 406 LEU A C 1
ATOM 2969 O O . LEU A 1 406 ? -17.313 0.851 -3.906 1.00 94.69 406 LEU A O 1
ATOM 2973 N N . ARG A 1 407 ? -16.841 -0.469 -2.148 1.00 94.56 407 ARG A N 1
ATOM 2974 C CA . ARG A 1 407 ? -15.388 -0.314 -2.199 1.00 94.56 407 ARG A CA 1
ATOM 2975 C C . ARG A 1 407 ? -14.782 -1.574 -2.786 1.00 94.56 407 ARG A C 1
ATOM 2977 O O . ARG A 1 407 ? -14.909 -2.656 -2.217 1.00 94.56 407 ARG A O 1
ATOM 2984 N N . LEU A 1 408 ? -14.085 -1.417 -3.902 1.00 95.62 408 LEU A N 1
ATOM 2985 C CA . LEU A 1 408 ? -13.284 -2.469 -4.510 1.00 95.62 408 LEU A CA 1
ATOM 2986 C C . LEU A 1 408 ? -11.834 -2.282 -4.082 1.00 95.62 408 LEU A C 1
ATOM 2988 O O . LEU A 1 408 ? -11.302 -1.183 -4.198 1.00 95.62 408 LEU A O 1
ATOM 2992 N N . THR A 1 409 ? -11.197 -3.343 -3.599 1.00 95.19 409 THR A N 1
ATOM 2993 C CA . THR A 1 409 ? -9.757 -3.378 -3.319 1.00 95.19 409 THR A CA 1
ATOM 2994 C C . THR A 1 409 ? -9.116 -4.448 -4.185 1.00 95.19 409 THR A C 1
ATOM 2996 O O . THR A 1 409 ? -9.574 -5.591 -4.192 1.00 95.19 409 THR A O 1
ATOM 2999 N N . VAL A 1 410 ? -8.046 -4.086 -4.889 1.00 93.12 410 VAL A N 1
ATOM 3000 C CA . VAL A 1 410 ? -7.182 -5.022 -5.613 1.00 93.12 410 VAL A CA 1
ATOM 3001 C C . VAL A 1 410 ? -5.777 -4.871 -5.057 1.00 93.12 410 VAL A C 1
ATOM 3003 O O . VAL A 1 410 ? -5.213 -3.782 -5.133 1.00 93.12 410 VAL A O 1
ATOM 3006 N N . ALA A 1 411 ? -5.226 -5.948 -4.508 1.00 92.38 411 ALA A N 1
ATOM 3007 C CA . ALA A 1 411 ? -3.823 -6.044 -4.136 1.00 92.38 411 ALA A CA 1
ATOM 3008 C C . ALA A 1 411 ? -3.189 -7.194 -4.919 1.00 92.38 411 ALA A C 1
ATOM 3010 O O . ALA A 1 411 ? -3.694 -8.316 -4.891 1.00 92.38 411 ALA A O 1
ATOM 3011 N N . ASP A 1 412 ? -2.139 -6.930 -5.686 1.00 90.00 412 ASP A N 1
ATOM 3012 C CA . ASP A 1 412 ? -1.526 -7.939 -6.554 1.00 90.00 412 ASP A CA 1
ATOM 3013 C C . ASP A 1 412 ? -0.116 -7.502 -6.982 1.00 90.00 412 ASP A C 1
ATOM 3015 O O . ASP A 1 412 ? 0.377 -6.464 -6.545 1.00 90.00 412 ASP A O 1
ATOM 3019 N N . THR A 1 413 ? 0.549 -8.269 -7.844 1.00 87.44 413 THR A N 1
ATOM 3020 C CA . THR A 1 413 ? 1.846 -7.901 -8.430 1.00 87.44 413 THR A CA 1
ATOM 3021 C C . THR A 1 413 ? 1.720 -7.644 -9.927 1.00 87.44 413 THR A C 1
ATOM 3023 O O . THR A 1 413 ? 1.248 -8.513 -10.663 1.00 87.44 413 THR A O 1
ATOM 3026 N N . PHE A 1 414 ? 2.225 -6.497 -10.396 1.00 83.12 414 PHE A N 1
ATOM 3027 C CA . PHE A 1 414 ? 2.528 -6.278 -11.815 1.00 83.12 414 PHE A CA 1
ATOM 3028 C C . PHE A 1 414 ? 3.972 -6.637 -12.101 1.00 83.12 414 PHE A C 1
ATOM 3030 O O . PHE A 1 414 ? 4.877 -6.071 -11.488 1.00 83.12 414 PHE A O 1
ATOM 3037 N N . ARG A 1 415 ? 4.181 -7.480 -13.107 1.00 82.12 415 ARG A N 1
ATOM 3038 C CA . ARG A 1 415 ? 5.449 -7.594 -13.816 1.00 82.12 415 ARG A CA 1
ATOM 3039 C C . ARG A 1 415 ? 5.375 -6.766 -15.088 1.00 82.12 415 ARG A C 1
ATOM 3041 O O . ARG A 1 415 ? 4.640 -7.152 -15.995 1.00 82.12 415 ARG A O 1
ATOM 3048 N N . VAL A 1 416 ? 6.139 -5.686 -15.163 1.00 74.50 416 VAL A N 1
ATOM 3049 C CA . VAL A 1 416 ? 6.125 -4.741 -16.283 1.00 74.50 416 VAL A CA 1
ATOM 3050 C C . VAL A 1 416 ? 7.363 -4.881 -17.143 1.00 74.50 416 VAL A C 1
ATOM 3052 O O . VAL A 1 416 ? 8.443 -5.222 -16.663 1.00 74.50 416 VAL A O 1
ATOM 3055 N N . ALA A 1 417 ? 7.151 -4.621 -18.436 1.00 66.62 417 ALA A N 1
ATOM 3056 C CA . ALA A 1 417 ? 8.199 -4.489 -19.427 1.00 66.62 417 ALA A CA 1
ATOM 3057 C C . ALA A 1 417 ? 9.152 -5.691 -19.492 1.00 66.62 417 ALA A C 1
ATOM 3059 O O . ALA A 1 417 ? 10.340 -5.478 -19.605 1.00 66.62 417 ALA A O 1
ATOM 3060 N N . ALA A 1 418 ? 8.652 -6.936 -19.470 1.00 73.69 418 ALA A N 1
ATOM 3061 C CA . ALA A 1 418 ? 9.472 -8.155 -19.513 1.00 73.69 418 ALA A CA 1
ATOM 3062 C C . ALA A 1 418 ? 10.480 -8.160 -20.686 1.00 73.69 418 ALA A C 1
ATOM 3064 O O . ALA A 1 418 ? 10.142 -8.546 -21.804 1.00 73.69 418 ALA A O 1
ATOM 3065 N N . ASN A 1 419 ? 11.717 -7.738 -20.413 1.00 75.75 419 ASN A N 1
ATOM 3066 C CA . ASN A 1 419 ? 12.794 -7.473 -21.375 1.00 75.75 419 ASN A CA 1
ATOM 3067 C C . ASN A 1 419 ? 12.497 -6.373 -22.414 1.00 75.75 419 ASN A C 1
ATOM 3069 O O . ASN A 1 419 ? 13.156 -6.307 -23.448 1.00 75.75 419 ASN A O 1
ATOM 3073 N N . LEU A 1 420 ? 11.525 -5.504 -22.148 1.00 79.12 420 LEU A N 1
ATOM 3074 C CA . LEU A 1 420 ? 11.162 -4.350 -22.972 1.00 79.12 420 LEU A CA 1
ATOM 3075 C C . LEU A 1 420 ? 11.482 -3.051 -22.227 1.00 79.12 420 LEU A C 1
ATOM 3077 O O . LEU A 1 420 ? 11.842 -3.074 -21.056 1.00 79.12 420 LEU A O 1
ATOM 3081 N N . ASN A 1 421 ? 11.377 -1.913 -22.906 1.00 84.75 421 ASN A N 1
ATOM 3082 C CA . ASN A 1 421 ? 11.594 -0.586 -22.331 1.00 84.75 421 ASN A CA 1
ATOM 3083 C C . ASN A 1 421 ? 10.545 0.376 -22.908 1.00 84.75 421 ASN A C 1
ATOM 3085 O O . ASN A 1 421 ? 10.190 0.225 -24.077 1.00 84.75 421 ASN A O 1
ATOM 3089 N N . ALA A 1 422 ? 10.062 1.347 -22.125 1.00 85.81 422 ALA A N 1
ATOM 3090 C CA . ALA A 1 422 ? 9.069 2.338 -22.563 1.00 85.81 422 ALA A CA 1
ATOM 3091 C C . ALA A 1 422 ? 7.749 1.741 -23.089 1.00 85.81 422 ALA A C 1
ATOM 3093 O O . ALA A 1 422 ? 7.280 2.076 -24.179 1.00 85.81 422 ALA A O 1
ATOM 3094 N N . VAL A 1 423 ? 7.117 0.869 -22.302 1.00 84.44 423 VAL A N 1
ATOM 3095 C CA . VAL A 1 423 ? 5.840 0.235 -22.665 1.00 84.44 423 VAL A CA 1
ATOM 3096 C C . VAL A 1 423 ? 4.751 0.484 -21.632 1.00 84.44 423 VAL A C 1
ATOM 3098 O O . VAL A 1 423 ? 5.009 0.471 -20.431 1.00 84.44 423 VAL A O 1
ATOM 3101 N N . TRP A 1 424 ? 3.524 0.691 -22.114 1.00 86.75 424 TRP A N 1
ATOM 3102 C CA . TRP A 1 424 ? 2.349 0.941 -21.282 1.00 86.75 424 TRP A CA 1
ATOM 3103 C C . TRP A 1 424 ? 1.532 -0.315 -21.046 1.00 86.75 424 TRP A C 1
ATOM 3105 O O . TRP A 1 424 ? 1.340 -1.139 -21.943 1.00 86.75 424 TRP A O 1
ATOM 3115 N N . GLN A 1 425 ? 1.030 -0.437 -19.824 1.00 87.12 425 GLN A N 1
ATOM 3116 C CA . GLN A 1 425 ? 0.207 -1.549 -19.380 1.00 87.12 425 GLN A CA 1
ATOM 3117 C C . GLN A 1 425 ? -0.876 -1.037 -18.449 1.00 87.12 425 GLN A C 1
ATOM 3119 O O . GLN A 1 425 ? -0.647 -0.124 -17.657 1.00 87.12 425 GLN A O 1
ATOM 3124 N N . TYR A 1 426 ? -2.054 -1.636 -18.537 1.00 88.62 426 TYR A N 1
ATOM 3125 C CA . TYR A 1 426 ? -3.243 -1.140 -17.866 1.00 88.62 426 TYR A CA 1
ATOM 3126 C C . TYR A 1 426 ? -4.024 -2.274 -17.237 1.00 88.62 426 TYR A C 1
ATOM 3128 O O . TYR A 1 426 ? -4.174 -3.336 -17.847 1.00 88.62 426 TYR A O 1
ATOM 3136 N N . LEU A 1 427 ? -4.572 -2.012 -16.054 1.00 90.19 427 LEU A N 1
ATOM 3137 C CA . LEU A 1 427 ? -5.599 -2.836 -15.440 1.00 90.19 427 LEU A CA 1
ATOM 3138 C C . LEU A 1 427 ? -6.863 -2.038 -15.192 1.00 90.19 427 LEU A C 1
ATOM 3140 O O . LEU A 1 427 ? -6.850 -0.824 -14.989 1.00 90.19 427 LEU A O 1
ATOM 3144 N N . GLU A 1 428 ? -7.966 -2.766 -15.212 1.00 92.38 428 GLU A N 1
ATOM 3145 C CA . GLU A 1 428 ? -9.289 -2.238 -14.950 1.00 92.38 428 GLU A CA 1
ATOM 3146 C C . GLU A 1 428 ? -10.134 -3.304 -14.274 1.00 92.38 428 GLU A C 1
ATOM 3148 O O . GLU A 1 428 ? -10.131 -4.458 -14.696 1.00 92.38 428 GLU A O 1
ATOM 3153 N N . VAL A 1 429 ? -10.894 -2.926 -13.250 1.00 94.56 429 VAL A N 1
ATOM 3154 C CA . VAL A 1 429 ? -11.963 -3.795 -12.758 1.00 94.56 429 VAL A CA 1
ATOM 3155 C C . VAL A 1 429 ? -13.212 -3.555 -13.603 1.00 94.56 429 VAL A C 1
ATOM 3157 O O . VAL A 1 429 ? -13.636 -2.414 -13.801 1.00 94.56 429 VAL A O 1
ATOM 3160 N N . ARG A 1 430 ? -13.802 -4.641 -14.098 1.00 95.62 430 ARG A N 1
ATOM 3161 C CA . ARG A 1 430 ? -15.083 -4.654 -14.808 1.00 95.62 430 ARG A CA 1
ATOM 3162 C C . ARG A 1 430 ? -16.147 -5.324 -13.964 1.00 95.62 430 ARG A C 1
ATOM 3164 O O . ARG A 1 430 ? -15.845 -6.255 -13.221 1.00 95.62 430 ARG A O 1
ATOM 3171 N N . MET A 1 431 ? -17.378 -4.859 -14.123 1.00 96.44 431 MET A N 1
ATOM 3172 C CA . MET A 1 431 ? -18.556 -5.415 -13.469 1.00 96.44 431 MET A CA 1
ATOM 3173 C C . MET A 1 431 ? -19.427 -6.066 -14.538 1.00 96.44 431 MET A C 1
ATOM 3175 O O . MET A 1 431 ? -19.718 -5.446 -15.560 1.00 96.44 431 MET A O 1
ATOM 3179 N N . ASP A 1 432 ? -19.781 -7.331 -14.336 1.00 96.12 432 ASP A N 1
ATOM 3180 C CA . ASP A 1 432 ? -20.618 -8.127 -15.242 1.00 96.12 432 ASP A CA 1
ATOM 3181 C C . ASP A 1 432 ? -20.078 -8.157 -16.686 1.00 96.12 432 ASP A C 1
ATOM 3183 O O . ASP A 1 432 ? -20.812 -8.125 -17.671 1.00 96.12 432 ASP A O 1
ATOM 3187 N N . GLY A 1 433 ? -18.745 -8.173 -16.813 1.00 92.94 433 GLY A N 1
ATOM 3188 C CA . GLY A 1 433 ? -18.024 -8.154 -18.091 1.00 92.94 433 GLY A CA 1
ATOM 3189 C C . GLY A 1 433 ? -17.940 -6.783 -18.778 1.00 92.94 433 GLY A C 1
ATOM 3190 O O . GLY A 1 433 ? -17.203 -6.643 -19.757 1.00 92.94 433 GLY A O 1
ATOM 3191 N N . ALA A 1 434 ? -18.624 -5.760 -18.260 1.00 93.62 434 ALA A N 1
ATOM 3192 C CA . ALA A 1 434 ? -18.658 -4.413 -18.818 1.00 93.62 434 ALA A CA 1
ATOM 3193 C C . ALA A 1 434 ? -17.785 -3.423 -18.029 1.00 93.62 434 ALA A C 1
ATOM 3195 O O . ALA A 1 434 ? -17.487 -3.605 -16.846 1.00 93.62 434 ALA A O 1
ATOM 3196 N N . MET A 1 435 ? -17.372 -2.340 -18.693 1.00 91.75 435 MET A N 1
ATOM 3197 C CA . MET A 1 435 ? -16.714 -1.231 -17.999 1.00 91.75 435 MET A CA 1
ATOM 3198 C C . MET A 1 435 ? -17.699 -0.590 -17.017 1.00 91.75 435 MET A C 1
ATOM 3200 O O . MET A 1 435 ? -18.844 -0.314 -17.376 1.00 91.75 435 MET A O 1
ATOM 3204 N N . MET A 1 436 ? -17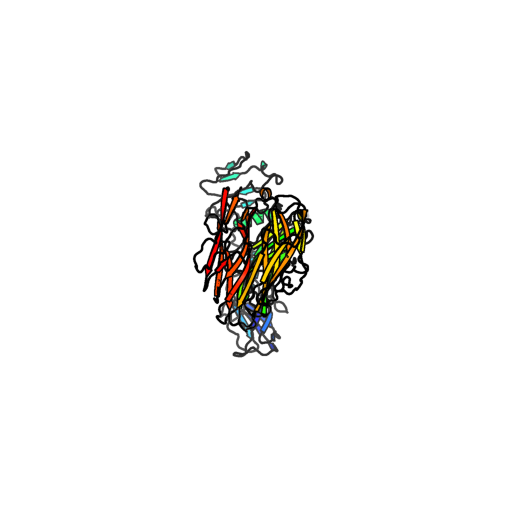.247 -0.315 -15.796 1.00 90.00 436 MET A N 1
ATOM 3205 C CA . MET A 1 436 ? -18.061 0.403 -14.816 1.00 90.00 436 MET A CA 1
ATOM 3206 C C . MET A 1 436 ? -18.216 1.885 -15.206 1.00 90.00 436 MET A C 1
ATOM 3208 O O . MET A 1 436 ? -17.271 2.454 -15.762 1.00 90.00 436 MET A O 1
ATOM 3212 N N . PRO A 1 437 ? -19.352 2.541 -14.877 1.00 81.31 437 PRO A N 1
ATOM 3213 C CA . PRO A 1 437 ? -19.553 3.969 -15.148 1.00 81.31 437 PRO A CA 1
ATOM 3214 C C . PRO A 1 437 ? -18.441 4.845 -14.560 1.00 81.31 437 PRO A C 1
ATOM 3216 O O . PRO A 1 437 ? -17.943 5.754 -15.220 1.00 81.31 437 PRO A O 1
ATOM 3219 N N . GLN A 1 438 ? -18.015 4.521 -13.336 1.00 84.38 438 GLN A N 1
ATOM 3220 C CA . GLN A 1 438 ? -16.789 5.028 -12.730 1.00 84.38 438 GLN A CA 1
ATOM 3221 C C . GLN A 1 438 ? -15.695 3.979 -12.931 1.00 84.38 438 GLN A C 1
ATOM 3223 O O . GLN A 1 438 ? -15.704 2.922 -12.297 1.00 84.38 438 GLN A O 1
ATOM 3228 N N . ARG A 1 439 ? -14.780 4.235 -13.868 1.00 87.19 439 ARG A N 1
ATOM 3229 C CA . ARG A 1 439 ? -13.741 3.267 -14.237 1.00 87.19 439 ARG A CA 1
ATOM 3230 C C . ARG A 1 439 ? -12.744 3.096 -13.092 1.00 87.19 439 ARG A C 1
ATOM 3232 O O . ARG A 1 439 ? -11.982 4.011 -12.808 1.00 87.19 439 ARG A O 1
ATOM 3239 N N . CYS A 1 440 ? -12.682 1.905 -12.505 1.00 90.19 440 CYS A N 1
ATOM 3240 C CA . CYS A 1 440 ? -11.598 1.511 -11.605 1.00 90.19 440 CYS A CA 1
ATOM 3241 C C . CYS A 1 440 ? -10.382 1.086 -12.437 1.00 90.19 440 CYS A C 1
ATOM 3243 O O . CYS A 1 440 ? -10.206 -0.099 -12.710 1.00 90.19 440 CYS A O 1
ATOM 3245 N N . TYR A 1 441 ? -9.617 2.063 -12.923 1.00 89.69 441 TYR A N 1
ATOM 3246 C CA . TYR A 1 441 ? -8.590 1.892 -13.954 1.00 89.69 441 TYR A CA 1
ATOM 3247 C C . TYR A 1 441 ? -7.242 2.442 -13.496 1.00 89.69 441 TYR A C 1
ATOM 3249 O O . TYR A 1 441 ? -7.190 3.512 -12.897 1.00 89.69 441 TYR A O 1
ATOM 3257 N N . PHE A 1 442 ? -6.151 1.747 -13.803 1.00 89.19 442 PHE A N 1
ATOM 3258 C CA . PHE A 1 442 ? -4.804 2.172 -13.435 1.00 89.19 442 PHE A CA 1
ATOM 3259 C C . PHE A 1 442 ? -3.770 1.653 -14.429 1.00 89.19 442 PHE A C 1
ATOM 3261 O O . PHE A 1 442 ? -3.856 0.541 -14.948 1.00 89.19 442 PHE A O 1
ATOM 3268 N N . GLY A 1 443 ? -2.803 2.512 -14.720 1.00 88.00 443 GLY A N 1
ATOM 3269 C CA . GLY A 1 443 ? -1.770 2.307 -15.712 1.00 88.00 443 GLY A CA 1
ATOM 3270 C C . GLY A 1 443 ? -0.387 2.331 -15.103 1.00 88.00 443 GLY A C 1
ATOM 3271 O O . GLY A 1 443 ? -0.129 3.011 -14.105 1.00 88.00 443 GLY A O 1
ATOM 3272 N N . ARG A 1 444 ? 0.503 1.602 -15.760 1.00 88.44 444 ARG A N 1
ATOM 3273 C CA . ARG A 1 444 ? 1.910 1.534 -15.435 1.00 88.44 444 ARG A CA 1
ATOM 3274 C C . ARG A 1 444 ? 2.762 1.651 -16.692 1.00 88.44 444 ARG A C 1
ATOM 3276 O O . ARG A 1 444 ? 2.390 1.151 -17.753 1.00 88.44 444 ARG A O 1
ATOM 3283 N N . TYR A 1 445 ? 3.896 2.315 -16.535 1.00 87.56 445 TYR A N 1
ATOM 3284 C CA . TYR A 1 445 ? 4.913 2.497 -17.553 1.00 87.56 445 TYR A CA 1
ATOM 3285 C C . TYR A 1 445 ? 6.264 2.610 -16.878 1.00 87.56 445 TYR A C 1
ATOM 3287 O O . TYR A 1 445 ? 6.397 3.360 -15.914 1.00 87.56 445 TYR A O 1
ATOM 3295 N N . ASP A 1 446 ? 7.250 1.904 -17.409 1.00 84.25 446 ASP A N 1
ATOM 3296 C CA . ASP A 1 446 ? 8.621 2.005 -16.940 1.00 84.25 446 ASP A CA 1
ATOM 3297 C C . ASP A 1 446 ? 9.549 2.245 -18.136 1.00 84.25 446 ASP A C 1
ATOM 3299 O O . ASP A 1 446 ? 9.526 1.514 -19.136 1.00 84.25 446 ASP A O 1
ATOM 3303 N N . HIS A 1 447 ? 10.374 3.282 -18.027 1.00 86.12 447 HIS A N 1
ATOM 3304 C CA . HIS A 1 447 ? 11.422 3.603 -18.982 1.00 86.12 447 HIS A CA 1
ATOM 3305 C C . HIS A 1 447 ? 12.732 3.907 -18.262 1.00 86.12 447 HIS A C 1
ATOM 3307 O O . HIS A 1 447 ? 12.826 4.831 -17.454 1.00 86.12 447 HIS A O 1
ATOM 3313 N N . VAL A 1 448 ? 13.764 3.145 -18.614 1.00 84.94 448 VAL A N 1
ATOM 3314 C CA . VAL A 1 448 ? 15.133 3.332 -18.132 1.00 84.94 448 VAL A CA 1
ATOM 3315 C C . VAL A 1 448 ? 16.007 3.696 -19.320 1.00 84.94 448 VAL A C 1
ATOM 3317 O O . VAL A 1 448 ? 16.259 2.858 -20.191 1.00 84.94 448 VAL A O 1
ATOM 3320 N N . GLY A 1 449 ? 16.478 4.942 -19.378 1.00 79.94 449 GLY A N 1
ATOM 3321 C CA . GLY A 1 449 ? 17.384 5.386 -20.432 1.00 79.94 449 GLY A CA 1
ATOM 3322 C C . GLY A 1 449 ? 18.647 4.517 -20.503 1.00 79.94 449 GLY A C 1
ATOM 3323 O O . GLY A 1 449 ? 19.104 3.958 -19.512 1.00 79.94 449 GLY A O 1
ATOM 3324 N N . GLY A 1 450 ? 19.218 4.352 -21.695 1.00 75.81 450 GLY A N 1
ATOM 3325 C CA . GLY A 1 450 ? 20.443 3.558 -21.874 1.00 75.81 450 GLY A CA 1
ATOM 3326 C C . GLY A 1 450 ? 20.304 2.044 -21.642 1.00 75.81 450 GLY A C 1
ATOM 3327 O O . GLY A 1 450 ? 21.268 1.324 -21.889 1.00 75.81 450 GLY A O 1
ATOM 3328 N N . SER A 1 451 ? 19.134 1.541 -21.232 1.00 77.69 451 SER A N 1
ATOM 3329 C CA . SER A 1 451 ? 18.851 0.106 -21.149 1.00 77.69 451 SER A CA 1
ATOM 3330 C C . SER A 1 451 ? 18.152 -0.407 -22.412 1.00 77.69 451 SER A C 1
ATOM 3332 O O . SER A 1 451 ? 17.254 0.244 -22.952 1.00 77.69 451 SER A O 1
ATOM 3334 N N . SER A 1 452 ? 18.524 -1.610 -22.861 1.00 75.06 452 SER A N 1
ATOM 3335 C CA . SER A 1 452 ? 17.824 -2.341 -23.929 1.00 75.06 452 SER A CA 1
ATOM 3336 C C . SER A 1 452 ? 16.540 -3.030 -23.448 1.00 75.06 452 SER A C 1
ATOM 3338 O O . SER A 1 452 ? 15.726 -3.432 -24.274 1.00 75.06 452 SER A O 1
ATOM 3340 N N . GLY A 1 453 ? 16.333 -3.132 -22.130 1.00 80.50 453 GLY A N 1
ATOM 3341 C CA . GLY A 1 453 ? 15.101 -3.635 -21.524 1.00 80.50 453 GLY A CA 1
ATOM 3342 C C . GLY A 1 453 ? 15.193 -3.776 -20.006 1.00 80.50 453 GLY A C 1
ATOM 3343 O O . GLY A 1 453 ? 16.276 -3.708 -19.417 1.00 80.50 453 GLY A O 1
ATOM 3344 N N . VAL A 1 454 ? 14.048 -3.937 -19.357 1.00 79.25 454 VAL A N 1
ATOM 3345 C CA . VAL A 1 454 ? 13.936 -4.065 -17.899 1.00 79.25 454 VAL A CA 1
ATOM 3346 C C . VAL A 1 454 ? 13.108 -5.293 -17.521 1.00 79.25 454 VAL A C 1
ATOM 3348 O O . VAL A 1 454 ? 12.609 -5.992 -18.390 1.00 79.25 454 VAL A O 1
ATOM 3351 N N . ASP A 1 455 ? 13.017 -5.643 -16.244 1.00 82.31 455 ASP A N 1
ATOM 3352 C CA . ASP A 1 455 ? 12.042 -6.626 -15.758 1.00 82.31 455 ASP A CA 1
ATOM 3353 C C . ASP A 1 455 ? 11.677 -6.285 -14.315 1.00 82.31 455 ASP A C 1
ATOM 3355 O O . ASP A 1 455 ? 12.390 -6.626 -13.369 1.00 82.31 455 ASP A O 1
ATOM 3359 N N . PHE A 1 456 ? 10.580 -5.554 -14.149 1.00 82.81 456 PHE A N 1
ATOM 3360 C CA . PHE A 1 456 ? 10.185 -4.997 -12.862 1.00 82.81 456 PHE A CA 1
ATOM 3361 C C . PHE A 1 456 ? 8.957 -5.686 -12.328 1.00 82.81 456 PHE A C 1
ATOM 3363 O O . PHE A 1 456 ? 7.946 -5.761 -13.015 1.00 82.81 456 PHE A O 1
ATOM 3370 N N . HIS A 1 457 ? 9.027 -6.176 -11.092 1.00 85.50 457 HIS A N 1
ATOM 3371 C CA . HIS A 1 457 ? 7.880 -6.776 -10.422 1.00 85.50 457 HIS A CA 1
ATOM 3372 C C . HIS A 1 457 ? 7.576 -5.926 -9.203 1.00 85.50 457 HIS A C 1
ATOM 3374 O O . HIS A 1 457 ? 8.415 -5.843 -8.308 1.00 85.50 457 HIS A O 1
ATOM 3380 N N . HIS A 1 458 ? 6.417 -5.273 -9.176 1.00 83.38 458 HIS A N 1
ATOM 3381 C CA . HIS A 1 458 ? 6.027 -4.479 -8.017 1.00 83.38 458 HIS A CA 1
ATOM 3382 C C . HIS A 1 458 ? 4.650 -4.880 -7.523 1.00 83.38 458 HIS A C 1
ATOM 3384 O O . HIS A 1 458 ? 3.733 -5.069 -8.336 1.00 83.38 458 HIS A O 1
ATOM 3390 N N . PRO A 1 459 ? 4.496 -4.958 -6.198 1.00 88.12 459 PRO A N 1
ATOM 3391 C CA . PRO A 1 459 ? 3.191 -5.047 -5.603 1.00 88.12 459 PRO A CA 1
ATOM 3392 C C . PRO A 1 459 ? 2.484 -3.709 -5.779 1.00 88.12 459 PRO A C 1
ATOM 3394 O O . PRO A 1 459 ? 3.103 -2.644 -5.821 1.00 88.12 459 PRO A O 1
ATOM 3397 N N . PHE A 1 460 ? 1.172 -3.767 -5.886 1.00 87.94 460 PHE A N 1
ATOM 3398 C CA . PHE A 1 460 ? 0.336 -2.587 -5.845 1.00 87.94 460 PHE A CA 1
ATOM 3399 C C . PHE A 1 460 ? -0.892 -2.888 -5.013 1.00 87.94 460 PHE A C 1
ATOM 3401 O O . PHE A 1 460 ? -1.351 -4.027 -4.927 1.00 87.94 460 PHE A O 1
ATOM 3408 N N . VAL A 1 461 ? -1.457 -1.815 -4.483 1.00 91.69 461 VAL A N 1
ATOM 3409 C CA . VAL A 1 461 ? -2.828 -1.780 -4.005 1.00 91.69 461 VAL A CA 1
ATOM 3410 C C . VAL A 1 461 ? -3.541 -0.709 -4.809 1.00 91.69 461 VAL A C 1
ATOM 3412 O O . VAL A 1 461 ? -2.983 0.347 -5.101 1.00 91.69 461 VAL A O 1
ATOM 3415 N N . THR A 1 462 ? -4.780 -0.971 -5.183 1.00 91.44 462 THR A N 1
ATOM 3416 C CA . THR A 1 462 ? -5.692 0.068 -5.639 1.00 91.44 462 THR A CA 1
ATOM 3417 C C . THR A 1 462 ? -7.020 -0.101 -4.936 1.00 91.44 462 THR A C 1
ATOM 3419 O O . THR A 1 462 ? -7.501 -1.224 -4.751 1.00 91.44 462 THR A O 1
ATOM 3422 N N . GLN A 1 463 ? -7.611 1.028 -4.565 1.00 93.56 463 GLN A N 1
ATOM 3423 C CA . GLN A 1 463 ? -8.975 1.090 -4.079 1.00 93.56 463 GLN A CA 1
ATOM 3424 C C . GLN A 1 463 ? -9.815 1.967 -4.997 1.00 93.56 463 GLN A C 1
ATOM 3426 O O . GLN A 1 463 ? -9.361 3.007 -5.469 1.00 93.56 463 GLN A O 1
ATOM 3431 N N . CYS A 1 464 ? -11.049 1.537 -5.235 1.00 93.62 464 CYS A N 1
ATOM 3432 C CA . CYS A 1 464 ? -12.011 2.251 -6.059 1.00 93.62 464 CYS A CA 1
ATOM 3433 C C . CYS A 1 464 ? -13.365 2.299 -5.362 1.00 93.62 464 CYS A C 1
ATOM 3435 O O . CYS A 1 464 ? -13.774 1.319 -4.736 1.00 93.62 464 CYS A O 1
ATOM 3437 N N . ILE A 1 465 ? -14.072 3.416 -5.521 1.00 93.06 465 ILE A N 1
ATOM 3438 C CA . ILE A 1 465 ? -15.437 3.587 -5.036 1.00 93.06 465 ILE A CA 1
ATOM 3439 C C . ILE A 1 465 ? -16.410 3.510 -6.215 1.00 93.06 465 ILE A C 1
ATOM 3441 O O . ILE A 1 465 ? -16.279 4.214 -7.217 1.00 93.06 465 ILE A O 1
ATOM 3445 N N . VAL A 1 466 ? -17.398 2.630 -6.102 1.00 91.62 466 VAL A N 1
ATOM 3446 C CA . VAL A 1 466 ? -18.412 2.414 -7.132 1.00 91.62 466 VAL A CA 1
ATOM 3447 C C . VAL A 1 466 ? -19.783 2.664 -6.523 1.00 91.62 466 VAL A C 1
ATOM 3449 O O . VAL A 1 466 ? -20.214 1.969 -5.602 1.00 91.62 466 VAL A O 1
ATOM 3452 N N . THR A 1 467 ? -20.465 3.674 -7.049 1.00 91.69 467 THR A N 1
ATOM 3453 C CA . THR A 1 467 ? -21.814 4.077 -6.643 1.00 91.69 467 THR A CA 1
ATOM 3454 C C . THR A 1 467 ? -22.828 3.733 -7.730 1.00 91.69 467 THR A C 1
ATOM 3456 O O . THR A 1 467 ? -22.465 3.412 -8.863 1.00 91.69 467 THR A O 1
ATOM 3459 N N . GLY A 1 468 ? -24.118 3.768 -7.385 1.00 90.50 468 GLY A N 1
ATOM 3460 C CA . GLY A 1 468 ? -25.199 3.534 -8.352 1.00 90.50 468 GLY A CA 1
ATOM 3461 C C . GLY A 1 468 ? -25.297 2.095 -8.870 1.00 90.50 468 GLY A C 1
ATOM 3462 O O . GLY A 1 468 ? -25.936 1.859 -9.891 1.00 90.50 468 GLY A O 1
ATOM 3463 N N . VAL A 1 469 ? -24.672 1.133 -8.185 1.00 92.44 469 VAL A N 1
ATOM 3464 C CA . VAL A 1 469 ? -24.834 -0.296 -8.483 1.00 92.44 469 VAL A CA 1
ATOM 3465 C C . VAL A 1 469 ? -26.189 -0.753 -7.940 1.00 92.44 469 VAL A C 1
ATOM 3467 O O . VAL A 1 469 ? -26.541 -0.427 -6.806 1.00 92.44 469 VAL A O 1
ATOM 3470 N N . SER A 1 470 ? -26.958 -1.489 -8.737 1.00 94.12 470 SER A N 1
ATOM 3471 C CA . SER A 1 470 ? -28.245 -2.050 -8.316 1.00 94.12 470 SER A CA 1
ATOM 3472 C C . SER A 1 470 ? -28.059 -3.208 -7.342 1.00 94.12 470 SER A C 1
ATOM 3474 O O . SER A 1 470 ? -27.110 -3.970 -7.466 1.00 94.12 470 SER A O 1
ATOM 3476 N N . LYS A 1 471 ? -28.990 -3.421 -6.421 1.00 97.25 471 LYS A N 1
ATOM 3477 C CA . LYS A 1 471 ? -29.068 -4.646 -5.627 1.00 97.25 471 LYS A CA 1
ATOM 3478 C C . LYS A 1 471 ? -29.134 -5.872 -6.545 1.00 97.25 471 LYS A C 1
ATOM 3480 O O . LYS A 1 471 ? -29.935 -5.912 -7.477 1.00 97.25 471 LYS A O 1
ATOM 3485 N N . GLY A 1 472 ? -28.358 -6.908 -6.236 1.00 97.38 472 GLY A N 1
ATOM 3486 C CA . GLY A 1 472 ? -28.327 -8.129 -7.037 1.00 97.38 472 GLY A CA 1
ATOM 3487 C C . GLY A 1 472 ? -26.961 -8.795 -7.072 1.00 97.38 472 GLY A C 1
ATOM 3488 O O . GLY A 1 472 ? -26.029 -8.386 -6.384 1.00 97.38 472 GLY A O 1
ATOM 3489 N N . ASN A 1 473 ? -26.864 -9.865 -7.856 1.00 98.00 473 ASN A N 1
ATOM 3490 C CA . ASN A 1 473 ? -25.605 -10.565 -8.075 1.00 98.00 473 ASN A CA 1
ATOM 3491 C C . ASN A 1 473 ? -24.782 -9.816 -9.115 1.00 98.00 473 ASN A C 1
ATOM 3493 O O . ASN A 1 473 ? -25.288 -9.534 -10.199 1.00 98.00 473 ASN A O 1
ATOM 3497 N N . HIS A 1 474 ? -23.521 -9.572 -8.783 1.00 97.38 474 HIS A N 1
ATOM 3498 C CA . HIS A 1 474 ? -22.548 -8.963 -9.669 1.00 97.38 474 HIS A CA 1
ATOM 3499 C C . HIS A 1 474 ? -21.255 -9.760 -9.662 1.00 97.38 474 HIS A C 1
ATOM 3501 O O . HIS A 1 474 ? -20.822 -10.273 -8.627 1.00 97.38 474 HIS A O 1
ATOM 3507 N N . THR A 1 475 ? -20.619 -9.809 -10.819 1.00 97.50 475 THR A N 1
ATOM 3508 C CA . THR A 1 475 ? -19.305 -10.404 -11.001 1.00 97.50 475 THR A CA 1
ATOM 3509 C C . THR A 1 475 ? -18.289 -9.298 -11.244 1.00 97.50 475 THR A C 1
ATOM 3511 O O . THR A 1 475 ? -18.380 -8.562 -12.226 1.00 97.50 475 THR A O 1
ATOM 3514 N N . PHE A 1 476 ? -17.283 -9.205 -10.379 1.00 96.56 476 PHE A N 1
ATOM 3515 C CA . PHE A 1 476 ? -16.160 -8.286 -10.535 1.00 96.56 476 PHE A CA 1
ATOM 3516 C C . PHE A 1 476 ? -14.963 -9.037 -11.095 1.00 96.56 476 PHE A C 1
ATOM 3518 O O . PHE A 1 476 ? -14.460 -9.969 -10.473 1.00 96.56 476 PHE A O 1
ATOM 3525 N N . THR A 1 477 ? -14.476 -8.626 -12.260 1.00 95.12 477 THR A N 1
ATOM 3526 C CA . THR A 1 477 ? -13.338 -9.267 -12.928 1.00 95.12 477 THR A CA 1
ATOM 3527 C C . THR A 1 477 ? -12.232 -8.248 -13.135 1.00 95.12 477 THR A C 1
ATOM 3529 O O . THR A 1 477 ? -12.494 -7.132 -13.583 1.00 95.12 477 THR A O 1
ATOM 3532 N N . LEU A 1 478 ? -10.988 -8.624 -12.850 1.00 92.75 478 LEU A N 1
ATOM 3533 C CA . LEU A 1 478 ? -9.822 -7.828 -13.219 1.00 92.75 478 LEU A CA 1
ATOM 3534 C C . LEU A 1 478 ? -9.507 -8.063 -14.699 1.00 92.75 478 LEU A C 1
ATOM 3536 O O . LEU A 1 478 ? -9.369 -9.201 -15.140 1.00 92.75 478 LEU A O 1
ATOM 3540 N N . TRP A 1 479 ? -9.392 -6.991 -15.470 1.00 91.62 479 TRP A N 1
ATOM 3541 C CA . TRP A 1 479 ? -9.049 -6.990 -16.888 1.00 91.62 479 TRP A CA 1
ATOM 3542 C C . TRP A 1 479 ? -7.708 -6.309 -17.109 1.00 91.62 479 TRP A C 1
ATOM 3544 O O . TRP A 1 479 ? -7.298 -5.460 -16.319 1.00 91.62 479 TRP A O 1
ATOM 3554 N N . ARG A 1 480 ? -7.035 -6.678 -18.200 1.00 88.31 480 ARG A N 1
ATOM 3555 C CA . ARG A 1 480 ? -5.718 -6.162 -18.576 1.00 88.31 480 ARG A CA 1
ATOM 3556 C C . ARG A 1 480 ? -5.619 -5.801 -20.052 1.00 88.31 480 ARG A C 1
ATOM 3558 O O . ARG A 1 480 ? -6.282 -6.429 -20.876 1.00 88.31 480 ARG A O 1
ATOM 3565 N N . SER A 1 481 ? -4.753 -4.842 -20.367 1.00 88.12 481 SER A N 1
ATOM 3566 C CA . SER A 1 481 ? -4.358 -4.454 -21.728 1.00 88.12 481 SER A CA 1
ATOM 3567 C C . SER A 1 481 ? -2.919 -3.935 -21.736 1.00 88.12 481 SER A C 1
ATOM 3569 O O . SER A 1 481 ? -2.443 -3.433 -20.718 1.00 88.12 481 SER A O 1
ATOM 3571 N N . ALA A 1 482 ? -2.235 -4.021 -22.876 1.00 86.44 482 ALA A N 1
ATOM 3572 C CA . ALA A 1 482 ? -0.894 -3.465 -23.062 1.00 86.44 482 ALA A CA 1
ATOM 3573 C C . ALA A 1 482 ? -0.754 -2.718 -24.394 1.00 86.44 482 ALA A C 1
ATOM 3575 O O . ALA A 1 482 ? -1.490 -2.976 -25.339 1.00 86.44 482 ALA A O 1
ATOM 3576 N N . GLU A 1 483 ? 0.221 -1.820 -24.486 1.00 85.31 483 GLU A N 1
ATOM 3577 C CA . GLU A 1 483 ? 0.581 -1.100 -25.712 1.00 85.31 483 GLU A CA 1
ATOM 3578 C C . GLU A 1 483 ? 2.076 -1.279 -26.032 1.00 85.31 483 GLU A C 1
ATOM 3580 O O . GLU A 1 483 ? 2.841 -1.844 -25.246 1.00 85.31 483 GLU A O 1
ATOM 3585 N N . GLY A 1 484 ? 2.510 -0.827 -27.215 1.00 77.25 484 GLY A N 1
ATOM 3586 C CA . GLY A 1 484 ? 3.932 -0.830 -27.590 1.00 77.25 484 GLY A CA 1
ATOM 3587 C C . GLY A 1 484 ? 4.546 -2.223 -27.785 1.00 77.25 484 GLY A C 1
ATOM 3588 O O . GLY A 1 484 ? 5.745 -2.392 -27.591 1.00 77.25 484 GLY A O 1
ATOM 3589 N N . GLY A 1 485 ? 3.736 -3.232 -28.136 1.00 72.75 485 GLY A N 1
ATOM 3590 C CA . GLY A 1 485 ? 4.200 -4.615 -28.336 1.00 72.75 485 GLY A CA 1
ATOM 3591 C C . GLY A 1 485 ? 4.517 -5.367 -27.038 1.00 72.75 485 GLY A C 1
ATOM 3592 O O . GLY A 1 485 ? 5.194 -6.391 -27.075 1.00 72.75 485 GLY A O 1
ATOM 3593 N N . SER A 1 486 ? 4.053 -4.860 -25.893 1.00 70.25 486 SER A N 1
ATOM 3594 C CA . SER A 1 486 ? 4.368 -5.423 -24.586 1.00 70.25 486 SER A CA 1
ATOM 3595 C C . SER A 1 486 ? 3.506 -6.610 -24.180 1.00 70.25 486 SER A C 1
ATOM 3597 O O . SER A 1 486 ? 2.302 -6.642 -24.419 1.00 70.25 486 SER A O 1
ATOM 3599 N N . THR A 1 487 ? 4.129 -7.538 -23.456 1.00 68.31 487 THR A N 1
ATOM 3600 C CA . THR A 1 487 ? 3.447 -8.486 -22.579 1.00 68.31 487 THR A CA 1
ATOM 3601 C C . THR A 1 487 ? 3.762 -8.115 -21.136 1.00 68.31 487 THR A C 1
ATOM 3603 O O . THR A 1 487 ? 4.936 -8.068 -20.757 1.00 68.31 487 THR A O 1
ATOM 3606 N N . ALA A 1 488 ? 2.745 -7.914 -20.307 1.00 63.88 488 ALA A N 1
ATOM 3607 C CA . ALA A 1 488 ? 2.932 -7.994 -18.867 1.00 63.88 488 ALA A CA 1
ATOM 3608 C C . ALA A 1 488 ? 2.147 -9.099 -18.235 1.00 63.88 488 ALA A C 1
ATOM 3610 O O . ALA A 1 488 ? 1.216 -9.654 -18.810 1.00 63.88 488 ALA A O 1
ATOM 3611 N N . TYR A 1 489 ? 2.557 -9.363 -17.008 1.00 78.81 489 TYR A N 1
ATOM 3612 C CA . TYR A 1 489 ? 2.022 -10.415 -16.194 1.00 78.81 489 TYR A CA 1
ATOM 3613 C C . TYR A 1 489 ? 1.462 -9.772 -14.937 1.00 78.81 489 TYR A C 1
ATOM 3615 O O . TYR A 1 489 ? 2.082 -8.902 -14.329 1.00 78.81 489 TYR A O 1
ATOM 3623 N N . VAL A 1 490 ? 0.276 -10.215 -14.561 1.00 80.62 490 VAL A N 1
ATOM 3624 C CA . VAL A 1 490 ? -0.345 -9.912 -13.275 1.00 80.62 490 VAL A CA 1
ATOM 3625 C C . VAL A 1 490 ? -0.372 -11.209 -12.497 1.00 80.62 490 VAL A C 1
ATOM 3627 O O . VAL A 1 490 ? -0.657 -12.233 -13.109 1.00 80.62 490 VAL A O 1
ATOM 3630 N N . GLY A 1 491 ? -0.095 -11.183 -11.196 1.00 71.56 491 GLY A N 1
ATOM 3631 C CA . GLY A 1 491 ? -0.212 -12.376 -10.356 1.00 71.56 491 GLY A CA 1
ATOM 3632 C C . GLY A 1 491 ? 0.997 -13.304 -10.368 1.00 71.56 491 GLY A C 1
ATOM 3633 O O . GLY A 1 491 ? 0.852 -14.486 -10.064 1.00 71.56 491 GLY A O 1
ATOM 3634 N N . TRP A 1 492 ? 2.192 -12.796 -10.686 1.00 72.88 492 TRP A N 1
ATOM 3635 C CA . TRP A 1 492 ? 3.440 -13.515 -10.398 1.00 72.88 492 TRP A CA 1
ATOM 3636 C C . TRP A 1 492 ? 3.591 -13.697 -8.872 1.00 72.88 492 TRP A C 1
ATOM 3638 O O . TRP A 1 492 ? 3.158 -12.811 -8.145 1.00 72.88 492 TRP A O 1
ATOM 3648 N N . GLN A 1 493 ? 4.170 -14.808 -8.375 1.00 67.06 493 GLN A N 1
ATOM 3649 C CA . GLN A 1 493 ? 4.293 -15.157 -6.931 1.00 67.06 493 GLN A CA 1
ATOM 3650 C C . GLN A 1 493 ? 5.160 -14.169 -6.129 1.00 67.06 493 GLN A C 1
ATOM 3652 O O . GLN A 1 493 ? 6.248 -14.506 -5.672 1.00 67.06 493 GLN A O 1
ATOM 3657 N N . ARG A 1 494 ? 4.702 -12.932 -5.996 1.00 74.50 494 ARG A N 1
ATOM 3658 C CA . ARG A 1 494 ? 5.435 -11.816 -5.408 1.00 74.50 494 ARG A CA 1
ATOM 3659 C C . ARG A 1 494 ? 4.537 -10.930 -4.548 1.00 74.50 494 ARG A C 1
ATOM 3661 O O . ARG A 1 494 ? 5.000 -9.918 -4.061 1.00 74.50 494 ARG A O 1
ATOM 3668 N N . ALA A 1 495 ? 3.277 -11.293 -4.323 1.00 79.19 495 ALA A N 1
ATOM 3669 C CA . ALA A 1 495 ? 2.443 -10.706 -3.280 1.00 79.19 495 ALA A CA 1
ATOM 3670 C C . ALA A 1 495 ? 1.303 -11.655 -2.904 1.00 79.19 495 ALA A C 1
ATOM 3672 O O . ALA A 1 495 ? 0.851 -12.461 -3.724 1.00 79.19 495 ALA A O 1
ATOM 3673 N N . SER A 1 496 ? 0.805 -11.515 -1.678 1.00 83.69 496 SER A N 1
ATOM 3674 C CA . SER A 1 496 ? -0.452 -12.114 -1.225 1.00 83.69 496 SER A CA 1
ATOM 3675 C C . SER A 1 496 ? -1.629 -11.469 -1.951 1.00 83.69 496 SER A C 1
ATOM 3677 O O . SER A 1 496 ? -2.205 -10.491 -1.482 1.00 83.69 496 SER A O 1
ATOM 3679 N N . ALA A 1 497 ? -1.950 -11.989 -3.132 1.00 86.69 497 ALA A N 1
ATOM 3680 C CA . ALA A 1 497 ? -2.890 -11.329 -4.012 1.00 86.69 497 ALA A CA 1
ATOM 3681 C C . ALA A 1 497 ? -4.340 -11.449 -3.516 1.00 86.69 497 ALA A C 1
ATOM 3683 O O . ALA A 1 497 ? -4.790 -12.532 -3.132 1.00 86.69 497 ALA A O 1
ATOM 3684 N N . LEU A 1 498 ? -5.066 -10.334 -3.566 1.00 92.38 498 LEU A N 1
ATOM 3685 C CA . LEU A 1 498 ? -6.391 -10.133 -2.994 1.00 92.38 498 LEU A CA 1
ATOM 3686 C C . LEU A 1 498 ? -7.270 -9.333 -3.959 1.00 92.38 498 LEU A C 1
ATOM 3688 O O . LEU A 1 498 ? -6.874 -8.289 -4.475 1.00 92.38 498 LEU A O 1
ATOM 3692 N N . MET A 1 499 ? -8.508 -9.781 -4.131 1.00 94.38 499 MET A N 1
ATOM 3693 C CA . MET A 1 499 ? -9.613 -8.925 -4.556 1.00 94.38 499 MET A CA 1
ATOM 3694 C C . MET A 1 499 ? -10.649 -8.942 -3.448 1.00 94.38 499 MET A C 1
ATOM 3696 O O . MET A 1 499 ? -10.928 -9.993 -2.869 1.00 94.38 499 MET A O 1
ATOM 3700 N N . MET A 1 500 ? -11.207 -7.778 -3.148 1.00 95.94 500 MET A N 1
ATOM 3701 C CA . MET A 1 500 ? -12.204 -7.622 -2.101 1.00 95.94 500 MET A CA 1
ATOM 3702 C C . MET A 1 500 ? -13.255 -6.602 -2.517 1.00 95.94 500 MET A C 1
ATOM 3704 O O . MET A 1 500 ? -12.923 -5.558 -3.080 1.00 95.94 500 MET A O 1
ATOM 3708 N N . VAL A 1 501 ? -14.509 -6.911 -2.202 1.00 96.69 501 VAL A N 1
ATOM 3709 C CA . VAL A 1 501 ? -15.643 -5.991 -2.283 1.00 96.69 501 VAL A CA 1
ATOM 3710 C C . VAL A 1 501 ? -16.178 -5.779 -0.874 1.00 96.69 501 VAL A C 1
ATOM 3712 O O . VAL A 1 501 ? -16.475 -6.743 -0.165 1.00 96.69 501 VAL A O 1
ATOM 3715 N N . GLU A 1 502 ? -16.306 -4.517 -0.475 1.00 94.88 502 GLU A N 1
ATOM 3716 C CA . GLU A 1 502 ? -16.977 -4.101 0.757 1.00 94.88 502 GLU A CA 1
ATOM 3717 C C . GLU A 1 502 ? -18.188 -3.233 0.384 1.00 94.88 502 GLU A C 1
ATOM 3719 O O . GLU A 1 502 ? -18.034 -2.226 -0.306 1.00 94.88 502 GLU A O 1
ATOM 3724 N N . GLU A 1 503 ? -19.392 -3.612 0.813 1.00 94.69 503 GLU A N 1
ATOM 3725 C CA . GLU A 1 503 ? -20.594 -2.788 0.688 1.00 94.69 503 GLU A CA 1
ATOM 3726 C C . GLU A 1 503 ? -20.747 -1.905 1.924 1.00 94.69 503 GLU A C 1
ATOM 3728 O O . GLU A 1 503 ? -20.965 -2.377 3.042 1.00 94.69 503 GLU A O 1
ATOM 3733 N N . LEU A 1 504 ? -20.646 -0.604 1.698 1.00 91.06 504 LEU A N 1
ATOM 3734 C CA . LEU A 1 504 ? -20.596 0.427 2.714 1.00 91.06 504 LEU A CA 1
ATOM 3735 C C . LEU A 1 504 ? -21.865 1.268 2.629 1.00 91.06 504 LEU A C 1
ATOM 3737 O O . LEU A 1 504 ? -22.225 1.791 1.572 1.00 91.06 504 LEU A O 1
ATOM 3741 N N . ASN A 1 505 ? -22.541 1.421 3.760 1.00 81.00 505 ASN A N 1
ATOM 3742 C CA . ASN A 1 505 ? -23.549 2.457 3.908 1.00 81.00 505 ASN A CA 1
ATOM 3743 C C . ASN A 1 505 ? -22.824 3.733 4.346 1.00 81.00 505 ASN A C 1
ATOM 3745 O O . ASN A 1 505 ? -22.292 3.788 5.452 1.00 81.00 505 ASN A O 1
ATOM 3749 N N . GLU A 1 506 ? -22.766 4.729 3.460 1.00 69.69 506 GLU A N 1
ATOM 3750 C CA . GLU A 1 506 ? -21.987 5.958 3.670 1.00 69.69 506 GLU A CA 1
ATOM 3751 C C . GLU A 1 506 ? -22.378 6.677 4.969 1.00 69.69 506 GLU A C 1
ATOM 3753 O O . GLU A 1 506 ? -21.504 7.119 5.715 1.00 69.69 506 GLU A O 1
ATOM 3758 N N . ALA A 1 507 ? -23.677 6.709 5.290 1.00 64.38 507 ALA A N 1
ATOM 3759 C CA . ALA A 1 507 ? -24.201 7.392 6.469 1.00 64.38 507 ALA A CA 1
ATOM 3760 C C . ALA A 1 507 ? -23.804 6.703 7.782 1.00 64.38 507 ALA A C 1
ATOM 3762 O O . ALA A 1 507 ? -23.496 7.381 8.758 1.00 64.38 507 ALA A O 1
ATOM 3763 N N . THR A 1 508 ? -23.788 5.367 7.823 1.00 64.56 508 THR A N 1
ATOM 3764 C CA . THR A 1 508 ? -23.402 4.625 9.037 1.00 64.56 508 THR A CA 1
ATOM 3765 C C . THR A 1 508 ? -21.902 4.366 9.132 1.00 64.56 508 THR A C 1
ATOM 3767 O O . THR A 1 508 ? -21.393 4.165 10.227 1.00 64.56 508 THR A O 1
ATOM 3770 N N . ALA A 1 509 ? -21.191 4.342 8.002 1.00 63.25 509 ALA A N 1
ATOM 3771 C CA . ALA A 1 509 ? -19.753 4.087 7.961 1.00 63.25 509 ALA A CA 1
ATOM 3772 C C . ALA A 1 509 ? -18.911 5.337 8.267 1.00 63.25 509 ALA A C 1
ATOM 3774 O O . ALA A 1 509 ? -17.701 5.215 8.429 1.00 63.25 509 ALA A O 1
ATOM 3775 N N . GLY A 1 510 ? -19.516 6.533 8.299 1.00 80.31 510 GLY A N 1
ATOM 3776 C CA . GLY A 1 510 ? -18.772 7.792 8.429 1.00 80.31 510 GLY A CA 1
ATOM 3777 C C . GLY A 1 510 ? -17.773 7.999 7.285 1.00 80.31 510 GLY A C 1
ATOM 3778 O O . GLY A 1 510 ? -16.741 8.641 7.467 1.00 80.31 510 GLY A O 1
ATOM 3779 N N . LEU A 1 511 ? -18.053 7.399 6.125 1.00 89.25 511 LEU A N 1
ATOM 3780 C CA . LEU A 1 511 ? -17.162 7.388 4.978 1.00 89.25 511 LEU A CA 1
ATOM 3781 C C . LEU A 1 511 ? -17.247 8.727 4.247 1.00 89.25 511 LEU A C 1
ATOM 3783 O O . LEU A 1 511 ? -18.283 9.060 3.676 1.00 89.25 511 LEU A O 1
ATOM 3787 N N . ALA A 1 512 ? -16.132 9.441 4.186 1.00 93.38 512 ALA A N 1
ATOM 3788 C CA . ALA A 1 512 ? -15.956 10.582 3.306 1.00 93.38 512 ALA A CA 1
ATOM 3789 C C . ALA A 1 512 ? -14.954 10.221 2.210 1.00 93.38 512 ALA A C 1
ATOM 3791 O O . ALA A 1 512 ? -13.897 9.652 2.479 1.00 93.38 512 ALA A O 1
ATOM 3792 N N . TYR A 1 513 ? -15.254 10.547 0.958 1.00 94.06 513 TYR A N 1
ATOM 3793 C CA . TYR A 1 513 ? -14.319 10.307 -0.136 1.00 94.06 513 TYR A CA 1
ATOM 3794 C C . TYR A 1 513 ? -14.448 11.345 -1.239 1.00 94.06 513 TYR A C 1
ATOM 3796 O O . TYR A 1 513 ? -15.451 12.043 -1.373 1.00 94.06 513 TYR A O 1
ATOM 3804 N N . SER A 1 514 ? -13.404 11.418 -2.049 1.00 93.31 514 SER A N 1
ATOM 3805 C CA . SER A 1 514 ? -13.361 12.176 -3.280 1.00 93.31 514 SER A CA 1
ATOM 3806 C C . SER A 1 514 ? -12.686 11.340 -4.347 1.00 93.31 514 SER A C 1
ATOM 3808 O O . SER A 1 514 ? -11.589 10.816 -4.155 1.00 93.31 514 SER A O 1
ATOM 3810 N N . THR A 1 515 ? -13.361 11.234 -5.483 1.00 91.25 515 THR A N 1
ATOM 3811 C CA . THR A 1 515 ? -12.823 10.648 -6.714 1.00 91.25 515 THR A CA 1
ATOM 3812 C C . THR A 1 515 ? -12.452 11.744 -7.715 1.00 91.25 515 THR A C 1
ATOM 3814 O O . THR A 1 515 ? -12.243 11.487 -8.901 1.00 91.25 515 THR A O 1
ATOM 3817 N N . ALA A 1 516 ? -12.481 13.001 -7.259 1.00 83.81 516 ALA A N 1
ATOM 3818 C CA . ALA A 1 516 ? -12.209 14.160 -8.076 1.00 83.81 516 ALA A CA 1
ATOM 3819 C C . ALA A 1 516 ? -10.701 14.375 -8.198 1.00 83.81 516 ALA A C 1
ATOM 3821 O O . ALA A 1 516 ? -9.921 14.185 -7.264 1.00 83.81 516 ALA A O 1
ATOM 3822 N N . GLY A 1 517 ? -10.301 14.819 -9.378 1.00 78.81 517 GLY A N 1
ATOM 3823 C CA . GLY A 1 517 ? -8.931 15.192 -9.658 1.00 78.81 517 GLY A CA 1
ATOM 3824 C C . GLY A 1 517 ? -8.707 15.195 -11.152 1.00 78.81 517 GLY A C 1
ATOM 3825 O O . GLY A 1 517 ? -8.936 14.195 -11.826 1.00 78.81 517 GLY A O 1
ATOM 3826 N N . THR A 1 518 ? -8.269 16.321 -11.695 1.00 86.00 518 THR A N 1
ATOM 3827 C CA . THR A 1 518 ? -7.710 16.329 -13.044 1.00 86.00 518 THR A CA 1
ATOM 3828 C C . THR A 1 518 ? -6.241 15.921 -12.968 1.00 86.00 518 THR A C 1
ATOM 3830 O O . THR A 1 518 ? -5.626 15.969 -11.889 1.00 86.00 518 THR A O 1
ATOM 3833 N N . PRO A 1 519 ? -5.647 15.504 -14.097 1.00 89.06 519 PRO A N 1
ATOM 3834 C CA . PRO A 1 519 ? -4.207 15.544 -14.248 1.00 89.06 519 PRO A CA 1
ATOM 3835 C C . PRO A 1 519 ? -3.614 16.816 -13.656 1.00 89.06 519 PRO A C 1
ATOM 3837 O O . PRO A 1 519 ? -4.067 17.920 -13.965 1.00 89.06 519 PRO A O 1
ATOM 3840 N N . THR A 1 520 ? -2.590 16.675 -12.823 1.00 89.69 520 THR A N 1
ATOM 3841 C CA . THR A 1 520 ? -1.887 17.838 -12.266 1.00 89.69 520 THR A CA 1
ATOM 3842 C C . THR A 1 520 ? -1.091 18.589 -13.327 1.00 89.69 520 THR A C 1
ATOM 3844 O O . THR A 1 520 ? -0.719 19.736 -13.106 1.00 89.69 520 THR A O 1
ATOM 3847 N N . GLY A 1 521 ? -0.830 17.952 -14.473 1.00 86.62 521 GLY A N 1
ATOM 3848 C CA . GLY A 1 521 ? 0.197 18.404 -15.401 1.00 86.62 521 GLY A CA 1
ATOM 3849 C C . GLY A 1 521 ? 1.593 18.167 -14.826 1.00 86.62 521 GLY A C 1
ATOM 3850 O O . GLY A 1 521 ? 1.749 17.528 -13.782 1.00 86.62 521 GLY A O 1
ATOM 3851 N N . GLU A 1 522 ? 2.603 18.661 -15.537 1.00 89.81 522 GLU A N 1
ATOM 3852 C CA . GLU A 1 522 ? 3.988 18.621 -15.071 1.00 89.81 522 GLU A CA 1
ATOM 3853 C C . GLU A 1 522 ? 4.186 19.574 -13.895 1.00 89.81 522 GLU A C 1
ATOM 3855 O O . GLU A 1 522 ? 4.003 20.783 -14.033 1.00 89.81 522 GLU A O 1
ATOM 3860 N N . TYR A 1 523 ? 4.606 19.036 -12.755 1.00 91.25 523 TYR A N 1
ATOM 3861 C CA . TYR A 1 523 ? 4.958 19.820 -11.581 1.00 91.25 523 TYR A CA 1
ATOM 3862 C C . TYR A 1 523 ? 6.446 19.666 -11.272 1.00 91.25 523 TYR A C 1
ATOM 3864 O O . TYR A 1 523 ? 6.902 18.570 -10.969 1.00 91.25 523 TYR A O 1
ATOM 3872 N N . GLY A 1 524 ? 7.216 20.749 -11.375 1.00 90.38 524 GLY A N 1
ATOM 3873 C CA . GLY A 1 524 ? 8.682 20.734 -11.249 1.00 90.38 524 GLY A CA 1
ATOM 3874 C C . GLY A 1 524 ? 9.239 21.545 -10.083 1.00 90.38 524 GLY A C 1
ATOM 3875 O O . GLY A 1 524 ? 10.402 21.931 -10.132 1.00 90.38 524 GLY A O 1
ATOM 3876 N N . SER A 1 525 ? 8.420 21.874 -9.079 1.00 90.62 525 SER A N 1
ATOM 3877 C CA . SER A 1 525 ? 8.846 22.705 -7.947 1.00 90.62 525 SER A CA 1
ATOM 3878 C C . SER A 1 525 ? 9.160 21.870 -6.707 1.00 90.62 525 SER A C 1
ATOM 3880 O O . SER A 1 525 ? 8.471 20.892 -6.410 1.00 90.62 525 SER A O 1
ATOM 3882 N N . VAL A 1 526 ? 10.175 22.314 -5.961 1.00 90.31 526 VAL A N 1
ATOM 3883 C CA . VAL A 1 526 ? 10.515 21.806 -4.622 1.00 90.31 526 VAL A CA 1
ATOM 3884 C C . VAL A 1 526 ? 9.606 22.352 -3.527 1.00 90.31 526 VAL A C 1
ATOM 3886 O O . VAL A 1 526 ? 9.713 21.913 -2.385 1.00 90.31 526 VAL A O 1
ATOM 3889 N N . GLU A 1 527 ? 8.725 23.290 -3.852 1.00 92.94 527 GLU A N 1
ATOM 3890 C CA . GLU A 1 527 ? 7.692 23.780 -2.946 1.00 92.94 527 GLU A CA 1
ATOM 3891 C C . GLU A 1 527 ? 6.480 22.843 -2.971 1.00 92.94 527 GLU A C 1
ATOM 3893 O O . GLU A 1 527 ? 6.182 22.214 -3.990 1.00 92.94 527 GLU A O 1
ATOM 3898 N N . TRP A 1 528 ? 5.777 22.743 -1.845 1.00 93.50 528 TRP A N 1
ATOM 3899 C CA . TRP A 1 528 ? 4.518 22.009 -1.772 1.00 93.50 528 TRP A CA 1
ATOM 3900 C C . TRP A 1 528 ? 3.395 22.817 -2.418 1.00 93.50 528 TRP A C 1
ATOM 3902 O O . TRP A 1 528 ? 3.222 23.995 -2.114 1.00 93.50 528 TRP A O 1
ATOM 3912 N N . ALA A 1 529 ? 2.603 22.172 -3.271 1.00 94.00 529 ALA A N 1
ATOM 3913 C CA . ALA A 1 529 ? 1.380 22.750 -3.819 1.00 94.00 529 ALA A CA 1
ATOM 3914 C C . ALA A 1 529 ? 0.242 21.734 -3.793 1.00 94.00 529 ALA A C 1
ATOM 3916 O O . ALA A 1 529 ? 0.466 20.540 -3.990 1.00 94.00 529 ALA A O 1
ATOM 3917 N N . GLN A 1 530 ? -0.988 22.209 -3.604 1.00 94.00 530 GLN A N 1
ATOM 3918 C CA . GLN A 1 530 ? -2.169 21.353 -3.651 1.00 94.00 530 GLN A CA 1
ATOM 3919 C C . GLN A 1 530 ? -2.308 20.696 -5.035 1.00 94.00 530 GLN A C 1
ATOM 3921 O O . GLN A 1 530 ? -2.229 21.351 -6.074 1.00 94.00 530 GLN A O 1
ATOM 3926 N N . ALA A 1 531 ? -2.546 19.388 -5.056 1.00 91.62 531 ALA A N 1
ATOM 3927 C CA . ALA A 1 531 ? -2.771 18.618 -6.266 1.00 91.62 531 ALA A CA 1
ATOM 3928 C C . ALA A 1 531 ? -4.232 18.769 -6.729 1.00 91.62 531 ALA A C 1
ATOM 3930 O O . ALA A 1 531 ? -5.163 18.337 -6.047 1.00 91.62 531 ALA A O 1
ATOM 3931 N N . ASN A 1 532 ? -4.419 19.372 -7.908 1.00 87.00 532 ASN A N 1
ATOM 3932 C CA . ASN A 1 532 ? -5.699 19.731 -8.537 1.00 87.00 532 ASN A CA 1
ATOM 3933 C C . ASN A 1 532 ? -6.891 18.831 -8.151 1.00 87.00 532 ASN A C 1
ATOM 3935 O O . ASN A 1 532 ? -7.006 17.705 -8.639 1.00 87.00 532 ASN A O 1
ATOM 3939 N N . GLY A 1 533 ? -7.799 19.347 -7.313 1.00 83.69 533 GLY A N 1
ATOM 3940 C CA . GLY A 1 533 ? -9.093 18.725 -6.991 1.00 83.69 533 GLY A CA 1
ATOM 3941 C C . GLY A 1 533 ? -9.061 17.545 -6.011 1.00 83.69 533 GLY A C 1
ATOM 3942 O O . GLY A 1 533 ? -10.125 17.059 -5.634 1.00 83.69 533 GLY A O 1
ATOM 3943 N N . ARG A 1 534 ? -7.879 17.109 -5.559 1.00 92.81 534 ARG A N 1
ATOM 3944 C CA . ARG A 1 534 ? -7.725 16.006 -4.600 1.00 92.81 534 ARG A CA 1
ATOM 3945 C C . ARG A 1 534 ? -7.904 16.513 -3.178 1.00 92.81 534 ARG A C 1
ATOM 3947 O O . ARG A 1 534 ? -6.943 16.823 -2.475 1.00 92.81 534 ARG A O 1
ATOM 3954 N N . GLN A 1 535 ? -9.161 16.636 -2.787 1.00 95.25 535 GLN A N 1
ATOM 3955 C CA . GLN A 1 535 ? -9.555 17.050 -1.450 1.00 95.25 535 GLN A CA 1
ATOM 3956 C C . GLN A 1 535 ? -10.835 16.349 -1.024 1.00 95.25 535 GLN A C 1
ATOM 3958 O O . GLN A 1 535 ? -11.667 16.015 -1.869 1.00 95.25 535 GLN A O 1
ATOM 3963 N N . VAL A 1 536 ? -11.012 16.173 0.278 1.00 96.00 536 VAL A N 1
ATOM 3964 C CA . VAL A 1 536 ? -12.224 15.611 0.870 1.00 96.00 536 VAL A CA 1
ATOM 3965 C C . VAL A 1 536 ? -12.538 16.330 2.176 1.00 96.00 536 VAL A C 1
ATOM 3967 O O . VAL A 1 536 ? -11.636 16.671 2.940 1.00 96.00 536 VAL A O 1
ATOM 3970 N N . GLN A 1 537 ? -13.822 16.580 2.418 1.00 95.69 537 GLN A N 1
ATOM 3971 C CA . GLN A 1 537 ? -14.313 17.111 3.686 1.00 95.69 537 GLN A CA 1
ATOM 3972 C C . GLN A 1 537 ? -14.905 15.982 4.517 1.00 95.69 537 GLN A C 1
ATOM 3974 O O . GLN A 1 537 ? -15.603 15.120 3.986 1.00 95.69 537 GLN A O 1
ATOM 3979 N N . PHE A 1 538 ? -14.637 15.999 5.814 1.00 94.88 538 PHE A N 1
ATOM 3980 C CA . PHE A 1 538 ? -15.174 15.044 6.778 1.00 94.88 538 PHE A CA 1
ATOM 3981 C C . PHE A 1 538 ? -15.366 15.738 8.127 1.00 94.88 538 PHE A C 1
ATOM 3983 O O . PHE A 1 538 ? -14.931 16.875 8.306 1.00 94.88 538 PHE A O 1
ATOM 3990 N N . ALA A 1 539 ? -16.037 15.084 9.072 1.00 92.00 539 ALA A N 1
ATOM 3991 C CA . ALA A 1 539 ? -16.268 15.654 10.393 1.00 92.00 539 ALA A CA 1
ATOM 3992 C C . ALA A 1 539 ? -15.816 14.703 11.500 1.00 92.00 539 ALA A C 1
ATOM 3994 O O . ALA A 1 539 ? -16.120 13.510 11.461 1.00 92.00 539 ALA A O 1
ATOM 3995 N N . ALA A 1 540 ? -15.135 15.257 12.501 1.00 86.25 540 ALA A N 1
ATOM 3996 C CA . ALA A 1 540 ? -14.865 14.588 13.763 1.00 86.25 540 ALA A CA 1
ATOM 3997 C C . ALA A 1 540 ? -15.971 14.926 14.769 1.00 86.25 540 ALA A C 1
ATOM 3999 O O . ALA A 1 540 ? -16.348 16.084 14.940 1.00 86.25 540 ALA A O 1
ATOM 4000 N N . THR A 1 541 ? -16.503 13.919 15.452 1.00 84.62 541 THR A N 1
ATOM 4001 C CA . THR A 1 541 ? -17.489 14.072 16.527 1.00 84.62 541 THR A CA 1
ATOM 4002 C C . THR A 1 541 ? -16.837 14.105 17.907 1.00 84.62 541 THR A C 1
ATOM 4004 O O . THR A 1 541 ? -17.449 14.592 18.854 1.00 84.62 541 THR A O 1
ATOM 4007 N N . SER A 1 542 ? -15.609 13.597 18.052 1.00 77.56 542 SER A N 1
ATOM 4008 C CA . SER A 1 542 ? -14.844 13.664 19.301 1.00 77.56 542 SER A CA 1
ATOM 4009 C C . SER A 1 542 ? -13.333 13.669 19.049 1.00 77.56 542 SER A C 1
ATOM 4011 O O . SER A 1 542 ? -12.864 13.151 18.038 1.00 77.56 542 SER A O 1
ATOM 4013 N N . VAL A 1 543 ? -12.565 14.190 20.012 1.00 71.94 543 VAL A N 1
ATOM 4014 C CA . VAL A 1 543 ? -11.087 14.172 19.973 1.00 71.94 543 VAL A CA 1
ATOM 4015 C C . VAL A 1 543 ? -10.482 12.772 20.057 1.00 71.94 543 VAL A C 1
ATOM 4017 O O . VAL A 1 543 ? -9.332 12.579 19.674 1.00 71.94 543 VAL A O 1
ATOM 4020 N N . ALA A 1 544 ? -11.253 11.799 20.548 1.00 70.19 544 ALA A N 1
ATOM 4021 C CA . ALA A 1 544 ? -10.831 10.408 20.652 1.00 70.19 544 ALA A CA 1
ATOM 4022 C C . ALA A 1 544 ? -10.921 9.666 19.311 1.00 70.19 544 ALA A C 1
ATOM 4024 O O . ALA A 1 544 ? -10.365 8.578 19.188 1.00 70.19 544 ALA A O 1
ATOM 4025 N N . GLN A 1 545 ? -11.617 10.227 18.313 1.00 76.06 545 GLN A N 1
ATOM 4026 C CA . GLN A 1 545 ? -11.738 9.587 17.011 1.00 76.06 545 GLN A CA 1
ATOM 4027 C C . GLN A 1 545 ? -10.401 9.500 16.287 1.00 76.06 545 GLN A C 1
ATOM 4029 O O . GLN A 1 545 ? -9.660 10.477 16.161 1.00 76.06 545 GLN A O 1
ATOM 4034 N N . VAL A 1 546 ? -10.141 8.303 15.769 1.00 82.69 546 VAL A N 1
ATOM 4035 C CA . VAL A 1 546 ? -9.031 8.026 14.867 1.00 82.69 546 VAL A CA 1
ATOM 4036 C C . VAL A 1 546 ? -9.615 7.737 13.496 1.00 82.69 546 VAL A C 1
ATOM 4038 O O . VAL A 1 546 ? -10.499 6.895 13.349 1.00 82.69 546 VAL A O 1
ATOM 4041 N N . PHE A 1 547 ? -9.116 8.436 12.489 1.00 86.00 547 PHE A N 1
ATOM 4042 C CA . PHE A 1 547 ? -9.523 8.273 11.106 1.00 86.00 547 PHE A CA 1
ATOM 4043 C C . PHE A 1 547 ? -8.433 7.560 10.328 1.00 86.00 547 PHE A C 1
ATOM 4045 O O . PHE A 1 547 ? -7.263 7.936 10.392 1.00 86.00 547 PHE A O 1
ATOM 4052 N N . LYS A 1 548 ? -8.828 6.560 9.548 1.00 90.44 548 LYS A N 1
ATOM 4053 C CA . LYS A 1 548 ? -7.994 5.970 8.512 1.00 90.44 548 LYS A CA 1
ATOM 4054 C C . LYS A 1 548 ? -8.172 6.764 7.230 1.00 90.44 548 LYS A C 1
ATOM 4056 O O . LYS A 1 548 ? -9.289 6.939 6.743 1.00 90.44 548 LYS A O 1
ATOM 4061 N N . VAL A 1 549 ? -7.056 7.201 6.672 1.00 93.06 549 VAL A N 1
ATOM 4062 C CA . VAL A 1 549 ? -6.992 7.823 5.356 1.00 93.06 549 VAL A CA 1
ATOM 4063 C C . VAL A 1 549 ? -6.405 6.830 4.376 1.00 93.06 549 VAL A C 1
ATOM 4065 O O . VAL A 1 549 ? -5.359 6.251 4.652 1.00 93.06 549 VAL A O 1
ATOM 4068 N N . SER A 1 550 ? -7.035 6.682 3.218 1.00 93.62 550 SER A N 1
ATOM 4069 C CA . SER A 1 550 ? -6.512 5.912 2.094 1.00 93.62 550 SER A CA 1
ATOM 4070 C C . SER A 1 550 ? -6.483 6.790 0.847 1.00 93.62 550 SER A C 1
ATOM 4072 O O . SER A 1 550 ? -7.495 7.382 0.472 1.00 93.62 550 SER A O 1
ATOM 4074 N N . TYR A 1 551 ? -5.322 6.880 0.205 1.00 93.88 551 TYR A N 1
ATOM 4075 C CA . TYR A 1 551 ? -5.127 7.630 -1.030 1.00 93.88 551 TYR A CA 1
ATOM 4076 C C . TYR A 1 551 ? -4.581 6.710 -2.125 1.00 93.88 551 TYR A C 1
ATOM 4078 O O . TYR A 1 551 ? -3.507 6.133 -1.966 1.00 93.88 551 TYR A O 1
ATOM 4086 N N . SER A 1 552 ? -5.320 6.572 -3.227 1.00 92.94 552 SER A N 1
ATOM 4087 C CA . SER A 1 552 ? -4.931 5.833 -4.431 1.00 92.94 552 SER A CA 1
ATOM 4088 C C . SER A 1 552 ? -4.853 6.764 -5.638 1.00 92.94 552 SER A C 1
ATOM 4090 O O . SER A 1 552 ? -5.764 7.555 -5.866 1.00 92.94 552 SER A O 1
ATOM 4092 N N . ASP A 1 553 ? -3.783 6.661 -6.427 1.00 92.12 553 ASP A N 1
ATOM 4093 C CA . ASP A 1 553 ? -3.611 7.376 -7.702 1.00 92.12 553 ASP A CA 1
ATOM 4094 C C . ASP A 1 553 ? -2.541 6.669 -8.567 1.00 92.12 553 ASP A C 1
ATOM 4096 O O . ASP A 1 553 ? -2.042 5.611 -8.197 1.00 92.12 553 ASP A O 1
ATOM 4100 N N . THR A 1 554 ? -2.152 7.243 -9.705 1.00 90.44 554 THR A N 1
ATOM 4101 C CA . THR A 1 554 ? -0.910 6.920 -10.418 1.00 90.44 554 THR A CA 1
ATOM 4102 C C . THR A 1 554 ? 0.033 8.100 -10.288 1.00 90.44 554 THR A C 1
ATOM 4104 O O . THR A 1 554 ? -0.298 9.223 -10.679 1.00 90.44 554 THR A O 1
ATOM 4107 N N . ILE A 1 555 ? 1.222 7.823 -9.763 1.00 89.31 555 ILE A N 1
ATOM 4108 C CA . ILE A 1 555 ? 2.301 8.791 -9.609 1.00 89.31 555 ILE A CA 1
ATOM 4109 C C . ILE A 1 555 ? 3.342 8.577 -10.699 1.00 89.31 555 ILE A C 1
ATOM 4111 O O . ILE A 1 555 ? 3.649 7.444 -11.071 1.00 89.31 555 ILE A O 1
ATOM 4115 N N . ARG A 1 556 ? 3.921 9.674 -11.176 1.00 88.00 556 ARG A N 1
ATOM 4116 C CA . ARG A 1 556 ? 5.238 9.653 -11.801 1.00 88.00 556 ARG A CA 1
ATOM 4117 C C . ARG A 1 556 ? 6.209 10.505 -11.016 1.00 88.00 556 ARG A C 1
ATOM 4119 O O . ARG A 1 556 ? 5.899 11.656 -10.715 1.00 88.00 556 ARG A O 1
ATOM 4126 N N . GLY A 1 557 ? 7.400 9.961 -10.801 1.00 75.88 557 GLY A N 1
ATOM 4127 C CA . GLY A 1 557 ? 8.583 10.730 -10.441 1.00 75.88 557 GLY A CA 1
ATOM 4128 C C . GLY A 1 557 ? 9.683 10.512 -11.462 1.00 75.88 557 GLY A C 1
ATOM 4129 O O . GLY A 1 557 ? 9.844 9.397 -11.956 1.00 75.88 557 GLY A O 1
ATOM 4130 N N . SER A 1 558 ? 10.420 11.583 -11.752 1.00 70.38 558 SER A N 1
ATOM 4131 C CA . SER A 1 558 ? 11.546 11.600 -12.691 1.00 70.38 558 SER A CA 1
ATOM 4132 C C . SER A 1 558 ? 11.109 11.540 -14.155 1.00 70.38 558 SER A C 1
ATOM 4134 O O . SER A 1 558 ? 11.205 10.498 -14.778 1.00 70.38 558 SER A O 1
ATOM 4136 N N . TYR A 1 559 ? 10.653 12.652 -14.739 1.00 81.44 559 TYR A N 1
ATOM 4137 C CA . TYR A 1 559 ? 10.494 12.742 -16.199 1.00 81.44 559 TYR A CA 1
ATOM 4138 C C . TYR A 1 559 ? 11.838 13.008 -16.894 1.00 81.44 559 TY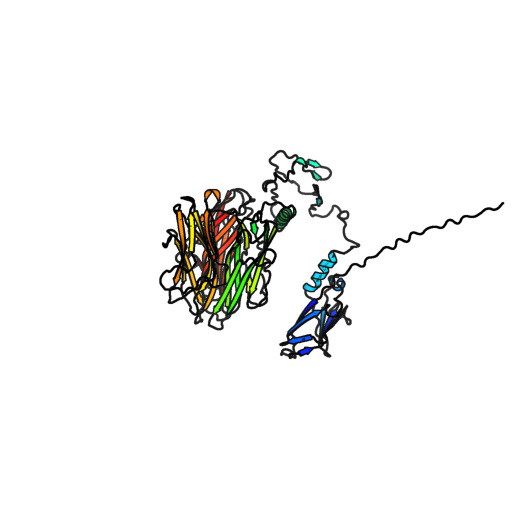R A C 1
ATOM 4140 O O . TYR A 1 559 ? 12.430 14.072 -16.708 1.00 81.44 559 TYR A O 1
ATOM 4148 N N . PHE A 1 560 ? 12.323 12.031 -17.664 1.00 79.38 560 PHE A N 1
ATOM 4149 C CA . PHE A 1 560 ? 13.639 11.996 -18.323 1.00 79.38 560 PHE A CA 1
ATOM 4150 C C . PHE A 1 560 ? 14.807 12.461 -17.438 1.00 79.38 560 PHE A C 1
ATOM 4152 O O . PHE A 1 560 ? 15.765 13.070 -17.909 1.00 79.38 560 PHE A O 1
ATOM 4159 N N . CYS A 1 561 ? 14.752 12.138 -16.147 1.00 82.88 561 CYS A N 1
ATOM 4160 C CA . CYS A 1 561 ? 15.762 12.518 -15.161 1.00 82.88 561 CYS A CA 1
ATOM 4161 C C . CYS A 1 561 ? 16.303 11.284 -14.437 1.00 82.88 561 CYS A C 1
ATOM 4163 O O . CYS A 1 561 ? 15.560 10.343 -14.173 1.00 82.88 561 CYS A O 1
ATOM 4165 N N . ASN A 1 562 ? 17.590 11.311 -14.091 1.00 84.31 562 ASN A N 1
ATOM 4166 C CA . ASN A 1 562 ? 18.194 10.357 -13.171 1.00 84.31 562 ASN A C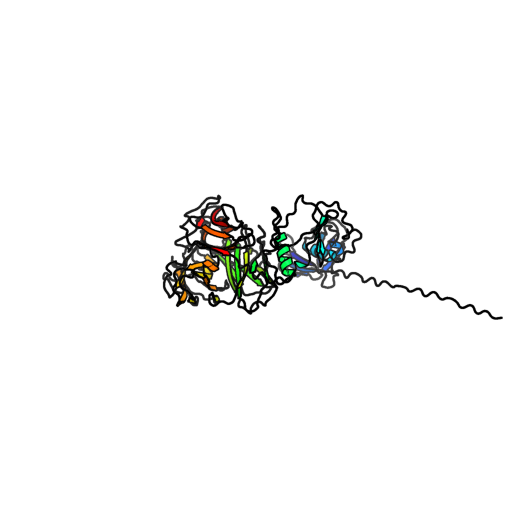A 1
ATOM 4167 C C . ASN A 1 562 ? 18.293 10.958 -11.760 1.00 84.31 562 ASN A C 1
ATOM 4169 O O . ASN A 1 562 ? 18.963 11.975 -11.593 1.00 84.31 562 ASN A O 1
ATOM 4173 N N . GLY A 1 563 ? 17.672 10.342 -10.752 1.00 80.25 563 GLY A N 1
ATOM 4174 C CA . GLY A 1 563 ? 17.664 10.869 -9.378 1.00 80.25 563 GLY A CA 1
ATOM 4175 C C . GLY A 1 563 ? 16.553 11.884 -9.092 1.00 80.25 563 GLY A C 1
ATOM 4176 O O . GLY A 1 563 ? 16.682 12.721 -8.200 1.00 80.25 563 GLY A O 1
ATOM 4177 N N . GLY A 1 564 ? 15.471 11.847 -9.871 1.00 83.12 564 GLY A N 1
ATOM 4178 C CA . GLY A 1 564 ? 14.275 12.646 -9.614 1.00 83.12 564 GLY A CA 1
ATOM 4179 C C . GLY A 1 564 ? 13.433 12.048 -8.488 1.00 83.12 564 GLY A C 1
ATOM 4180 O O . GLY A 1 564 ? 13.427 10.836 -8.253 1.00 83.12 564 GLY A O 1
ATOM 4181 N N . GLN A 1 565 ? 12.727 12.919 -7.779 1.00 85.94 565 GLN A N 1
ATOM 4182 C CA . GLN A 1 565 ? 11.874 12.586 -6.644 1.00 85.94 565 GLN A CA 1
ATOM 4183 C C . GLN A 1 565 ? 10.481 13.155 -6.888 1.00 85.94 565 GLN A C 1
ATOM 4185 O O . GLN A 1 565 ? 10.335 14.283 -7.362 1.00 85.94 565 GLN A O 1
ATOM 4190 N N . ALA A 1 566 ? 9.457 12.392 -6.530 1.00 88.62 566 ALA A N 1
ATOM 4191 C CA . ALA A 1 566 ? 8.085 12.872 -6.486 1.00 88.62 566 ALA A CA 1
ATOM 4192 C C . ALA A 1 566 ? 7.479 12.495 -5.146 1.00 88.62 566 ALA A C 1
ATOM 4194 O O . ALA A 1 566 ? 7.378 11.314 -4.826 1.00 88.62 566 ALA A O 1
ATOM 4195 N N . LEU A 1 567 ? 7.090 13.501 -4.375 1.00 88.81 567 LEU A N 1
ATOM 4196 C CA . LEU A 1 567 ? 6.534 13.352 -3.044 1.00 88.81 567 LEU A CA 1
ATOM 4197 C C . LEU A 1 567 ? 5.088 13.839 -3.040 1.00 88.81 567 LEU A C 1
ATOM 4199 O O . LEU A 1 567 ? 4.729 14.821 -3.690 1.00 88.81 567 LEU A O 1
ATOM 4203 N N . VAL A 1 568 ? 4.274 13.151 -2.260 1.00 91.25 568 VAL A N 1
ATOM 4204 C CA . VAL A 1 568 ? 2.905 13.501 -1.928 1.00 91.25 568 VAL A CA 1
ATOM 4205 C C . VAL A 1 568 ? 2.816 13.654 -0.417 1.00 91.25 568 VAL A C 1
ATOM 4207 O O . VAL A 1 568 ? 3.338 12.814 0.311 1.00 91.25 568 VAL A O 1
ATOM 4210 N N . GLN A 1 569 ? 2.142 14.701 0.042 1.00 90.94 569 GLN A N 1
ATOM 4211 C CA . GLN A 1 569 ? 1.831 14.942 1.445 1.00 90.94 569 GLN A CA 1
ATOM 4212 C C . GLN A 1 569 ? 0.333 15.163 1.607 1.00 90.94 569 GLN A C 1
ATOM 4214 O O . GLN A 1 569 ? -0.300 15.773 0.747 1.00 90.94 569 GLN A O 1
ATOM 4219 N N . LEU A 1 570 ? -0.230 14.711 2.721 1.00 92.00 570 LEU A N 1
ATOM 4220 C CA . LEU A 1 570 ? -1.574 15.104 3.123 1.00 92.00 570 LEU A CA 1
ATOM 4221 C C . LEU A 1 570 ? -1.518 16.320 4.051 1.00 92.00 570 LEU A C 1
ATOM 4223 O O . LEU A 1 570 ? -0.771 16.329 5.036 1.00 92.00 570 LEU A O 1
ATOM 4227 N N . GLU A 1 571 ? -2.335 17.324 3.764 1.00 94.19 571 GLU A N 1
ATOM 4228 C CA . GLU A 1 571 ? -2.548 18.475 4.638 1.00 94.19 571 GLU A CA 1
ATOM 4229 C C . GLU A 1 571 ? -3.973 18.465 5.183 1.00 94.19 571 GLU A C 1
ATOM 4231 O O . GLU A 1 571 ? -4.931 18.226 4.450 1.00 94.19 571 GLU A O 1
ATOM 4236 N N . LEU A 1 572 ? -4.107 18.711 6.482 1.00 94.81 572 LEU A N 1
ATOM 4237 C CA . LEU A 1 572 ? -5.372 18.832 7.186 1.00 94.81 572 LEU A CA 1
ATOM 4238 C C . LEU A 1 572 ? -5.560 20.297 7.563 1.00 94.81 572 LEU A C 1
ATOM 4240 O O . LEU A 1 572 ? -4.716 20.872 8.244 1.00 94.81 572 LEU A O 1
ATOM 4244 N N . ASP A 1 573 ? -6.640 20.904 7.083 1.00 94.88 573 ASP A N 1
ATOM 4245 C CA . ASP A 1 573 ? -6.966 22.318 7.305 1.00 94.88 573 ASP A CA 1
ATOM 4246 C C . ASP A 1 573 ? -5.802 23.269 6.954 1.00 94.88 573 ASP A C 1
ATOM 4248 O O . ASP A 1 573 ? -5.552 24.275 7.620 1.00 94.88 573 ASP A O 1
ATOM 4252 N N . GLY A 1 574 ? -5.069 22.928 5.888 1.00 90.25 574 GLY A N 1
ATOM 4253 C CA . GLY A 1 574 ? -3.906 23.676 5.404 1.00 90.25 574 GLY A CA 1
ATOM 4254 C C . GLY A 1 574 ? -2.635 23.490 6.236 1.00 90.25 574 GLY A C 1
ATOM 4255 O O . GLY A 1 574 ? -1.715 24.297 6.118 1.00 90.25 574 GLY A O 1
ATOM 4256 N N . GLN A 1 575 ? -2.585 22.478 7.109 1.00 91.19 575 GLN A N 1
ATOM 4257 C CA . GLN A 1 575 ? -1.401 22.123 7.891 1.00 91.19 575 GLN A CA 1
ATOM 4258 C C . GLN A 1 575 ? -0.897 20.714 7.534 1.00 91.19 575 GLN A C 1
ATOM 4260 O O . GLN A 1 575 ? -1.699 19.785 7.423 1.00 91.19 575 GLN A O 1
ATOM 4265 N N . PRO A 1 576 ? 0.424 20.504 7.393 1.00 88.50 576 PRO A N 1
ATOM 4266 C CA . PRO A 1 576 ? 1.011 19.182 7.181 1.00 88.50 576 PRO A CA 1
ATOM 4267 C C . PRO A 1 576 ? 0.603 18.166 8.255 1.00 88.50 576 PRO A C 1
ATOM 4269 O O . PRO A 1 576 ? 0.801 18.393 9.444 1.00 88.50 576 PRO A O 1
ATOM 4272 N N . THR A 1 577 ? 0.111 17.000 7.833 1.00 80.69 577 THR A N 1
ATOM 4273 C CA . THR A 1 577 ? -0.220 15.875 8.739 1.00 80.69 577 THR A CA 1
ATOM 4274 C C . THR A 1 577 ? 0.957 14.928 8.965 1.00 80.69 577 THR A C 1
ATOM 4276 O O . THR A 1 577 ? 0.788 13.838 9.505 1.00 80.69 577 THR A O 1
ATOM 4279 N N . HIS A 1 578 ? 2.135 15.307 8.462 1.00 74.44 578 HIS A N 1
ATOM 4280 C CA . HIS A 1 578 ? 3.323 14.474 8.285 1.00 74.44 578 HIS A CA 1
ATOM 4281 C C . HIS A 1 578 ? 3.145 13.256 7.367 1.00 74.44 578 HIS A C 1
ATOM 4283 O O . HIS A 1 578 ? 4.153 12.756 6.888 1.00 74.44 578 HIS A O 1
ATOM 4289 N N . CYS A 1 579 ? 1.921 12.860 7.007 1.00 82.94 579 CYS A N 1
ATOM 4290 C CA . CYS A 1 579 ? 1.612 11.777 6.075 1.00 82.94 579 CYS A CA 1
ATOM 4291 C C . CYS A 1 579 ? 2.201 12.049 4.684 1.00 82.94 579 CYS A C 1
ATOM 4293 O O . CYS A 1 579 ? 1.560 12.678 3.838 1.00 82.94 579 CYS A O 1
ATOM 4295 N N . ILE A 1 580 ? 3.446 11.616 4.485 1.00 84.81 580 ILE A N 1
ATOM 4296 C CA . ILE A 1 580 ? 4.251 11.853 3.290 1.00 84.81 580 ILE A CA 1
ATOM 4297 C C . ILE A 1 580 ? 4.638 10.511 2.682 1.00 84.81 580 ILE A C 1
ATOM 4299 O O . ILE A 1 580 ? 5.102 9.602 3.376 1.00 84.81 580 ILE A O 1
ATOM 4303 N N . ARG A 1 581 ? 4.518 10.404 1.362 1.00 85.81 581 ARG A N 1
ATOM 4304 C CA . ARG A 1 581 ? 5.044 9.278 0.592 1.00 85.81 581 ARG A CA 1
ATOM 4305 C C . ARG A 1 581 ? 5.508 9.736 -0.774 1.00 85.81 581 ARG A C 1
ATOM 4307 O O . ARG A 1 581 ? 4.953 10.671 -1.336 1.00 85.81 581 ARG A O 1
ATOM 4314 N N . GLY A 1 582 ? 6.480 9.047 -1.351 1.00 82.88 582 GLY A N 1
ATOM 4315 C CA . GLY A 1 582 ? 6.885 9.340 -2.711 1.00 82.88 582 GLY A CA 1
ATOM 4316 C C . GLY A 1 582 ? 7.633 8.223 -3.401 1.00 82.88 582 GLY A C 1
ATOM 4317 O O . GLY A 1 582 ? 7.729 7.108 -2.897 1.00 82.88 582 GLY A O 1
ATOM 4318 N N . VAL A 1 583 ? 8.136 8.563 -4.579 1.00 85.12 583 VAL A N 1
ATOM 4319 C CA . VAL A 1 583 ? 9.019 7.741 -5.402 1.00 85.12 583 VAL A CA 1
ATOM 4320 C C . VAL A 1 583 ? 10.344 8.469 -5.610 1.00 85.12 583 VAL A C 1
ATOM 4322 O O . VAL A 1 583 ? 10.371 9.692 -5.771 1.00 85.12 583 VAL A O 1
ATOM 4325 N N . HIS A 1 584 ? 11.429 7.709 -5.670 1.00 84.38 584 HIS A N 1
ATOM 4326 C CA . HIS A 1 584 ? 12.737 8.157 -6.130 1.00 84.38 584 HIS A CA 1
ATOM 4327 C C . HIS A 1 584 ? 13.349 7.072 -7.014 1.00 84.38 584 HIS A C 1
ATOM 4329 O O . HIS A 1 584 ? 13.391 5.904 -6.629 1.00 84.38 584 HIS A O 1
ATOM 4335 N N . HIS A 1 585 ? 13.843 7.459 -8.189 1.00 79.94 585 HIS A N 1
ATOM 4336 C CA . HIS A 1 585 ? 14.449 6.526 -9.139 1.00 79.94 585 HIS A CA 1
ATOM 4337 C C . HIS A 1 585 ? 15.807 7.044 -9.588 1.00 79.94 585 HIS A C 1
ATOM 4339 O O . HIS A 1 585 ? 15.901 8.135 -10.162 1.00 79.94 585 HIS A O 1
ATOM 4345 N N . SER A 1 586 ? 16.846 6.237 -9.386 1.00 78.38 586 SER A N 1
ATOM 4346 C CA . SER A 1 586 ? 18.183 6.533 -9.889 1.00 78.38 586 SER A CA 1
ATOM 4347 C C . SER A 1 586 ? 18.918 5.287 -10.387 1.00 78.38 586 SER A C 1
ATOM 4349 O O . SER A 1 586 ? 18.651 4.164 -9.962 1.00 78.38 586 SER A O 1
ATOM 4351 N N . THR A 1 587 ? 19.831 5.497 -11.329 1.00 75.06 587 THR A N 1
ATOM 4352 C CA . THR A 1 587 ? 20.729 4.499 -11.918 1.00 75.06 587 THR A CA 1
ATOM 4353 C C . THR A 1 587 ? 22.155 5.049 -11.937 1.00 75.06 587 THR A C 1
ATOM 4355 O O . THR A 1 587 ? 22.361 6.257 -12.073 1.00 75.06 587 THR A O 1
ATOM 4358 N N . ASP A 1 588 ? 23.157 4.187 -11.825 1.00 73.44 588 ASP A N 1
ATOM 4359 C CA . ASP A 1 588 ? 24.580 4.561 -11.890 1.00 73.44 588 ASP A CA 1
ATOM 4360 C C . ASP A 1 588 ? 25.035 5.091 -13.267 1.00 73.44 588 ASP A C 1
ATOM 4362 O O . ASP A 1 588 ? 25.977 5.876 -13.348 1.00 73.44 588 ASP A O 1
ATOM 4366 N N . ILE A 1 589 ? 24.344 4.725 -14.350 1.00 70.44 589 ILE A N 1
ATOM 4367 C CA . ILE A 1 589 ? 24.650 5.159 -15.724 1.00 70.44 589 ILE A CA 1
ATOM 4368 C C . ILE A 1 589 ? 24.213 6.597 -16.049 1.00 70.44 589 ILE A C 1
ATOM 4370 O O . ILE A 1 589 ? 24.478 7.079 -17.150 1.00 70.44 589 ILE A O 1
ATOM 4374 N N . GLY A 1 590 ? 23.534 7.301 -15.138 1.00 74.75 590 GLY A N 1
ATOM 4375 C CA . GLY A 1 590 ? 23.213 8.722 -15.340 1.00 74.75 590 GLY A CA 1
ATOM 4376 C C . GLY A 1 590 ? 22.065 9.009 -16.317 1.00 74.75 590 GLY A C 1
ATOM 4377 O O . GLY A 1 590 ? 21.850 10.162 -16.682 1.00 74.75 590 GLY A O 1
ATOM 4378 N N . SER A 1 591 ? 21.344 7.988 -16.780 1.00 80.62 591 SER A N 1
ATOM 4379 C CA . SER A 1 591 ? 20.400 8.098 -17.896 1.00 80.62 591 SER A CA 1
ATOM 4380 C C . SER A 1 591 ? 19.002 8.569 -17.467 1.00 80.62 591 SER A C 1
ATOM 4382 O O . SER A 1 591 ? 18.530 8.262 -16.371 1.00 80.62 591 SER A O 1
ATOM 4384 N N . GLY A 1 592 ? 18.304 9.291 -18.351 1.00 83.94 592 GLY A N 1
ATOM 4385 C CA . GLY A 1 592 ? 16.950 9.777 -18.075 1.00 83.94 592 GLY A CA 1
ATOM 4386 C C . GLY A 1 592 ? 15.951 8.638 -17.841 1.00 83.94 592 GLY A C 1
ATOM 4387 O O . GLY A 1 592 ? 15.829 7.740 -18.673 1.00 83.94 592 GLY A O 1
ATOM 4388 N N . GLN A 1 593 ? 15.231 8.692 -16.721 1.00 84.38 593 GLN A N 1
ATOM 4389 C CA . GLN A 1 593 ? 14.189 7.735 -16.332 1.00 84.38 593 GLN A CA 1
ATOM 4390 C C . GLN A 1 593 ? 12.798 8.290 -16.648 1.00 84.38 593 GLN A C 1
ATOM 4392 O O . GLN A 1 593 ? 12.670 9.496 -16.800 1.00 84.38 593 GLN A O 1
ATOM 4397 N N . ASP A 1 594 ? 11.773 7.448 -16.767 1.00 86.81 594 ASP A N 1
ATOM 4398 C CA . ASP A 1 594 ? 10.363 7.872 -16.769 1.00 86.81 594 ASP A CA 1
ATOM 4399 C C . ASP A 1 594 ? 9.485 6.711 -16.283 1.00 86.81 594 ASP A C 1
ATOM 4401 O O . ASP A 1 594 ? 9.315 5.721 -16.993 1.00 86.81 594 ASP A O 1
ATOM 4405 N N . HIS A 1 595 ? 8.964 6.817 -15.057 1.00 85.81 595 HIS A N 1
ATOM 4406 C CA . HIS A 1 595 ? 8.225 5.737 -14.398 1.00 85.81 595 HIS A CA 1
ATOM 4407 C C . HIS A 1 595 ? 6.873 6.228 -13.895 1.00 85.81 595 HIS A C 1
ATOM 4409 O O . HIS A 1 595 ? 6.804 7.045 -12.978 1.00 85.81 595 HIS A O 1
ATOM 4415 N N . HIS A 1 596 ? 5.793 5.705 -14.468 1.00 88.31 596 HIS A N 1
ATOM 4416 C CA . HIS A 1 596 ? 4.434 5.887 -13.969 1.00 88.31 596 HIS A CA 1
ATOM 4417 C C . HIS A 1 596 ? 3.986 4.613 -13.268 1.00 88.31 596 HIS A C 1
ATOM 4419 O O . HIS A 1 596 ? 3.996 3.553 -13.886 1.00 88.31 596 HIS A O 1
ATOM 4425 N N . MET A 1 597 ? 3.521 4.700 -12.025 1.00 86.25 597 MET A N 1
ATOM 4426 C CA . MET A 1 597 ? 3.086 3.522 -11.277 1.00 86.25 597 MET A CA 1
ATOM 4427 C C . MET A 1 597 ? 1.855 3.782 -10.409 1.00 86.25 597 MET A C 1
ATOM 4429 O O . MET A 1 597 ? 1.688 4.899 -9.908 1.00 86.25 597 MET A O 1
ATOM 4433 N N . PRO A 1 598 ? 1.007 2.755 -10.202 1.00 88.88 598 PRO A N 1
ATOM 4434 C CA . PRO A 1 598 ? -0.034 2.805 -9.192 1.00 88.88 598 PRO A CA 1
ATOM 4435 C C . PRO A 1 598 ? 0.576 3.105 -7.826 1.00 88.88 598 PRO A C 1
ATOM 4437 O O . PRO A 1 598 ? 1.559 2.496 -7.407 1.00 88.88 598 PRO A O 1
ATOM 4440 N N . PHE A 1 599 ? -0.036 4.051 -7.141 1.00 86.19 599 PHE A N 1
ATOM 4441 C CA . PHE A 1 599 ? 0.329 4.529 -5.827 1.00 86.19 599 PHE A CA 1
ATOM 4442 C C . PHE A 1 599 ? -0.849 4.262 -4.897 1.00 86.19 599 PHE A C 1
ATOM 4444 O O . PHE A 1 599 ? -1.990 4.602 -5.214 1.00 86.19 599 PHE A O 1
ATOM 4451 N N . HIS A 1 600 ? -0.570 3.678 -3.737 1.00 90.75 600 HIS A N 1
ATOM 4452 C CA . HIS A 1 600 ? -1.508 3.634 -2.627 1.00 90.75 600 HIS A CA 1
ATOM 4453 C C . HIS A 1 600 ? -0.779 4.029 -1.352 1.00 90.75 600 HIS A C 1
ATOM 4455 O O . HIS A 1 600 ? 0.386 3.682 -1.158 1.00 90.75 600 HIS A O 1
ATOM 4461 N N . HIS A 1 601 ? -1.463 4.779 -0.503 1.00 89.81 601 HIS A N 1
ATOM 4462 C CA . HIS A 1 601 ? -0.948 5.214 0.777 1.00 89.81 601 HIS A CA 1
ATOM 4463 C C . HIS A 1 601 ? -2.063 5.172 1.806 1.00 89.81 601 HIS A C 1
ATOM 4465 O O . HIS A 1 601 ? -3.136 5.726 1.574 1.00 89.81 601 HIS A O 1
ATOM 4471 N N . THR A 1 602 ? -1.798 4.524 2.936 1.00 90.88 602 THR A N 1
ATOM 4472 C CA . THR A 1 602 ? -2.680 4.566 4.100 1.00 90.88 602 THR A CA 1
ATOM 4473 C C . THR A 1 602 ? -1.986 5.256 5.269 1.00 90.88 602 THR A C 1
ATOM 4475 O O . THR A 1 602 ? -0.813 4.993 5.533 1.00 90.88 602 THR A O 1
ATOM 4478 N N . CYS A 1 603 ? -2.730 6.118 5.961 1.00 86.50 603 CYS A N 1
ATOM 4479 C CA . CYS A 1 603 ? -2.299 6.885 7.128 1.00 86.50 603 CYS A CA 1
ATOM 4480 C C . CYS A 1 603 ? -3.402 6.978 8.180 1.00 86.50 603 CYS A C 1
ATOM 4482 O O . CYS A 1 603 ? -4.565 6.700 7.890 1.00 86.50 603 CYS A O 1
ATOM 4484 N N . LEU A 1 604 ? -3.035 7.412 9.389 1.00 86.19 604 LEU A N 1
ATOM 4485 C CA . LEU A 1 604 ? -3.973 7.676 10.476 1.00 86.19 604 LEU A CA 1
ATOM 4486 C C . LEU A 1 604 ? -3.972 9.160 10.847 1.00 86.19 604 LEU A C 1
ATOM 4488 O O . LEU A 1 604 ? -2.914 9.780 10.923 1.00 86.19 604 LEU A O 1
ATOM 4492 N N . LEU A 1 605 ? -5.156 9.704 11.118 1.00 84.06 605 LEU A N 1
ATOM 4493 C CA . LEU A 1 605 ? -5.353 11.022 11.718 1.00 84.06 605 LEU A CA 1
ATOM 4494 C C . LEU A 1 605 ? -6.009 10.842 13.086 1.00 84.06 605 LEU A C 1
ATOM 4496 O O . LEU A 1 605 ? -6.979 10.101 13.217 1.00 84.06 605 LEU A O 1
ATOM 4500 N N . SER A 1 606 ? -5.499 11.525 14.103 1.00 83.00 606 SER A N 1
ATOM 4501 C CA . SER A 1 606 ? -5.981 11.438 15.486 1.00 83.00 606 SER A CA 1
ATOM 4502 C C . SER A 1 606 ? -5.918 12.806 16.160 1.00 83.00 606 SER A C 1
ATOM 4504 O O . SER A 1 606 ? -5.255 13.707 15.651 1.00 83.00 606 SER A O 1
ATOM 4506 N N . ASN A 1 607 ? -6.540 12.947 17.336 1.00 77.38 607 ASN A N 1
ATOM 4507 C CA . ASN A 1 607 ? -6.563 14.194 18.115 1.00 77.38 607 ASN A CA 1
ATOM 4508 C C . ASN A 1 607 ? -7.198 15.373 17.357 1.00 77.38 607 ASN A C 1
ATOM 4510 O O . ASN A 1 607 ? -6.785 16.522 17.518 1.00 77.38 607 ASN A O 1
ATOM 4514 N N . LEU A 1 608 ? -8.195 15.089 16.517 1.00 78.44 608 LEU A N 1
ATOM 4515 C CA . LEU A 1 608 ? -8.904 16.113 15.756 1.00 78.44 608 LEU A CA 1
ATOM 4516 C C . LEU A 1 608 ? -9.932 16.818 16.640 1.00 78.44 608 LEU A C 1
ATOM 4518 O O . LEU A 1 608 ? -10.662 16.175 17.392 1.00 78.44 608 LEU A O 1
ATOM 4522 N N . THR A 1 609 ? -10.013 18.143 16.562 1.00 84.31 609 THR A N 1
ATOM 4523 C CA . THR A 1 609 ? -11.059 18.891 17.273 1.00 84.31 609 THR A CA 1
ATOM 4524 C C . THR A 1 609 ? -12.439 18.520 16.729 1.00 84.31 609 THR A C 1
ATOM 4526 O O . THR A 1 609 ? -12.574 18.405 15.520 1.00 84.31 609 THR A O 1
ATOM 4529 N N . PRO A 1 610 ? -13.495 18.394 17.548 1.00 88.38 610 PRO A N 1
ATOM 4530 C CA . PRO A 1 610 ? -14.826 18.131 17.014 1.00 88.38 610 PRO A CA 1
ATOM 4531 C C . PRO A 1 610 ? -15.258 19.238 16.044 1.00 88.38 610 PRO A C 1
ATOM 4533 O O . PRO A 1 610 ? -15.172 20.422 16.374 1.00 88.38 610 PRO A O 1
ATOM 4536 N N . GLY A 1 611 ? -15.726 18.861 14.858 1.00 91.69 611 GLY A N 1
ATOM 4537 C CA . GLY A 1 611 ? -16.060 19.802 13.795 1.00 91.69 611 GLY A CA 1
ATOM 4538 C C . GLY A 1 611 ? -15.732 19.283 12.400 1.00 91.69 611 GLY A C 1
ATOM 4539 O O . GLY A 1 611 ? -15.367 18.125 12.210 1.00 91.69 611 GLY A O 1
ATOM 4540 N N . SER A 1 612 ? -15.915 20.159 11.412 1.00 95.81 612 SER A N 1
ATOM 4541 C CA . SER A 1 612 ? -15.596 19.881 10.012 1.00 95.81 612 SER A CA 1
ATOM 4542 C C . SER A 1 612 ? -14.112 20.107 9.750 1.00 95.81 612 SER A C 1
ATOM 4544 O O . SER A 1 612 ? -13.572 21.140 10.135 1.00 95.81 612 SER A O 1
ATOM 4546 N N . HIS A 1 613 ? -13.513 19.192 9.000 1.00 96.06 613 HIS A N 1
ATOM 4547 C CA . HIS A 1 613 ? -12.129 19.240 8.555 1.00 96.06 613 HIS A CA 1
ATOM 4548 C C . HIS A 1 613 ? -12.044 19.059 7.042 1.00 96.06 613 HIS A C 1
ATOM 4550 O O . HIS A 1 613 ? -12.885 18.394 6.429 1.00 96.06 613 HIS A O 1
ATOM 4556 N N . THR A 1 614 ? -11.012 19.636 6.435 1.00 96.88 614 THR A N 1
ATOM 4557 C CA . THR A 1 614 ? -10.682 19.443 5.021 1.00 96.88 614 THR A CA 1
ATOM 4558 C C . THR A 1 614 ? -9.315 18.797 4.905 1.00 96.88 614 THR A C 1
ATOM 4560 O O . THR A 1 614 ? -8.321 19.345 5.371 1.00 96.88 614 THR A O 1
ATOM 4563 N N . LEU A 1 615 ? -9.262 17.647 4.241 1.00 97.19 615 LEU A N 1
ATOM 4564 C CA . LEU A 1 615 ? -8.020 16.976 3.893 1.00 97.19 615 LEU A CA 1
ATOM 4565 C C . LEU A 1 615 ? -7.698 17.236 2.421 1.00 97.19 615 LEU A C 1
ATOM 4567 O O . LEU A 1 615 ? -8.545 17.007 1.554 1.00 97.19 615 LEU A O 1
ATOM 4571 N N . THR A 1 616 ? -6.481 17.678 2.131 1.00 96.31 616 THR A N 1
ATOM 4572 C CA . THR A 1 616 ? -5.986 17.959 0.780 1.00 96.31 616 THR A CA 1
ATOM 4573 C C . THR A 1 616 ? -4.727 17.151 0.482 1.00 96.31 616 THR A C 1
ATOM 4575 O O . THR A 1 616 ? -3.900 16.893 1.354 1.00 96.31 616 THR A O 1
ATOM 4578 N N . VAL A 1 617 ? -4.564 16.745 -0.778 1.00 95.31 617 VAL A N 1
ATOM 4579 C CA . VAL A 1 617 ? -3.327 16.124 -1.271 1.00 95.31 617 VAL A CA 1
ATOM 4580 C C . VAL A 1 617 ? -2.435 17.209 -1.850 1.00 95.31 617 VAL A C 1
ATOM 4582 O O . VAL A 1 617 ? -2.879 17.992 -2.687 1.00 95.31 617 VAL A O 1
ATOM 4585 N N . HIS A 1 618 ? -1.181 17.255 -1.420 1.00 94.50 618 HIS A N 1
ATOM 4586 C CA . HIS A 1 618 ? -0.158 18.186 -1.877 1.00 94.50 618 HIS A CA 1
ATOM 4587 C C . HIS A 1 618 ? 0.973 17.416 -2.552 1.00 94.50 618 HIS A C 1
ATOM 4589 O O . HIS A 1 618 ? 1.262 16.277 -2.194 1.00 94.50 618 HIS A O 1
ATOM 4595 N N . GLN A 1 619 ? 1.602 18.028 -3.548 1.00 93.25 619 GLN A N 1
ATOM 4596 C CA . GLN A 1 619 ? 2.646 17.430 -4.368 1.00 93.25 619 GLN A CA 1
ATOM 4597 C C . GLN A 1 619 ? 3.920 18.278 -4.342 1.00 93.25 619 GLN A C 1
ATOM 4599 O O . GLN A 1 619 ? 3.858 19.506 -4.234 1.00 93.25 619 GLN A O 1
ATOM 4604 N N . ARG A 1 620 ? 5.069 17.611 -4.449 1.00 91.62 620 ARG A N 1
ATOM 4605 C CA . ARG A 1 620 ? 6.401 18.215 -4.488 1.00 91.62 620 ARG A CA 1
ATOM 4606 C C . ARG A 1 620 ? 7.333 17.394 -5.370 1.00 91.62 620 ARG A C 1
ATOM 4608 O O . ARG A 1 620 ? 7.485 16.193 -5.155 1.00 91.62 620 ARG A O 1
ATOM 4615 N N . ALA A 1 621 ? 8.016 18.045 -6.305 1.00 90.88 621 ALA A N 1
ATOM 4616 C CA . ALA A 1 621 ? 9.118 17.433 -7.038 1.00 90.88 621 ALA A CA 1
ATOM 4617 C C . ALA A 1 621 ? 10.451 17.698 -6.319 1.00 90.88 621 ALA A C 1
ATOM 4619 O O . ALA A 1 621 ? 10.628 18.718 -5.659 1.00 90.88 621 ALA A O 1
ATOM 4620 N N . GLY A 1 622 ? 11.406 16.784 -6.438 1.00 85.25 622 GLY A N 1
ATOM 4621 C CA . GLY A 1 622 ? 12.763 16.946 -5.916 1.00 85.25 622 GLY A CA 1
ATOM 4622 C C . GLY A 1 622 ? 13.800 16.377 -6.879 1.00 85.25 622 GLY A C 1
ATOM 4623 O O . GLY A 1 622 ? 13.463 15.615 -7.784 1.00 85.25 622 GLY A O 1
ATOM 4624 N N . GLY A 1 623 ? 15.068 16.746 -6.698 1.00 82.12 623 GLY A N 1
ATOM 4625 C CA . GLY A 1 623 ? 16.140 16.348 -7.616 1.00 82.12 623 GLY A CA 1
ATOM 4626 C C . GLY A 1 623 ? 16.008 17.022 -8.985 1.00 82.12 623 GLY A C 1
ATOM 4627 O O . GLY A 1 623 ? 15.702 18.213 -9.060 1.00 82.12 623 GLY A O 1
ATOM 4628 N N . CYS A 1 624 ? 16.258 16.278 -10.066 1.00 77.06 624 CYS A N 1
ATOM 4629 C CA . CYS A 1 624 ? 15.963 16.746 -11.420 1.00 77.06 624 CYS A CA 1
ATOM 4630 C C . CYS A 1 624 ? 14.563 16.299 -11.891 1.00 77.06 624 CYS A C 1
ATOM 4632 O O . CYS A 1 624 ? 13.995 15.318 -11.415 1.00 77.06 624 CYS A O 1
ATOM 4634 N N . GLY A 1 625 ? 13.994 17.009 -12.864 1.00 83.25 625 GLY A N 1
ATOM 4635 C CA . GLY A 1 625 ? 12.740 16.615 -13.511 1.00 83.25 625 GLY A CA 1
ATOM 4636 C C . GLY A 1 625 ? 11.466 17.063 -12.791 1.00 83.25 625 GLY A C 1
ATOM 4637 O O . GLY A 1 625 ? 11.471 17.930 -11.921 1.00 83.25 625 GLY A O 1
ATOM 4638 N N . THR A 1 626 ? 10.348 16.498 -13.238 1.00 89.56 626 THR A N 1
ATOM 4639 C CA . THR A 1 626 ? 8.992 16.841 -12.803 1.00 89.56 626 THR A CA 1
ATOM 4640 C C . THR A 1 626 ? 8.270 15.615 -12.256 1.00 89.56 626 THR A C 1
ATOM 4642 O O . THR A 1 626 ? 8.663 14.468 -12.501 1.00 89.56 626 THR A O 1
ATOM 4645 N N . MET A 1 627 ? 7.184 15.864 -11.533 1.00 91.00 627 MET A N 1
ATOM 4646 C CA . MET A 1 627 ? 6.216 14.860 -11.130 1.00 91.00 627 MET A CA 1
ATOM 4647 C C . MET A 1 627 ? 4.851 15.103 -11.763 1.00 91.00 627 MET A C 1
ATOM 4649 O O . MET A 1 627 ? 4.551 16.193 -12.250 1.00 91.00 627 MET A O 1
ATOM 4653 N N . TYR A 1 628 ? 4.025 14.063 -11.747 1.00 91.38 628 TYR A N 1
ATOM 4654 C CA . TYR A 1 628 ? 2.685 14.089 -12.317 1.00 91.38 628 TYR A CA 1
ATOM 4655 C C . TYR A 1 628 ? 1.764 13.145 -11.542 1.00 91.38 628 TYR A C 1
ATOM 4657 O O . TYR A 1 628 ? 2.148 12.007 -11.258 1.00 91.38 628 TYR A O 1
ATOM 4665 N N . LEU A 1 629 ? 0.538 13.592 -11.269 1.00 91.56 629 LEU A N 1
ATOM 4666 C CA . LEU A 1 629 ? -0.548 12.781 -10.723 1.00 91.56 629 LEU A CA 1
ATOM 4667 C C . LEU A 1 629 ? -1.756 12.810 -11.674 1.00 91.56 629 LEU A C 1
ATOM 4669 O O . LEU A 1 629 ? -2.187 13.882 -12.109 1.00 91.56 629 LEU A O 1
ATOM 4673 N N . GLY A 1 630 ? -2.402 11.667 -11.905 1.00 80.38 630 GLY A N 1
ATOM 4674 C CA . GLY A 1 630 ? -3.812 11.645 -12.324 1.00 80.38 630 GLY A CA 1
ATOM 4675 C C . GLY A 1 630 ? -4.191 11.363 -13.781 1.00 80.38 630 GLY A C 1
ATOM 4676 O O . GLY A 1 630 ? -3.414 10.883 -14.602 1.00 80.38 630 GLY A O 1
ATOM 4677 N N . VAL A 1 631 ? -5.480 11.632 -14.028 1.00 65.25 631 VAL A N 1
ATOM 4678 C CA . VAL A 1 631 ? -6.471 10.857 -14.809 1.00 65.25 631 VAL A CA 1
ATOM 4679 C C . VAL A 1 631 ? -6.177 10.670 -16.309 1.00 65.25 631 VAL A C 1
ATOM 4681 O O . VAL A 1 631 ? -5.635 11.545 -16.969 1.00 65.25 631 VAL A O 1
ATOM 4684 N N . ASN A 1 632 ? -6.612 9.522 -16.851 1.00 70.62 632 ASN A N 1
ATOM 4685 C CA . ASN A 1 632 ? -6.194 8.793 -18.077 1.00 70.62 632 ASN A CA 1
ATOM 4686 C C . ASN A 1 632 ? -5.140 7.714 -17.815 1.00 70.62 632 ASN A C 1
ATOM 4688 O O . ASN A 1 632 ? -4.912 6.855 -18.665 1.00 70.62 632 ASN A O 1
ATOM 4692 N N . ARG A 1 633 ? -4.535 7.724 -16.623 1.00 78.94 633 ARG A N 1
ATOM 4693 C CA . ARG A 1 633 ? -3.599 6.697 -16.145 1.00 78.94 633 ARG A CA 1
ATOM 4694 C C . ARG A 1 633 ? -3.984 6.120 -14.777 1.00 78.94 633 ARG A C 1
ATOM 4696 O O . ARG A 1 633 ? -3.335 5.178 -14.347 1.00 78.94 633 ARG A O 1
ATOM 4703 N N . SER A 1 634 ? -5.026 6.641 -14.126 1.00 83.62 634 SER A N 1
ATOM 4704 C CA . SER A 1 634 ? -5.494 6.216 -12.798 1.00 83.62 634 SER A CA 1
ATOM 4705 C C . SER A 1 634 ? -6.932 6.638 -12.505 1.00 83.62 634 SER A C 1
ATOM 4707 O O . SER A 1 634 ? -7.457 7.572 -13.119 1.00 83.62 634 SER A O 1
ATOM 4709 N N . TYR A 1 635 ? -7.515 5.971 -11.509 1.00 88.75 635 TYR A N 1
ATOM 4710 C CA . TYR A 1 635 ? -8.661 6.403 -10.724 1.00 88.75 635 TYR A CA 1
ATOM 4711 C C . TYR A 1 635 ? -8.146 7.065 -9.431 1.00 88.75 635 TYR A C 1
ATOM 4713 O O . TYR A 1 635 ? -7.660 6.351 -8.551 1.00 88.75 635 TYR A O 1
ATOM 4721 N N . PRO A 1 636 ? -8.178 8.405 -9.310 1.00 91.81 636 PRO A N 1
ATOM 4722 C CA . PRO A 1 636 ? -7.796 9.078 -8.081 1.00 91.81 636 PRO A CA 1
ATOM 4723 C C . PRO A 1 636 ? -8.878 8.829 -7.032 1.00 91.81 636 PRO A C 1
ATOM 4725 O O . PRO A 1 636 ? -10.055 9.072 -7.282 1.00 91.81 636 PRO A O 1
ATOM 4728 N N . LEU A 1 637 ? -8.478 8.361 -5.857 1.00 94.00 637 LEU A N 1
ATOM 4729 C CA . LEU A 1 637 ? -9.353 8.177 -4.709 1.00 94.00 637 LEU A CA 1
ATOM 4730 C C . LEU A 1 637 ? -8.655 8.713 -3.472 1.00 94.00 637 LEU A C 1
ATOM 4732 O O . LEU A 1 637 ? -7.644 8.157 -3.059 1.00 94.00 637 LEU A O 1
ATOM 4736 N N . LEU A 1 638 ? -9.221 9.743 -2.855 1.00 95.56 638 LEU A N 1
ATOM 4737 C CA . LEU A 1 638 ? -8.899 10.140 -1.490 1.00 95.56 638 LEU A CA 1
ATOM 4738 C C . LEU A 1 638 ? -10.079 9.774 -0.601 1.00 95.56 638 LEU A C 1
ATOM 4740 O O . LEU A 1 638 ? -11.201 10.198 -0.862 1.00 95.56 638 LEU A O 1
ATOM 4744 N N . GLN A 1 639 ? -9.831 9.000 0.444 1.00 94.69 639 GLN A N 1
ATOM 4745 C CA . GLN A 1 639 ? -10.864 8.472 1.316 1.00 94.69 639 GLN A CA 1
ATOM 4746 C C . GLN A 1 639 ? -10.472 8.648 2.780 1.00 94.69 639 GLN A C 1
ATOM 4748 O O . GLN A 1 639 ? -9.325 8.405 3.142 1.00 94.69 639 GLN A O 1
ATOM 4753 N N . VAL A 1 640 ? -11.441 9.011 3.614 1.00 94.44 640 VAL A N 1
ATOM 4754 C CA . VAL A 1 640 ? -11.328 9.122 5.066 1.00 94.44 640 VAL A CA 1
ATOM 4755 C C . VAL A 1 640 ? -12.485 8.352 5.691 1.00 94.44 640 VAL A C 1
ATOM 4757 O O . VAL A 1 640 ? -13.641 8.551 5.325 1.00 94.44 640 VAL A O 1
ATOM 4760 N N . GLU A 1 641 ? -12.184 7.458 6.623 1.00 91.56 641 GLU A N 1
ATOM 4761 C CA . GLU A 1 641 ? -13.197 6.743 7.399 1.00 91.56 641 GLU A CA 1
ATOM 4762 C C . GLU A 1 641 ? -12.768 6.642 8.865 1.00 91.56 641 GLU A C 1
ATOM 4764 O O . GLU A 1 641 ? -11.575 6.468 9.133 1.00 91.56 641 GLU A O 1
ATOM 4769 N N . PRO A 1 642 ? -13.692 6.766 9.830 1.00 86.12 642 PRO A N 1
ATOM 4770 C CA . PRO A 1 642 ? -13.372 6.485 11.218 1.00 86.12 642 PRO A CA 1
ATOM 4771 C C . PRO A 1 642 ? -12.962 5.015 11.342 1.00 86.12 642 PRO A C 1
ATOM 4773 O O . PRO A 1 642 ? -13.638 4.119 10.833 1.00 86.12 642 PRO A O 1
ATOM 4776 N N . LEU A 1 643 ? -11.858 4.753 12.038 1.00 79.88 643 LEU A N 1
ATOM 4777 C CA . LEU A 1 643 ? -11.629 3.413 12.559 1.00 79.88 643 LEU A CA 1
ATOM 4778 C C . LEU A 1 643 ? -12.715 3.140 13.591 1.00 79.88 643 LEU A C 1
ATOM 4780 O O . LEU A 1 643 ? -13.049 4.020 14.386 1.00 79.88 643 LEU A O 1
ATOM 4784 N N . ALA A 1 644 ? -13.280 1.935 13.563 1.00 63.53 644 ALA A N 1
ATOM 4785 C CA . ALA A 1 644 ? -14.268 1.537 14.550 1.00 63.53 644 ALA A CA 1
ATOM 4786 C C . ALA A 1 644 ? -13.639 1.644 15.948 1.00 63.53 644 ALA A C 1
ATOM 4788 O O . ALA A 1 644 ? -12.795 0.834 16.336 1.00 63.53 644 ALA A O 1
ATOM 4789 N N . ILE A 1 645 ? -14.027 2.683 16.681 1.00 48.00 645 ILE A N 1
ATOM 4790 C CA . ILE A 1 645 ? -13.888 2.743 18.129 1.00 48.00 645 ILE A CA 1
ATOM 4791 C C . ILE A 1 645 ? -15.169 2.086 18.636 1.00 48.00 645 ILE A C 1
ATOM 4793 O O . ILE A 1 645 ? -16.238 2.530 18.209 1.00 48.00 645 ILE A O 1
ATOM 4797 N N . PRO A 1 646 ? -15.084 0.984 19.398 1.00 35.47 646 PRO A N 1
ATOM 4798 C CA . PRO A 1 646 ? -16.281 0.284 19.840 1.00 35.47 646 PRO A CA 1
ATOM 4799 C C . PRO A 1 646 ? -17.220 1.165 20.657 1.00 35.47 646 PRO A C 1
ATOM 4801 O O . PRO A 1 646 ? -16.731 2.090 21.349 1.00 35.47 646 PRO A O 1
#

pLDDT: mean 74.14, std 20.24, range [28.06, 98.0]